Protein 7LCZ (pdb70)

Structure (mmCIF, N/CA/C/O backbone):
data_7LCZ
#
_entry.id   7LCZ
#
_cell.length_a   38.921
_cell.length_b   50.788
_cell.length_c   76.054
_cell.angle_alpha   103.516
_cell.angle_beta   101.899
_cell.angle_gamma   95.261
#
_symmetry.space_group_name_H-M   'P 1'
#
loop_
_entity.id
_entity.type
_entity.pdbx_description
1 polymer 'Isoform B of NAD(+) hydrolase sarm1'
2 non-polymer 'BETA-NICOTINAMIDE RIBOSE MONOPHOSPHATE'
3 non-polymer 1,2-ETHANEDIOL
4 non-polymer 'SODIUM ION'
5 water water
#
loop_
_atom_site.group_PDB
_atom_site.id
_atom_site.type_symbol
_atom_site.label_atom_id
_atom_site.label_alt_id
_atom_site.label_comp_id
_atom_site.label_asym_id
_atom_site.label_entity_id
_atom_site.label_seq_id
_atom_site.pdbx_PDB_ins_code
_atom_site.Cartn_x
_atom_site.Cartn_y
_atom_site.Cartn_z
_atom_site.occupancy
_atom_site.B_iso_or_equiv
_atom_site.auth_seq_id
_atom_site.auth_comp_id
_atom_site.auth_asym_id
_atom_site.auth_atom_id
_atom_site.pdbx_PDB_model_num
ATOM 1 N N . LEU A 1 5 ? -23.12600 -6.17200 45.20100 1.000 55.99092 374 LEU A N 1
ATOM 2 C CA . LEU A 1 5 ? -24.43000 -6.77000 44.93500 1.000 56.81207 374 LEU A CA 1
ATOM 3 C C . LEU A 1 5 ? -25.07100 -7.24300 46.23700 1.000 56.48046 374 LEU A C 1
ATOM 4 O O . LEU A 1 5 ? -24.46600 -8.00000 46.99700 1.000 56.17516 374 LEU A O 1
ATOM 19 N N . GLU A 1 6 ? -26.30400 -6.79400 46.49000 1.000 51.73252 375 GLU A N 1
ATOM 20 C CA . GLU A 1 6 ? -26.95300 -7.11700 47.75700 1.000 51.95360 375 GLU A CA 1
ATOM 21 C C . GLU A 1 6 ? -27.27900 -8.60100 47.86100 1.000 51.72199 375 GLU A C 1
ATOM 22 O O . GLU A 1 6 ? -27.27100 -9.15800 48.96500 1.000 51.37458 375 GLU A O 1
ATOM 34 N N . LYS A 1 7 ? -27.56700 -9.25700 46.73500 1.000 40.97070 376 LYS A N 1
ATOM 35 C CA . LYS A 1 7 ? -28.02900 -10.64100 46.79000 1.000 41.76817 376 LYS A CA 1
ATOM 36 C C . LYS A 1 7 ? -26.89000 -11.59800 47.12100 1.000 41.90766 376 LYS A C 1
ATOM 37 O O . LYS A 1 7 ? -27.07000 -12.52500 47.91800 1.000 42.19980 376 LYS A O 1
ATOM 56 N N . ILE A 1 8 ? -25.70900 -11.39100 46.53400 1.000 26.70320 377 ILE A N 1
ATOM 57 C CA . ILE A 1 8 ? -24.56900 -12.22900 46.89300 1.000 26.56634 377 ILE A CA 1
ATOM 58 C C . ILE A 1 8 ? -24.13400 -11.94000 48.32200 1.000 25.43200 377 ILE A C 1
ATOM 59 O O . ILE A 1 8 ? -23.76900 -12.85300 49.07200 1.000 25.28724 377 ILE A O 1
ATOM 75 N N . ASN A 1 9 ? -24.14300 -10.66400 48.71500 1.000 35.99642 378 ASN A N 1
ATOM 76 C CA . ASN A 1 9 ? -23.74800 -10.30800 50.07200 1.000 34.45939 378 ASN A CA 1
ATOM 77 C C . ASN A 1 9 ? -24.63300 -11.00500 51.09700 1.000 34.77259 378 ASN A C 1
ATOM 78 O O . ASN A 1 9 ? -24.15000 -11.45500 52.14300 1.000 33.84880 378 ASN A O 1
ATOM 89 N N . GLU A 1 10 ? -25.93200 -11.11400 50.81000 1.000 35.10421 379 GLU A N 1
ATOM 90 C CA . GLU A 1 10 ? -26.83100 -11.78700 51.73900 1.000 35.55163 379 GLU A CA 1
ATOM 91 C C . GLU A 1 10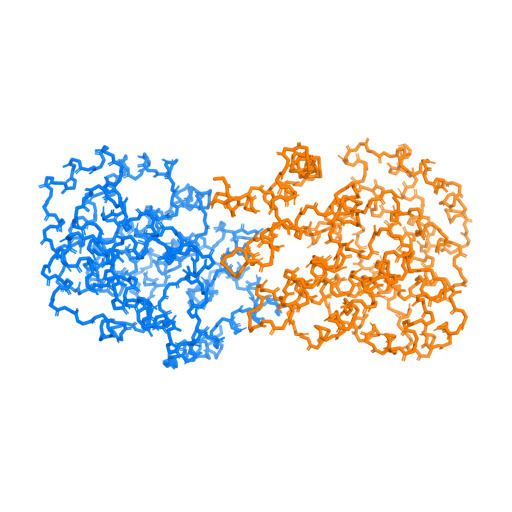 ? -26.64600 -13.29800 51.70200 1.000 36.46753 379 GLU A C 1
ATOM 92 O O . GLU A 1 10 ? -26.79400 -13.96300 52.73400 1.000 36.45437 379 GLU A O 1
ATOM 104 N N . VAL A 1 11 ? -26.32400 -13.85900 50.53500 1.000 18.69171 380 VAL A N 1
ATOM 105 C CA . VAL A 1 11 ? -26.09700 -15.29900 50.44500 1.000 18.09691 380 VAL A CA 1
ATOM 106 C C . VAL A 1 11 ? -24.91400 -15.69500 51.31800 1.000 17.10995 380 VAL A C 1
ATOM 107 O O . VAL A 1 11 ? -24.97100 -16.67700 52.06700 1.000 17.37314 380 VAL A O 1
ATOM 120 N N . ILE A 1 12 ? -23.82400 -14.92900 51.24200 1.000 20.36823 381 ILE A N 1
ATOM 121 C CA . ILE A 1 12 ? -22.61800 -15.30700 51.97000 1.000 18.48643 381 ILE A CA 1
ATOM 122 C C . ILE A 1 12 ? -22.81200 -15.10400 53.46700 1.000 16.99151 381 ILE A C 1
ATOM 123 O O . ILE A 1 12 ? -22.37200 -15.92800 54.27700 1.000 15.96507 381 ILE A O 1
ATOM 139 N N . ARG A 1 13 ? -23.49200 -14.02400 53.86400 1.000 29.27193 382 ARG A N 1
ATOM 140 C CA . ARG A 1 13 ? -23.74600 -13.81300 55.28700 1.000 28.56132 382 ARG A CA 1
ATOM 141 C C . ARG A 1 13 ? -24.65400 -14.89900 55.85100 1.000 29.95359 382 ARG A C 1
ATOM 142 O O . ARG A 1 13 ? -24.40700 -15.41100 56.94900 1.000 29.42984 382 ARG A O 1
ATOM 163 N N . ARG A 1 14 ? -25.71100 -15.26200 55.12000 1.000 27.55594 383 ARG A N 1
ATOM 164 C CA . ARG A 1 14 ? -26.55800 -16.36700 55.55800 1.000 28.97453 383 ARG A CA 1
ATOM 165 C C . ARG A 1 14 ? -25.75500 -17.65800 55.65600 1.000 29.11402 383 ARG A C 1
ATOM 166 O O . ARG A 1 14 ? -25.95900 -18.45800 56.57500 1.000 29.32983 383 ARG A O 1
ATOM 187 N N . ALA A 1 15 ? -24.82900 -17.87300 54.71900 1.000 16.01508 384 ALA A N 1
ATOM 188 C CA . ALA A 1 15 ? -24.00700 -19.07800 54.75000 1.000 14.61491 384 ALA A CA 1
ATOM 189 C C . ALA A 1 15 ? -23.12600 -19.10400 55.99300 1.000 13.88851 384 ALA A C 1
ATOM 190 O O . ALA A 1 15 ? -23.09600 -20.09900 56.72600 1.000 13.89640 384 ALA A O 1
ATOM 197 N N . TRP A 1 16 ? -22.40300 -18.01000 56.25200 1.000 17.49947 385 TRP A N 1
ATOM 198 C CA . TRP A 1 16 ? -21.56500 -17.95100 57.44400 1.000 16.28880 385 TRP A CA 1
ATOM 199 C C . TRP A 1 16 ? -22.37400 -18.19800 58.71200 1.000 17.19943 385 TRP A C 1
ATOM 200 O O . TRP A 1 16 ? -21.85600 -18.76500 59.68000 1.000 17.03625 385 TRP A O 1
ATOM 221 N N . ALA A 1 17 ? -23.63900 -17.77300 58.73000 1.000 16.32564 386 ALA A N 1
ATOM 222 C CA . ALA A 1 17 ? -24.42800 -17.83000 59.95400 1.000 17.19680 386 ALA A CA 1
ATOM 223 C C . ALA A 1 17 ? -24.87100 -19.24300 60.31300 1.000 18.08638 386 ALA A C 1
ATOM 224 O O . ALA A 1 17 ? -25.28500 -19.47200 61.45600 1.000 18.65224 386 ALA A O 1
ATOM 231 N N . VAL A 1 18 ? -24.80800 -20.18700 59.38000 1.000 15.63609 387 VAL A N 1
ATOM 232 C CA . VAL A 1 18 ? -25.25200 -21.55400 59.64800 1.000 16.33880 387 VAL A CA 1
ATOM 233 C C . VAL A 1 18 ? -24.33300 -22.16100 60.70300 1.000 15.26762 387 VAL A C 1
ATOM 234 O O . VAL A 1 18 ? -23.12700 -22.30300 60.45700 1.000 14.63333 387 VAL A O 1
ATOM 247 N N . PRO A 1 19 ? -24.84000 -22.53200 61.87700 1.000 19.16019 388 PRO A N 1
ATOM 248 C CA . PRO A 1 19 ? -23.97200 -23.16900 62.87400 1.000 18.64434 388 PRO A CA 1
ATOM 249 C C . PRO A 1 19 ? -23.38000 -24.46100 62.33300 1.000 18.22587 388 PRO A C 1
ATOM 250 O O . PRO A 1 19 ? -24.02800 -25.20100 61.58800 1.000 18.24429 388 PRO A O 1
ATOM 261 N N . THR A 1 20 ? -22.12200 -24.71000 62.69600 1.000 26.71373 389 THR A N 1
ATOM 262 C CA . THR A 1 20 ? -21.40100 -25.91600 62.30300 1.000 27.09272 389 THR A CA 1
ATOM 263 C C . THR A 1 20 ? -21.06700 -25.90600 60.81400 1.000 26.21367 389 THR A C 1
ATOM 264 O O . THR A 1 20 ? -19.88900 -25.88000 60.44300 1.000 26.55055 389 THR A O 1
ATOM 275 N N . HIS A 1 21 ? -22.08700 -25.91600 59.95200 1.000 22.76062 390 HIS A N 1
ATOM 276 C CA . HIS A 1 21 ? -21.85900 -26.04300 58.51600 1.000 22.09739 390 HIS A CA 1
ATOM 277 C C . HIS A 1 21 ? -21.37300 -24.75600 57.86200 1.000 21.49468 390 HIS A C 1
ATOM 278 O O . HIS A 1 21 ? -20.86600 -24.80600 56.73500 1.000 20.96567 390 HIS A O 1
ATOM 292 N N . GLY A 1 22 ? -21.51800 -23.61200 58.53200 1.000 16.12035 391 GLY A N 1
ATOM 293 C CA . GLY A 1 22 ? -21.20200 -22.34000 57.89800 1.000 15.48607 391 GLY A CA 1
ATOM 294 C C . GLY A 1 22 ? -19.76200 -22.22100 57.44000 1.000 14.97022 391 GLY A C 1
ATOM 295 O O . GLY A 1 22 ? -19.47900 -21.56100 56.43400 1.000 14.30435 391 GLY A O 1
ATOM 299 N N . HIS A 1 23 ? -18.83000 -22.83300 58.17200 1.000 19.07597 392 HIS A N 1
ATOM 300 C CA . HIS A 1 23 ? -17.42700 -22.77000 57.77200 1.000 19.52076 392 HIS A CA 1
ATOM 301 C C . HIS A 1 23 ? -17.23900 -23.33600 56.37100 1.000 18.45748 392 HIS A C 1
ATOM 302 O O . HIS A 1 23 ? -16.62500 -22.70100 55.50600 1.000 17.82056 392 HIS A O 1
ATOM 316 N N . GLU A 1 24 ? -17.78500 -24.52800 56.12400 1.000 25.00563 393 GLU A N 1
ATOM 317 C CA . GLU A 1 24 ? -17.60800 -25.16300 54.82300 1.000 24.32660 393 GLU A CA 1
ATOM 318 C C . GLU A 1 24 ? -18.40800 -24.44600 53.74100 1.000 23.73706 393 GLU A C 1
ATOM 319 O O . GLU A 1 24 ? -17.93700 -24.31300 52.60800 1.000 23.33964 393 GLU A O 1
ATOM 331 N N . LEU A 1 25 ? -19.60400 -23.95100 54.07000 1.000 15.00180 394 LEU A N 1
ATOM 332 C CA . LEU A 1 25 ? -20.41100 -23.25600 53.07000 1.000 15.42027 394 LEU A CA 1
ATOM 333 C C . LEU A 1 25 ? -19.76600 -21.93300 52.67100 1.000 14.83599 394 LEU A C 1
ATOM 334 O O . LEU A 1 25 ? -19.65800 -21.61600 51.48000 1.000 15.08339 394 LEU A O 1
ATOM 350 N N . GLY A 1 26 ? -19.33100 -21.14700 53.65700 1.000 15.45448 395 GLY A N 1
ATOM 351 C CA . GLY A 1 26 ? -18.67000 -19.88900 53.34700 1.000 14.86757 395 GLY A CA 1
ATOM 352 C C . GLY A 1 26 ? -17.35700 -20.08700 52.61400 1.000 14.33067 395 GLY A C 1
ATOM 353 O O . GLY A 1 26 ? -17.04500 -19.35200 51.67300 1.000 14.12011 395 GLY A O 1
ATOM 357 N N . TYR A 1 27 ? -16.56400 -21.07300 53.04300 1.000 14.33856 396 TYR A N 1
ATOM 358 C CA . TYR A 1 27 ? -15.33200 -21.40500 52.33300 1.000 14.29645 396 TYR A CA 1
ATOM 359 C C . TYR A 1 27 ? -15.60400 -21.64300 50.85100 1.000 14.10432 396 TYR A C 1
ATOM 360 O O . TYR A 1 27 ? -14.92000 -21.08800 49.98200 1.000 13.95957 396 TYR A O 1
ATOM 378 N N . SER A 1 28 ? -16.61900 -22.45800 50.54500 1.000 15.59134 397 SER A N 1
ATOM 379 C CA . SER A 1 28 ? -16.89600 -22.81400 49.15700 1.000 16.02034 397 SER A CA 1
ATOM 380 C C . SER A 1 28 ? -17.40100 -21.61600 48.36400 1.000 16.54672 397 SER A C 1
ATOM 381 O O . SER A 1 28 ? -16.97600 -21.39600 47.22300 1.000 16.73359 397 SER A O 1
ATOM 389 N N . LEU A 1 29 ? -18.31500 -20.83600 48.94400 1.000 13.70427 398 LEU A N 1
ATOM 390 C CA . LEU A 1 29 ? -18.84100 -19.67000 48.24000 1.000 14.39383 398 LEU A CA 1
ATOM 391 C C . LEU A 1 29 ? -17.74200 -18.64900 47.97400 1.000 13.52004 398 LEU A C 1
ATOM 392 O O . LEU A 1 29 ? -17.70300 -18.02900 46.90400 1.000 14.33330 398 LEU A O 1
ATOM 408 N N . CYS A 1 30 ? -16.83300 -18.46300 48.93200 1.000 15.74399 399 CYS A N 1
ATOM 409 C CA . CYS A 1 30 ? -15.75300 -17.50500 48.73300 1.000 15.06233 399 CYS A CA 1
ATOM 410 C C . CYS A 1 30 ? -14.76600 -17.99000 47.68000 1.000 15.22814 399 CYS A C 1
ATOM 411 O O . CYS A 1 30 ? -14.23100 -17.18000 46.91500 1.000 15.42290 399 CYS A O 1
ATOM 419 N N . ASN A 1 31 ? -14.52700 -19.30100 47.60200 1.000 15.02812 400 ASN A N 1
ATOM 420 C CA . ASN A 1 31 ? -13.71400 -19.81900 46.50800 1.000 15.19919 400 ASN A CA 1
ATOM 421 C C . ASN A 1 31 ? -14.41900 -19.63300 45.17100 1.000 16.06245 400 ASN A C 1
ATOM 422 O O . ASN A 1 31 ? -13.77900 -19.31200 44.16300 1.000 16.30985 400 ASN A O 1
ATOM 433 N N . SER A 1 32 ? -15.73900 -19.82700 45.14300 1.000 15.02022 401 SER A N 1
ATOM 434 C CA . SER A 1 32 ? -16.48300 -19.61900 43.90700 1.000 15.92033 401 SER A CA 1
ATOM 435 C C . SER A 1 32 ? -16.37100 -18.17500 43.43800 1.000 16.22826 401 SER A C 1
ATOM 436 O O . SER A 1 32 ? -16.20900 -17.91200 42.23900 1.000 16.68358 401 SER A O 1
ATOM 444 N N . LEU A 1 33 ? -16.46800 -17.22500 44.37100 1.000 18.54696 402 LEU A N 1
ATOM 445 C CA . LEU A 1 33 ? -16.32600 -15.81600 44.02000 1.000 19.03123 402 LEU A CA 1
ATOM 446 C C . LEU A 1 33 ? -14.98400 -15.54700 43.35200 1.000 18.49695 402 LEU A C 1
ATOM 447 O O . LEU A 1 33 ? -14.90000 -14.76000 42.40200 1.000 19.39180 402 LEU A O 1
ATOM 463 N N . ARG A 1 34 ? -13.92000 -16.18800 43.83700 1.000 18.01795 403 ARG A N 1
ATOM 464 C CA . ARG A 1 34 ? -12.61400 -16.01700 43.21100 1.000 17.93636 403 ARG A CA 1
ATOM 465 C C . ARG A 1 34 ? -12.57300 -16.68100 41.83900 1.000 18.44168 403 ARG A C 1
ATOM 466 O O . ARG A 1 34 ? -12.15400 -16.06500 40.85200 1.000 19.00228 403 ARG A O 1
ATOM 487 N N . GLN A 1 35 ? -13.00700 -17.94100 41.75500 1.000 21.04463 404 GLN A N 1
ATOM 488 C CA . GLN A 1 35 ? -12.86500 -18.68000 40.50500 1.000 21.73682 404 GLN A CA 1
ATOM 489 C C . GLN A 1 35 ? -13.74900 -18.11800 39.39900 1.000 22.50007 404 GLN A C 1
ATOM 490 O O . GLN A 1 35 ? -13.41300 -18.25100 38.21800 1.000 23.60283 404 GLN A O 1
ATOM 504 N N . SER A 1 36 ? -14.87600 -17.50000 39.74900 1.000 21.14727 405 SER A N 1
ATOM 505 C CA . SER A 1 36 ? -15.76600 -16.93600 38.74300 1.000 21.99737 405 SER A CA 1
ATOM 506 C C . SER A 1 36 ? -15.29500 -15.58300 38.22800 1.000 22.45532 405 SER A C 1
ATOM 507 O O . SER A 1 36 ? -15.89900 -15.05300 37.28800 1.000 22.94222 405 SER A O 1
ATOM 515 N N . GLY A 1 37 ? -14.23300 -15.02500 38.80500 1.000 18.85752 406 GLY A N 1
ATOM 516 C CA . GLY A 1 37 ? -13.80400 -13.68000 38.49900 1.000 19.32074 406 GLY A CA 1
ATOM 517 C C . GLY A 1 37 ? -14.48700 -12.60600 39.31300 1.000 19.94450 406 GLY A C 1
ATOM 518 O O . GLY A 1 37 ? -14.19800 -11.41800 39.11100 1.000 20.15505 406 GLY A O 1
ATOM 522 N N . GLY A 1 38 ? -15.38800 -12.98000 40.22200 1.000 17.29155 407 GLY A N 1
ATOM 523 C CA . GLY A 1 38 ? -16.07000 -11.98300 41.02800 1.000 17.59421 407 GLY A CA 1
ATOM 524 C C . GLY A 1 38 ? -15.13700 -11.24400 41.96800 1.000 16.50461 407 GLY A C 1
ATOM 525 O O . GLY A 1 38 ? -15.28700 -10.04000 42.18400 1.000 16.97309 407 GLY A O 1
ATOM 529 N N . LEU A 1 39 ? -14.16300 -11.95100 42.54500 1.000 17.39156 408 LEU A N 1
ATOM 530 C CA . LEU A 1 39 ? -13.23300 -11.28600 43.45200 1.000 16.08877 408 LEU A CA 1
ATOM 531 C C . LEU A 1 39 ? -12.40500 -10.24300 42.71200 1.000 16.51514 408 LEU A C 1
ATOM 532 O O . LEU A 1 39 ? -12.20900 -9.12900 43.20800 1.000 16.27827 408 LEU A O 1
ATOM 548 N N . ASP A 1 40 ? -11.92900 -10.57500 41.51000 1.000 20.78933 409 ASP A N 1
ATOM 549 C CA . ASP A 1 40 ? -11.18600 -9.59600 40.72500 1.000 21.32887 409 ASP A CA 1
ATOM 550 C C . ASP A 1 40 ? -12.05200 -8.38700 40.39600 1.000 21.96579 409 ASP A C 1
ATOM 551 O O . ASP A 1 40 ? -11.57100 -7.24800 40.40200 1.000 21.99474 409 ASP A O 1
ATOM 560 N N . LEU A 1 41 ? -13.33900 -8.61200 40.12000 1.000 20.77881 410 LEU A N 1
ATOM 561 C CA . LEU A 1 41 ? -14.23200 -7.49500 39.82800 1.000 21.71576 410 LEU A CA 1
ATOM 562 C C . LEU A 1 41 ? -14.44500 -6.62200 41.06000 1.000 21.96053 410 LEU A C 1
ATOM 563 O O . LEU A 1 41 ? -14.47800 -5.39000 40.95400 1.000 22.38953 410 LEU A O 1
ATOM 579 N N . LEU A 1 42 ? -14.59700 -7.24200 42.23500 1.000 22.19740 411 LEU A N 1
ATOM 580 C CA . LEU A 1 42 ? -14.71300 -6.47500 43.47100 1.000 21.47626 411 LEU A CA 1
ATOM 581 C C . LEU A 1 42 ? -13.51200 -5.55900 43.65200 1.000 20.29980 411 LEU A C 1
ATOM 582 O O . LEU A 1 42 ? -13.65900 -4.36500 43.93600 1.000 20.02345 411 LEU A O 1
ATOM 598 N N . MET A 1 43 ? -12.30700 -6.11100 43.49300 1.000 18.60749 412 MET A N 1
ATOM 599 C CA A MET A 1 43 ? -11.10100 -5.31900 43.69400 0.390 17.99689 412 MET A CA 1
ATOM 600 C CA B MET A 1 43 ? -11.10000 -5.31900 43.69200 0.610 17.99689 412 MET A CA 1
ATOM 601 C C . MET A 1 43 ? -11.00600 -4.18400 42.68400 1.000 19.45233 412 MET A C 1
ATOM 602 O O . MET A 1 43 ? -10.50300 -3.10600 43.01300 1.000 19.35495 412 MET A O 1
ATOM 627 N N . LYS A 1 44 ? -11.48700 -4.39800 41.45800 1.000 30.64052 413 LYS A N 1
ATOM 628 C CA . LYS A 1 44 ? -11.47800 -3.31300 40.48300 1.000 31.51430 413 LYS A CA 1
ATOM 629 C C . LYS A 1 44 ? -12.52900 -2.26400 40.81400 1.000 32.42494 413 LYS A C 1
ATOM 630 O O . LYS A 1 44 ? -12.30000 -1.06800 40.60000 1.000 32.64339 413 LYS A O 1
ATOM 649 N N . ASN A 1 45 ? -13.67700 -2.68500 41.35000 1.000 20.38139 414 ASN A N 1
ATOM 650 C CA . ASN A 1 45 ? -14.72800 -1.74100 41.70600 1.000 20.17874 414 ASN A CA 1
ATOM 651 C C . ASN A 1 45 ? -14.45100 -1.00800 43.01300 1.000 19.08650 414 ASN A C 1
ATOM 652 O O . ASN A 1 45 ? -15.08100 0.02300 43.27200 1.000 19.23389 414 ASN A O 1
ATOM 663 N N A CYS A 1 46 ? -13.52800 -1.50200 43.83800 0.660 19.45496 415 CYS A N 1
ATOM 664 N N B CYS A 1 46 ? -13.52400 -1.51100 43.83500 0.340 19.46023 415 CYS A N 1
ATOM 665 C CA A CYS A 1 46 ? -13.30000 -0.87000 45.13200 0.660 18.53643 415 CYS A CA 1
ATOM 666 C CA B CYS A 1 46 ? -13.23500 -0.89900 45.12800 0.340 18.52327 415 CYS A CA 1
ATOM 667 C C A CYS A 1 46 ? -12.54300 0.44900 45.02400 0.660 19.04176 415 CYS A C 1
ATOM 668 C C B CYS A 1 46 ? -12.60500 0.47900 45.01100 0.340 19.06808 415 CYS A C 1
ATOM 669 O O A CYS A 1 46 ? -12.32800 1.09700 46.05500 0.660 18.73383 415 CYS A O 1
ATOM 670 O O B CYS A 1 46 ? -12.54100 1.19800 46.01400 0.340 18.81278 415 CYS A O 1
ATOM 685 N N . VAL A 1 47 ? -12.13700 0.86000 43.82200 1.000 16.36249 416 VAL A N 1
ATOM 686 C CA . VAL A 1 47 ? -11.56400 2.18200 43.59900 1.000 16.94677 416 VAL A CA 1
ATOM 687 C C . VAL A 1 47 ? -12.52500 3.09700 42.86000 1.000 17.89425 416 VAL A C 1
ATOM 688 O O . VAL A 1 47 ? -12.18400 4.25700 42.59100 1.000 18.42853 416 VAL A O 1
ATOM 701 N N . LYS A 1 48 ? -13.72100 2.61400 42.52600 1.000 21.69471 417 LYS A N 1
ATOM 702 C CA . LYS A 1 48 ? -14.72100 3.43400 41.85600 1.000 22.50796 417 LYS A CA 1
ATOM 703 C C . LYS A 1 48 ? -15.61900 4.06200 42.91300 1.000 22.23424 417 LYS A C 1
ATOM 704 O O . LYS A 1 48 ? -16.36800 3.33500 43.58100 1.000 21.57890 417 LYS A O 1
ATOM 723 N N . PRO A 1 49 ? -15.58500 5.38500 43.10200 1.000 22.26846 418 PRO A N 1
ATOM 724 C CA . PRO A 1 49 ? -16.30400 5.98800 44.24000 1.000 22.53954 418 PRO A CA 1
ATOM 725 C C . PRO A 1 49 ? -17.74400 5.52700 44.41800 1.000 23.56335 418 PRO A C 1
ATOM 726 O O . PRO A 1 49 ? -18.18400 5.35500 45.56200 1.000 23.93708 418 PRO A O 1
ATOM 737 N N . ASP A 1 50 ? -18.49300 5.32200 43.33100 1.000 30.92213 419 ASP A N 1
ATOM 738 C CA . ASP A 1 50 ? -19.89300 4.93700 43.47900 1.000 32.07490 419 ASP A CA 1
ATOM 739 C C . ASP A 1 50 ? -20.04500 3.49800 43.95000 1.000 30.71947 419 ASP A C 1
ATOM 740 O O . ASP A 1 50 ? -21.06500 3.15300 44.55800 1.000 31.54062 419 ASP A O 1
ATOM 749 N N . LEU A 1 51 ? -19.05900 2.64700 43.67200 1.000 25.42147 420 LEU A N 1
ATOM 750 C CA . LEU A 1 51 ? -19.13100 1.23100 43.99800 1.000 24.56347 420 LEU A CA 1
ATOM 751 C C . LEU A 1 51 ? -18.24800 0.84100 45.17500 1.000 23.71600 420 LEU A C 1
ATOM 752 O O . LEU A 1 51 ? -18.17300 -0.34700 45.50400 1.000 23.30543 420 LEU A O 1
ATOM 768 N N . GLN A 1 52 ? -17.59200 1.80500 45.82700 1.000 24.50294 421 GLN A N 1
ATOM 769 C CA . GLN A 1 52 ? -16.59400 1.47100 46.84100 1.000 22.75799 421 GLN A CA 1
ATOM 770 C C . GLN A 1 52 ? -17.21100 0.75300 48.03300 1.000 22.22372 421 GLN A C 1
ATOM 771 O O . GLN A 1 52 ? -16.70900 -0.28800 48.47100 1.000 20.98936 421 GLN A O 1
ATOM 785 N N . PHE A 1 53 ? -18.27500 1.31800 48.60500 1.000 19.41549 422 PHE A N 1
ATOM 786 C CA . PHE A 1 53 ? -18.78900 0.77200 49.85600 1.000 19.11808 422 PHE A CA 1
ATOM 787 C C . PHE A 1 53 ? -19.43100 -0.59300 49.64600 1.000 19.06018 422 PHE A C 1
ATOM 788 O O . PHE A 1 53 ? -19.18400 -1.52900 50.41400 1.000 17.97584 422 PHE A O 1
ATOM 805 N N A SER A 1 54 ? -20.27300 -0.72300 48.61700 0.400 21.04200 423 SER A N 1
ATOM 806 N N B SER A 1 54 ? -20.27300 -0.72600 48.61900 0.600 21.03936 423 SER A N 1
ATOM 807 C CA A 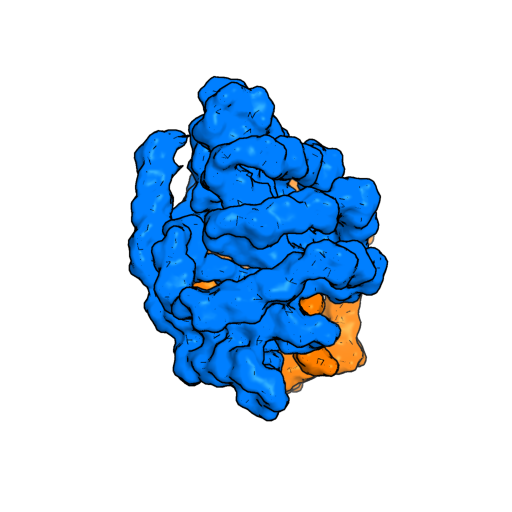SER A 1 54 ? -20.88400 -2.01700 48.33400 0.400 21.26571 423 SER A CA 1
ATOM 808 C CA B SER A 1 54 ? -20.88200 -2.02300 48.34600 0.600 21.25255 423 SER A CA 1
ATOM 809 C C A SER A 1 54 ? -19.81900 -3.07100 48.05900 0.400 19.59182 423 SER A C 1
ATOM 810 C C B SER A 1 54 ? -19.81700 -3.07400 48.06000 0.600 19.58919 423 SER A C 1
ATOM 811 O O A SER A 1 54 ? -19.93300 -4.21500 48.51400 0.400 19.12861 423 SER A O 1
ATOM 812 O O B SER A 1 54 ? -19.92800 -4.22100 48.51100 0.600 19.12335 423 SER A O 1
ATOM 827 N N . SER A 1 55 ? -18.77200 -2.70100 47.32100 1.000 18.48380 424 SER A N 1
ATOM 828 C CA . SER A 1 55 ? -17.67700 -3.63100 47.07200 1.000 17.10468 424 SER A CA 1
ATOM 829 C C . SER A 1 55 ? -16.97300 -3.98300 48.37600 1.000 15.65714 424 SER A C 1
ATOM 830 O O . SER A 1 55 ? -16.71900 -5.15800 48.66200 1.000 15.01233 424 SER A O 1
ATOM 838 N N . ALA A 1 56 ? -16.67000 -2.97000 49.19300 1.000 14.95442 425 ALA A N 1
ATOM 839 C CA . ALA A 1 56 ? -15.98900 -3.21400 50.46000 1.000 13.78323 425 ALA A CA 1
ATOM 840 C C . ALA A 1 56 ? -16.85200 -4.04800 51.39700 1.000 14.00957 425 ALA A C 1
ATOM 841 O O . ALA A 1 56 ? -16.34300 -4.90300 52.13200 1.000 13.13315 425 ALA A O 1
ATOM 848 N N . GLN A 1 57 ? -18.16200 -3.79700 51.39700 1.000 20.06030 426 GLN A N 1
ATOM 849 C CA . GLN A 1 57 ? -19.06800 -4.55300 52.25100 1.000 20.56036 426 GLN A CA 1
ATOM 850 C C . GLN A 1 57 ? -18.96400 -6.04800 51.97400 1.000 20.42613 426 GLN A C 1
ATOM 851 O O . GLN A 1 57 ? -18.93500 -6.86100 52.90600 1.000 20.13662 426 GLN A O 1
ATOM 865 N N . LEU A 1 58 ? -18.89500 -6.43200 50.69800 1.000 16.04140 427 LEU A N 1
ATOM 866 C CA . LEU A 1 58 ? -18.79200 -7.84800 50.36200 1.000 16.67042 427 LEU A CA 1
ATOM 867 C C . LEU A 1 58 ? -17.38600 -8.38100 50.61600 1.000 16.66779 427 LEU A C 1
ATOM 868 O O . LEU A 1 58 ? -17.22700 -9.47700 51.16700 1.000 17.22049 427 LEU A O 1
ATOM 884 N N . LEU A 1 59 ? -16.35800 -7.62100 50.22800 1.000 19.79448 428 LEU A N 1
ATOM 885 C CA . LEU A 1 59 ? -14.98100 -8.04200 50.47100 1.000 19.76026 428 LEU A CA 1
ATOM 886 C C . LEU A 1 59 ? -14.75900 -8.43300 51.92400 1.000 18.82331 428 LEU A C 1
ATOM 887 O O . LEU A 1 59 ? -14.07700 -9.42300 52.21200 1.000 19.77869 428 LEU A O 1
ATOM 903 N N . GLU A 1 60 ? -15.31500 -7.65200 52.85600 1.000 21.96316 429 GLU A N 1
ATOM 904 C CA . GLU A 1 60 ? -15.07300 -7.90300 54.27200 1.000 21.18675 429 GLU A CA 1
ATOM 905 C C . GLU A 1 60 ? -15.51500 -9.30400 54.67100 1.000 22.92906 429 GLU A C 1
ATOM 906 O O . GLU A 1 60 ? -14.92800 -9.90500 55.57700 1.000 23.15804 429 GLU A O 1
ATOM 918 N N . GLN A 1 61 ? -16.52600 -9.84700 53.98900 1.000 19.59445 430 GLN A N 1
ATOM 919 C CA . GLN A 1 61 ? -17.08500 -11.15200 54.31000 1.000 20.76828 430 GLN A CA 1
ATOM 920 C C . GLN A 1 61 ? -16.43600 -12.30200 53.55600 1.000 21.92895 430 GLN A C 1
ATOM 921 O O . GLN A 1 61 ? -16.77100 -13.46000 53.83000 1.000 22.46322 430 GLN A O 1
ATOM 935 N N . CYS A 1 62 ? -15.53700 -12.02700 52.60900 1.000 16.37828 431 CYS A N 1
ATOM 936 C CA A CYS A 1 62 ? -14.98800 -13.07200 51.75000 0.440 17.01520 431 CYS A CA 1
ATOM 937 C CA B CYS A 1 62 ? -14.98700 -13.06700 51.74600 0.560 17.00993 431 CYS A CA 1
ATOM 938 C C . CYS A 1 62 ? -13.46700 -13.15500 51.82700 1.000 16.40460 431 CYS A C 1
ATOM 939 O O . CYS A 1 62 ? -12.84300 -13.78100 50.96300 1.000 16.40986 431 CYS A O 1
ATOM 952 N N . LEU A 1 63 ? -12.85400 -12.55500 52.84600 1.000 11.34610 432 LEU A N 1
ATOM 953 C CA . LEU A 1 63 ? -11.39400 -12.57500 52.97800 1.000 10.65654 432 LEU A CA 1
ATOM 954 C C . LEU A 1 63 ? -10.94500 -13.80100 53.77500 1.000 10.95658 432 LEU A C 1
ATOM 955 O O . LEU A 1 63 ? -10.30700 -13.72000 54.82700 1.000 10.55653 432 LEU A O 1
ATOM 971 N N . THR A 1 64 ? -11.31000 -14.95900 53.23500 1.000 11.89090 433 THR A N 1
ATOM 972 C CA . THR A 1 64 ? -10.83100 -16.23500 53.73100 1.000 12.53045 433 THR A CA 1
ATOM 973 C C . THR A 1 64 ? -9.35900 -16.42400 53.36700 1.000 12.38043 433 THR A C 1
ATOM 974 O O . THR A 1 64 ? -8.77600 -15.65700 52.59800 1.000 11.88037 433 THR A O 1
ATOM 985 N N . THR A 1 65 ? -8.76900 -17.49600 53.90600 1.000 15.62556 434 THR A N 1
ATOM 986 C CA . THR A 1 65 ? -7.34000 -17.73700 53.72600 1.000 14.58859 434 THR A CA 1
ATOM 987 C C . THR A 1 65 ? -6.93900 -17.66400 52.25700 1.000 14.56490 434 THR A C 1
ATOM 988 O O . THR A 1 65 ? -5.96100 -16.99800 51.89800 1.000 14.07274 434 THR A O 1
ATOM 999 N N . GLU A 1 66 ? -7.68400 -18.35100 51.38800 1.000 14.61754 435 GLU A N 1
ATOM 1000 C CA . GLU A 1 66 ? -7.30100 -18.40300 49.98100 1.000 15.09655 435 GLU A CA 1
ATOM 1001 C C . GLU A 1 66 ? -7.58800 -17.09100 49.26400 1.000 14.65702 435 GLU A C 1
ATOM 1002 O O . GLU A 1 66 ? -6.87500 -16.73800 48.31600 1.000 14.66228 435 GLU A O 1
ATOM 1014 N N . ASN A 1 67 ? -8.62000 -16.35800 49.68900 1.000 13.37529 436 ASN A N 1
ATOM 1015 C CA . ASN A 1 67 ? -8.89500 -15.06000 49.08300 1.000 13.11999 436 ASN A CA 1
ATOM 1016 C C . ASN A 1 67 ? -7.94400 -13.98800 49.59600 1.000 11.94354 436 ASN A C 1
ATOM 1017 O O . ASN A 1 67 ? -7.64500 -13.03400 48.86900 1.000 12.28305 436 ASN A O 1
ATOM 1028 N N . ARG A 1 68 ? -7.45200 -14.12200 50.83000 1.000 15.82295 437 ARG A N 1
ATOM 1029 C CA . ARG A 1 68 ? -6.41000 -13.21400 51.29600 1.000 14.36751 437 ARG A CA 1
ATOM 1030 C C . ARG A 1 68 ? -5.17200 -13.33000 50.41800 1.000 13.91483 437 ARG A C 1
ATOM 1031 O O . ARG A 1 68 ? -4.57100 -12.31700 50.03900 1.000 13.66743 437 ARG A O 1
ATOM 1052 N N . LYS A 1 69 ? -4.78700 -14.56100 50.06800 1.000 15.53081 438 LYS A N 1
ATOM 1053 C CA . LYS A 1 69 ? -3.65500 -14.74900 49.16800 1.000 16.17826 438 LYS A CA 1
ATOM 1054 C C . LYS A 1 69 ? -3.93200 -14.12300 47.80900 1.000 16.54672 438 LYS A C 1
ATOM 1055 O O . LYS A 1 69 ? -3.04900 -13.49300 47.21500 1.000 16.74411 438 LYS A O 1
ATOM 1074 N N . HIS A 1 70 ? -5.15300 -14.29200 47.29600 1.000 13.08578 439 HIS A N 1
ATOM 1075 C CA . HIS A 1 70 ? -5.48300 -13.72800 45.99200 1.000 13.89640 439 HIS A CA 1
ATOM 1076 C C . HIS A 1 70 ? -5.38700 -12.21000 46.01600 1.000 14.34646 439 HIS A C 1
ATOM 1077 O O . HIS A 1 70 ? -4.88500 -11.59500 45.06800 1.000 15.50449 439 HIS A O 1
ATOM 1091 N N . VAL A 1 71 ? -5.87700 -11.58600 47.08700 1.000 12.72521 440 VAL A N 1
ATOM 1092 C CA . VAL A 1 71 ? -5.78800 -10.13400 47.19400 1.000 12.65678 440 VAL A CA 1
ATOM 1093 C C . VAL A 1 71 ? -4.33200 -9.69200 47.28500 1.000 11.86984 440 VAL A C 1
ATOM 1094 O O . VAL A 1 71 ? -3.92100 -8.72300 46.63700 1.000 12.85417 440 VAL A O 1
ATOM 1107 N N . VAL A 1 72 ? -3.52800 -10.38700 48.09300 1.000 12.07250 441 VAL A N 1
ATOM 1108 C CA . VAL A 1 72 ? -2.12500 -10.00700 48.23200 1.000 11.60665 441 VAL A CA 1
ATOM 1109 C C . VAL A 1 72 ? -1.42200 -10.05300 46.88000 1.000 13.17790 441 VAL A C 1
ATOM 1110 O O . VAL A 1 72 ? -0.58500 -9.19600 46.57000 1.000 13.95167 441 VAL A O 1
ATOM 1123 N N . ASP A 1 73 ? -1.76800 -11.03600 46.04600 1.000 22.31847 442 ASP A N 1
ATOM 1124 C CA . ASP A 1 73 ? -1.07900 -11.22800 44.77600 1.000 23.64757 442 ASP A CA 1
ATOM 1125 C C . ASP A 1 73 ? -1.60800 -10.34500 43.64900 1.000 26.00049 442 ASP A C 1
ATOM 1126 O O . ASP A 1 73 ? -0.89700 -10.15600 42.65600 1.000 27.18221 442 ASP A O 1
ATOM 1135 N N . ASN A 1 74 ? -2.82400 -9.79900 43.77100 1.000 16.57830 443 ASN A N 1
ATOM 1136 C CA . ASN A 1 74 ? -3.46700 -9.11600 42.65600 1.000 19.17862 443 ASN A CA 1
ATOM 1137 C C . ASN A 1 74 ? -3.90700 -7.68400 42.93200 1.000 20.43666 443 ASN A C 1
ATOM 1138 O O . ASN A 1 74 ? -4.16400 -6.95100 41.97000 1.000 22.82905 443 ASN A O 1
ATOM 1149 N N . GLY A 1 75 ? -4.01300 -7.25700 44.18900 1.000 17.84424 444 GLY A N 1
ATOM 1150 C CA . GLY A 1 75 ? -4.38200 -5.87400 44.43500 1.000 18.07059 444 GLY A CA 1
ATOM 1151 C C . GLY A 1 75 ? -4.49600 -5.47200 45.88900 1.000 15.20445 444 GLY A C 1
ATOM 1152 O O . GLY A 1 75 ? -5.52500 -4.94500 46.31800 1.000 14.29382 444 GLY A O 1
ATOM 1156 N N . LEU A 1 76 ? -3.43000 -5.68700 46.65500 1.000 15.78084 445 LEU A N 1
ATOM 1157 C CA . LEU A 1 76 ? -3.47300 -5.34900 48.07200 1.000 13.43056 445 LEU A CA 1
ATOM 1158 C C . LEU A 1 76 ? -3.62100 -3.84700 48.27800 1.000 13.86482 445 LEU A C 1
ATOM 1159 O O . LEU A 1 76 ? -4.37600 -3.40500 49.15300 1.000 12.21462 445 LEU A O 1
ATOM 1175 N N . ASP A 1 77 ? -2.91200 -3.04700 47.47700 1.000 18.42853 446 ASP A N 1
ATOM 1176 C CA . ASP A 1 77 ? -2.96700 -1.59800 47.63900 1.000 19.12861 446 ASP A CA 1
ATOM 1177 C C . ASP A 1 77 ? -4.39100 -1.07300 47.49200 1.000 17.91267 446 ASP A C 1
ATOM 1178 O O . ASP A 1 77 ? -4.82000 -0.20100 48.25900 1.000 16.85992 446 ASP A O 1
ATOM 1187 N N . LYS A 1 78 ? -5.14500 -1.59900 46.52400 1.000 17.82582 447 LYS A N 1
ATOM 1188 C CA . LYS A 1 78 ? -6.51100 -1.13100 46.31600 1.000 17.12047 447 LYS A CA 1
ATOM 1189 C C . LYS A 1 78 ? -7.40900 -1.48600 47.49200 1.000 14.76756 447 LYS A C 1
ATOM 1190 O O . LYS A 1 78 ? -8.24800 -0.67700 47.90600 1.000 13.87798 447 LYS A O 1
ATOM 1209 N N . VAL A 1 79 ? -7.26300 -2.69400 48.03300 1.000 15.92559 448 VAL A N 1
ATOM 1210 C CA . VAL A 1 79 ? -8.14700 -3.12300 49.11000 1.000 14.08327 448 VAL A CA 1
ATOM 1211 C C . VAL A 1 79 ? -7.80600 -2.39300 50.40300 1.000 12.60414 448 VAL A C 1
ATOM 1212 O O . VAL A 1 79 ? -8.69800 -2.03800 51.18400 1.000 11.93827 448 VAL A O 1
ATOM 1225 N N . VAL A 1 80 ? -6.52000 -2.15200 50.65700 1.000 15.10181 449 VAL A N 1
ATOM 1226 C CA . VAL A 1 80 ? -6.15700 -1.38300 51.84300 1.000 14.71755 449 VAL A CA 1
ATOM 1227 C C . VAL A 1 80 ? -6.72100 0.02700 51.74600 1.000 15.26236 449 VAL A C 1
ATOM 1228 O O . VAL A 1 80 ? -7.20200 0.59000 52.73700 1.000 14.80177 449 VAL A O 1
ATOM 1241 N N . ASN A 1 81 ? -6.70400 0.60900 50.54600 1.000 24.82140 450 ASN A N 1
ATOM 1242 C CA . ASN A 1 81 ? -7.18300 1.97600 50.38700 1.000 25.33198 450 ASN A CA 1
ATOM 1243 C C . ASN A 1 81 ? -8.68000 2.07300 50.64700 1.000 24.71086 450 ASN A C 1
ATOM 1244 O O . ASN A 1 81 ? -9.13700 2.98400 51.34700 1.000 25.20302 450 ASN A O 1
ATOM 1255 N N . VAL A 1 82 ? -9.46700 1.14800 50.09100 1.000 17.06520 451 VAL A N 1
ATOM 1256 C CA . VAL A 1 82 ? -10.90900 1.21900 50.30800 1.000 17.43630 451 VAL A CA 1
ATOM 1257 C C . VAL A 1 82 ? -11.22300 1.03100 51.78800 1.000 16.93624 451 VAL A C 1
ATOM 1258 O O . VAL A 1 82 ? -12.14000 1.66000 52.32600 1.000 17.63369 451 VAL A O 1
ATOM 1271 N N . ALA A 1 83 ? -10.45100 0.18200 52.47500 1.000 13.72533 452 ALA A N 1
ATOM 1272 C CA . ALA A 1 83 ? -10.62800 0.03700 53.91700 1.000 13.43056 452 ALA A CA 1
ATOM 1273 C C . ALA A 1 83 ? -10.35500 1.35400 54.63300 1.000 14.07537 452 ALA A C 1
ATOM 1274 O O . ALA A 1 83 ? -11.11000 1.75400 55.52700 1.000 14.65702 452 ALA A O 1
ATOM 1281 N N . CYS A 1 84 ? -9.28200 2.04600 54.24900 1.000 21.16306 453 CYS A N 1
ATOM 1282 C CA . CYS A 1 84 ? -8.98300 3.34300 54.85100 1.000 22.07370 453 CYS A CA 1
ATOM 1283 C C . CYS A 1 84 ? -10.07700 4.35800 54.54300 1.000 23.25279 453 CYS A C 1
ATOM 1284 O O . CYS A 1 84 ? -10.51900 5.10100 55.42700 1.000 24.10815 453 CYS A O 1
ATOM 1292 N N . VAL A 1 85 ? -10.51400 4.41400 53.28100 1.000 17.19943 454 VAL A N 1
ATOM 1293 C CA . VAL A 1 85 ? -11.62600 5.28100 52.89800 1.000 18.63118 454 VAL A CA 1
ATOM 1294 C C . VAL A 1 85 ? -12.81800 5.05900 53.82000 1.000 19.02333 454 VAL A C 1
ATOM 1295 O O . VAL A 1 85 ? -13.47000 6.01400 54.26100 1.000 20.46298 454 VAL A O 1
ATOM 1308 N N . CYS A 1 86 ? -13.11900 3.79600 54.12700 1.000 20.26822 455 CYS A N 1
ATOM 1309 C CA . CYS A 1 86 ? -14.28800 3.48300 54.94200 1.000 20.78407 455 CYS A CA 1
ATOM 1310 C C . CYS A 1 86 ? -14.14000 3.98000 56.37400 1.000 21.14727 455 CYS A C 1
ATOM 1311 O O . CYS A 1 86 ? -15.14500 4.29200 57.02200 1.000 22.31320 455 CYS A O 1
ATOM 1319 N N . THR A 1 87 ? -12.91300 4.04200 56.89300 1.000 27.82702 456 THR A N 1
ATOM 1320 C CA . THR A 1 87 ? -12.69900 4.50800 58.25700 1.000 28.31918 456 THR A CA 1
ATOM 1321 C C . THR A 1 87 ? -12.80900 6.02000 58.38700 1.000 30.03255 456 THR A C 1
ATOM 1322 O O . THR A 1 87 ? -12.93000 6.52100 59.51000 1.000 30.93002 456 THR A O 1
ATOM 1333 N N . LYS A 1 88 ? -12.77200 6.75300 57.27700 1.000 31.70907 457 LYS A N 1
ATOM 1334 C CA . LYS A 1 88 ? -12.91000 8.20200 57.28800 1.000 33.61982 457 LYS A CA 1
ATOM 1335 C C . LYS A 1 88 ? -14.32400 8.65900 56.96200 1.000 35.25160 457 LYS A C 1
ATOM 1336 O O . LYS A 1 88 ? -14.59100 9.86400 56.97700 1.000 37.17288 457 LYS A O 1
ATOM 1355 N N . ASN A 1 89 ? -15.23000 7.73000 56.67300 1.000 59.16762 458 ASN A N 1
ATOM 1356 C CA . ASN A 1 89 ? -16.62200 8.07200 56.43500 1.000 60.91257 458 ASN A CA 1
ATOM 1357 C C . ASN A 1 89 ? -17.34300 8.29500 57.76000 1.000 62.10745 458 ASN A C 1
ATOM 1358 O O . ASN A 1 89 ? -17.03300 7.66400 58.77500 1.000 61.11259 458 ASN A O 1
ATOM 1369 N N . SER A 1 90 ? -18.31800 9.20500 57.73900 1.000 51.47722 459 SER A N 1
ATOM 1370 C CA . SER A 1 90 ? -19.06500 9.54200 58.94500 1.000 53.07215 459 SER A CA 1
ATOM 1371 C C . SER A 1 90 ? -19.96900 8.41300 59.42300 1.000 52.70106 459 SER A C 1
ATOM 1372 O O . SER A 1 90 ? -20.44600 8.46900 60.56100 1.000 53.71697 459 SER A O 1
ATOM 1380 N N . ASN A 1 91 ? -20.21100 7.39900 58.59700 1.000 60.51778 460 ASN A N 1
ATOM 1381 C CA . ASN A 1 91 ? -21.16400 6.34500 58.91900 1.000 60.52568 460 ASN A CA 1
ATOM 1382 C C . ASN A 1 91 ? -20.46500 5.21500 59.66500 1.000 58.40963 460 ASN A C 1
ATOM 1383 O O . ASN A 1 91 ? -19.37400 4.78600 59.27500 1.000 56.46466 460 ASN A O 1
ATOM 1394 N N . MET A 1 92 ? -21.09500 4.73800 60.74100 1.000 44.71062 461 MET A N 1
ATOM 1395 C CA . MET A 1 92 ? -20.52600 3.62000 61.48600 1.000 42.99989 461 MET A CA 1
ATOM 1396 C C . MET A 1 92 ? -20.61100 2.32400 60.69100 1.000 41.62868 461 MET A C 1
ATOM 1397 O O . MET A 1 92 ? -19.78900 1.42300 60.89400 1.000 39.88110 461 MET A O 1
ATOM 1411 N N . GLU A 1 93 ? -21.58900 2.20700 59.78900 1.000 34.96735 462 GLU A N 1
ATOM 1412 C CA . GLU A 1 93 ? -21.61800 1.05600 58.89300 1.000 33.85932 462 GLU A CA 1
ATOM 1413 C C . GLU A 1 93 ? -20.32800 0.96200 58.08900 1.000 31.95909 462 GLU A C 1
ATOM 1414 O O . GLU A 1 93 ? -19.82600 -0.13800 57.82800 1.000 30.50892 462 GLU A O 1
ATOM 1426 N N . HIS A 1 94 ? -19.77900 2.11100 57.68600 1.000 26.71636 463 HIS A N 1
ATOM 1427 C CA . HIS A 1 94 ? -18.53700 2.12100 56.91900 1.000 25.19513 463 HIS A CA 1
ATOM 1428 C C . HIS A 1 94 ? -17.34400 1.76500 57.79800 1.000 23.69758 463 HIS A C 1
ATOM 1429 O O . HIS A 1 94 ? -16.50100 0.94400 57.41700 1.000 22.20003 463 HIS A O 1
ATOM 1443 N N . SER A 1 95 ? -17.25400 2.37800 58.98100 1.000 27.99809 464 SER A N 1
ATOM 1444 C CA . SER A 1 95 ? -16.12100 2.12400 59.86500 1.000 26.87691 464 SER A CA 1
ATOM 1445 C C . SER A 1 95 ? -16.00400 0.64500 60.20000 1.000 25.70308 464 SER A C 1
ATOM 1446 O O . SER A 1 95 ? -14.89800 0.09600 60.24400 1.000 24.41082 464 SER A O 1
ATOM 1454 N N . ARG A 1 96 ? -17.13600 -0.01400 60.44900 1.000 17.06257 465 ARG A N 1
ATOM 1455 C CA . ARG A 1 96 ? -17.10100 -1.44100 60.74400 1.000 16.22563 465 ARG A CA 1
ATOM 1456 C C . ARG A 1 96 ? -16.56000 -2.22700 59.56000 1.000 15.02285 465 ARG A C 1
ATOM 1457 O O . ARG A 1 96 ? -15.80800 -3.19100 59.73800 1.000 13.98062 465 ARG A O 1
ATOM 1478 N N . VAL A 1 97 ? -16.93500 -1.83300 58.34200 1.000 15.28341 466 VAL A N 1
ATOM 1479 C CA . VAL A 1 97 ? -16.46200 -2.53900 57.15400 1.000 14.39120 466 VAL A CA 1
ATOM 1480 C C . VAL A 1 97 ? -14.96100 -2.34700 56.98100 1.000 13.20421 466 VAL A C 1
ATOM 1481 O O . VAL A 1 97 ? -14.22200 -3.30500 56.72700 1.000 12.25936 466 VAL A O 1
ATOM 1494 N N . GLY A 1 98 ? -14.49200 -1.10200 57.09700 1.000 13.33581 467 GLY A N 1
ATOM 1495 C CA . GLY A 1 98 ? -13.07600 -0.83100 56.90800 1.000 12.49887 467 GLY A CA 1
ATOM 1496 C C . GLY A 1 98 ? -12.20100 -1.54300 57.92100 1.000 11.70140 467 GLY A C 1
ATOM 1497 O O . GLY A 1 98 ? -11.19700 -2.16700 57.56400 1.000 10.87236 467 GLY A O 1
ATOM 1501 N N . THR A 1 99 ? -12.56300 -1.45700 59.20400 1.000 14.11748 468 THR A N 1
ATOM 1502 C CA . THR A 1 99 ? -11.76600 -2.13900 60.21700 1.000 13.70164 468 THR A CA 1
ATOM 1503 C C . THR A 1 99 ? -11.84200 -3.65000 60.05000 1.000 13.17790 468 THR A C 1
ATOM 1504 O O . THR A 1 99 ? -10.86100 -4.35100 60.32100 1.000 12.70415 468 THR A O 1
ATOM 1515 N N . GLY A 1 100 ? -12.98200 -4.16700 59.58900 1.000 13.52794 469 GLY A N 1
ATOM 1516 C CA . GLY A 1 100 ? -13.08200 -5.59600 59.34600 1.000 13.32002 469 GLY A CA 1
ATOM 1517 C C . GLY A 1 100 ? -12.14800 -6.05900 58.24600 1.000 12.62783 469 GLY A C 1
ATOM 1518 O O . GLY A 1 100 ? -11.48800 -7.09300 58.37000 1.000 12.55414 469 GLY A O 1
ATOM 1522 N N . ILE A 1 101 ? -12.08000 -5.30100 57.15100 1.000 10.22228 470 ILE A N 1
ATOM 1523 C CA . ILE A 1 101 ? -11.16300 -5.64800 56.07000 1.000 9.75906 470 ILE A CA 1
ATOM 1524 C C . ILE A 1 101 ? -9.72800 -5.67400 56.58200 1.000 9.24321 470 ILE A C 1
ATOM 1525 O O . ILE A 1 101 ? -8.98100 -6.62900 56.34600 1.000 9.01424 470 ILE A O 1
ATOM 1541 N N . LEU A 1 102 ? -9.32200 -4.62200 57.29300 1.000 10.92236 471 LEU A N 1
ATOM 1542 C CA . LEU A 1 102 ? -7.96000 -4.56800 57.81400 1.000 10.75918 471 LEU A CA 1
ATOM 1543 C C . LEU A 1 102 ? -7.69000 -5.72000 58.77400 1.000 10.74076 471 LEU A C 1
ATOM 1544 O O . LEU A 1 102 ? -6.60400 -6.31400 58.75400 1.000 10.74603 471 LEU A O 1
ATOM 1560 N N . GLU A 1 103 ? -8.67300 -6.05400 59.61600 1.000 11.28293 472 GLU A N 1
ATOM 1561 C CA . GLU A 1 103 ? -8.54800 -7.19900 60.51400 1.000 12.18830 472 GLU A CA 1
ATOM 1562 C C . GLU A 1 103 ? -8.13400 -8.45400 59.75600 1.000 12.32253 472 GLU A C 1
ATOM 1563 O O . GLU A 1 103 ? -7.26100 -9.20700 60.20300 1.000 13.09894 472 GLU A O 1
ATOM 1575 N N . HIS A 1 104 ? -8.76500 -8.70700 58.61100 1.000 9.47482 473 HIS A N 1
ATOM 1576 C CA . HIS A 1 104 ? -8.47600 -9.94100 57.89000 1.000 10.11437 473 HIS A CA 1
ATOM 1577 C C . HIS A 1 104 ? -7.17700 -9.85100 57.10000 1.000 9.11162 473 HIS A C 1
ATOM 1578 O O . HIS A 1 104 ? -6.48500 -10.86400 56.95000 1.000 9.58273 473 HIS A O 1
ATOM 1592 N N . LEU A 1 105 ? -6.81000 -8.66300 56.61600 1.000 11.19345 474 LEU A N 1
ATOM 1593 C CA . LEU A 1 105 ? -5.56100 -8.53700 55.87100 1.000 11.10923 474 LEU A CA 1
ATOM 1594 C C . LEU A 1 105 ? -4.33700 -8.76200 56.74900 1.000 11.33820 474 LEU A C 1
ATOM 1595 O O . LEU A 1 105 ? -3.24000 -8.96200 56.21900 1.000 11.61981 474 LEU A O 1
ATOM 1611 N N . PHE A 1 106 ? -4.49300 -8.72000 58.07000 1.000 9.23532 475 PHE A N 1
ATOM 1612 C CA . PHE A 1 106 ? -3.41000 -9.01600 58.99800 1.000 10.06963 475 PHE A CA 1
ATOM 1613 C C . PHE A 1 106 ? -3.28200 -10.50800 59.29200 1.000 10.91973 475 PHE A C 1
ATOM 1614 O O . PHE A 1 106 ? -2.59100 -10.88200 60.24500 1.000 12.11461 475 PHE A O 1
ATOM 1631 N N . LYS A 1 107 ? -3.93000 -11.36500 58.50800 1.000 9.96962 476 LYS A N 1
ATOM 1632 C CA . LYS A 1 107 ? -3.86400 -12.80600 58.71000 1.000 10.90920 476 LYS A CA 1
ATOM 1633 C C . LYS A 1 107 ? -3.28600 -13.52100 57.49300 1.000 10.50389 476 LYS A C 1
ATOM 1634 O O . LYS A 1 107 ? -3.73300 -14.61100 57.12100 1.000 11.03027 476 LYS A O 1
ATOM 1653 N N . HIS A 1 108 ? -2.26000 -12.93800 56.87000 1.000 13.97010 477 HIS A N 1
ATOM 1654 C CA . HIS A 1 108 ? -1.62300 -13.57400 55.72200 1.000 14.46489 477 HIS A CA 1
ATOM 1655 C C . HIS A 1 108 ? -0.16500 -13.92200 55.99100 1.000 15.33342 477 HIS A C 1
ATOM 1656 O O . HIS A 1 108 ? 0.18800 -15.10500 55.97300 1.000 16.26774 477 HIS A O 1
ATOM 1670 N N . SER A 1 109 ? 0.69800 -12.94000 56.23800 1.000 12.80153 478 SER A N 1
ATOM 1671 C CA . SER A 1 109 ? 2.12300 -13.21600 56.37500 1.000 13.97010 478 SER A CA 1
ATOM 1672 C C . SER A 1 109 ? 2.80700 -12.01300 57.00700 1.000 13.88061 478 SER A C 1
ATOM 1673 O O . SER A 1 109 ? 2.22800 -10.92900 57.11200 1.000 13.00682 478 SER A O 1
ATOM 1681 N N . GLU A 1 110 ? 4.06100 -12.22000 57.41700 1.000 18.38378 479 GLU A N 1
ATOM 1682 C CA . GLU A 1 110 ? 4.84400 -11.12000 57.96900 1.000 18.66803 479 GLU A CA 1
ATOM 1683 C C . GLU A 1 110 ? 5.00000 -10.00100 56.94600 1.000 18.31535 479 GLU A C 1
ATOM 1684 O O . GLU A 1 110 ? 4.80900 -8.82000 57.26100 1.000 17.91794 479 GLU A O 1
ATOM 1696 N N . GLY A 1 111 ? 5.34400 -10.35700 55.70700 1.000 15.57818 480 GLY A N 1
ATOM 1697 C CA . GLY A 1 111 ? 5.53700 -9.34300 54.68500 1.000 15.46501 480 GLY A CA 1
ATOM 1698 C C . GLY A 1 111 ? 4.27100 -8.56700 54.37700 1.000 14.06484 480 GLY A C 1
ATOM 1699 O O . GLY A 1 111 ? 4.31400 -7.35500 54.14300 1.000 14.02010 480 GLY A O 1
ATOM 1703 N N . THR A 1 112 ? 3.12500 -9.24900 54.36900 1.000 13.37529 481 THR A N 1
ATOM 1704 C CA . THR A 1 112 ? 1.86900 -8.54900 54.11900 1.000 12.37517 481 THR A CA 1
ATOM 1705 C C . THR A 1 112 ? 1.52600 -7.61300 55.27100 1.000 11.98038 481 THR A C 1
ATOM 1706 O O . THR A 1 112 ? 1.04500 -6.49900 55.04400 1.000 11.84353 481 THR A O 1
ATOM 1717 N N . CYS A 1 113 ? 1.79100 -8.03000 56.51200 1.000 13.14631 482 CYS A N 1
ATOM 1718 C CA . CYS A 1 113 ? 1.61300 -7.11100 57.63200 1.000 13.27001 482 CYS A CA 1
ATOM 1719 C C . CYS A 1 113 ? 2.43300 -5.84300 57.42500 1.000 14.25960 482 CYS A C 1
ATOM 1720 O O . CYS A 1 113 ? 1.94700 -4.73200 57.66400 1.000 15.10181 482 CYS A O 1
ATOM 1728 N N . SER A 1 114 ? 3.67900 -5.99200 56.96300 1.000 13.01472 483 SER A N 1
ATOM 1729 C CA . SER A 1 114 ? 4.52300 -4.82700 56.71300 1.000 14.00431 483 SER A CA 1
ATOM 1730 C C . SER A 1 114 ? 3.91000 -3.92600 55.64600 1.000 14.47805 483 SER A C 1
ATOM 1731 O O . SER A 1 114 ? 3.90700 -2.69700 55.78500 1.000 15.65714 483 SER A O 1
ATOM 1739 N N A ASP A 1 115 ? 3.40200 -4.52400 54.56400 0.460 16.85202 484 ASP A N 1
ATOM 1740 N N B ASP A 1 115 ? 3.37200 -4.51700 54.57800 0.540 16.84149 484 ASP A N 1
ATOM 1741 C CA A ASP A 1 115 ? 2.79100 -3.74100 53.49500 0.460 17.81266 484 ASP A CA 1
ATOM 1742 C CA B ASP A 1 115 ? 2.80800 -3.70600 53.50500 0.540 17.85477 484 ASP A CA 1
ATOM 1743 C C A ASP A 1 115 ? 1.56400 -2.98900 53.99600 0.460 18.06796 484 ASP A C 1
ATOM 1744 C C B ASP A 1 115 ? 1.53800 -2.99400 53.95900 0.540 18.06006 484 ASP A C 1
ATOM 1745 O O A ASP A 1 115 ? 1.39100 -1.80000 53.70200 0.460 19.72079 484 ASP A O 1
ATOM 1746 O O B ASP A 1 115 ? 1.30900 -1.83400 53.59600 0.540 19.68657 484 ASP A O 1
ATOM 1763 N N . VAL A 1 116 ? 0.70400 -3.66300 54.76000 1.000 11.41979 485 VAL A N 1
ATOM 1764 C CA . VAL A 1 116 ? -0.50600 -3.01400 55.26300 1.000 11.41716 485 VAL A CA 1
ATOM 1765 C C . VAL A 1 116 ? -0.13400 -1.83000 56.14700 1.000 13.35160 485 VAL A C 1
ATOM 1766 O O . VAL A 1 116 ? -0.73500 -0.75400 56.05500 1.000 14.78598 485 VAL A O 1
ATOM 1779 N N . ILE A 1 117 ? 0.86200 -2.00700 57.01900 1.000 11.26977 486 ILE A N 1
ATOM 1780 C CA . ILE A 1 117 ? 1.34400 -0.89600 57.83800 1.000 12.48571 486 ILE A CA 1
ATOM 1781 C C . ILE A 1 117 ? 1.88200 0.22000 56.95300 1.000 13.64374 486 ILE A C 1
ATOM 1782 O O . ILE A 1 117 ? 1.60000 1.40500 57.17300 1.000 14.49384 486 ILE A O 1
ATOM 1798 N N . ARG A 1 118 ? 2.67800 -0.14300 55.94300 1.000 14.80704 487 ARG A N 1
ATOM 1799 C CA . ARG A 1 118 ? 3.26800 0.86400 55.06700 1.000 16.00192 487 ARG A CA 1
ATOM 1800 C C . ARG A 1 118 ? 2.19000 1.69300 54.38500 1.000 16.79938 487 ARG A C 1
ATOM 1801 O O . ARG A 1 118 ? 2.33700 2.91200 54.23100 1.000 17.61001 487 ARG A O 1
ATOM 1822 N N . LEU A 1 119 ? 1.09800 1.05000 53.97600 1.000 14.85441 488 LEU A N 1
ATOM 1823 C CA . LEU A 1 119 ? 0.00900 1.71400 53.27400 1.000 15.39921 488 LEU A CA 1
ATOM 1824 C C . LEU A 1 119 ? -0.95700 2.43000 54.20800 1.000 14.60701 488 LEU A C 1
ATOM 1825 O O . LEU A 1 119 ? -1.92800 3.02300 53.72400 1.000 13.87272 488 LEU A O 1
ATOM 1841 N N . GLY A 1 120 ? -0.72500 2.38700 55.51700 1.000 15.55450 489 GLY A N 1
ATOM 1842 C CA . GLY A 1 120 ? -1.54000 3.10800 56.47200 1.000 14.96758 489 GLY A CA 1
ATOM 1843 C C . GLY A 1 120 ? -2.63400 2.30800 57.14300 1.000 13.68322 489 GLY A C 1
ATOM 1844 O O . GLY A 1 120 ? -3.47700 2.90200 57.82500 1.000 13.00419 489 GLY A O 1
ATOM 1848 N N . GLY A 1 121 ? -2.64600 0.98600 56.97800 1.000 13.84377 490 GLY A N 1
ATOM 1849 C CA . GLY A 1 121 ? -3.70300 0.18500 57.57300 1.000 11.76983 490 GLY A CA 1
ATOM 1850 C C . GLY A 1 121 ? -3.66900 0.19000 59.08900 1.000 12.49624 490 GLY A C 1
ATOM 1851 O O . GLY A 1 121 ? -4.71500 0.22300 59.74100 1.000 11.35662 490 GLY A O 1
ATOM 1855 N N . LEU A 1 122 ? -2.47200 0.14900 59.67400 1.000 14.25171 491 LEU A N 1
ATOM 1856 C CA . LEU A 1 122 ? -2.38400 0.16000 61.13000 1.000 14.54122 491 LEU A CA 1
ATOM 1857 C C . LEU A 1 122 ? -2.77700 1.52100 61.69100 1.000 14.48595 491 LEU A C 1
ATOM 1858 O O . LEU A 1 122 ? -3.42300 1.60100 62.74300 1.000 14.36488 491 LEU A O 1
ATOM 1874 N N . ASP A 1 123 ? -2.39800 2.60200 61.00300 1.000 18.84963 492 ASP A N 1
ATOM 1875 C CA . ASP A 1 123 ? -2.84700 3.93300 61.40100 1.000 18.82331 492 ASP A CA 1
ATOM 1876 C C . ASP A 1 123 ? -4.36900 4.00000 61.46800 1.000 17.46262 492 ASP A C 1
ATOM 1877 O O . ASP A 1 123 ? -4.93400 4.59400 62.39300 1.000 17.50210 492 ASP A O 1
ATOM 1886 N N . ALA A 1 124 ? -5.05000 3.39800 60.48800 1.000 16.41513 493 ALA A N 1
ATOM 1887 C CA . ALA A 1 124 ? -6.50900 3.42200 60.47100 1.000 15.02022 493 ALA A CA 1
ATOM 1888 C C . ALA A 1 124 ? -7.08600 2.62900 61.63700 1.000 14.67808 493 ALA A C 1
ATOM 1889 O O . ALA A 1 124 ? -8.02400 3.08300 62.30300 1.000 15.03601 493 ALA A O 1
ATOM 1896 N N . VAL A 1 125 ? -6.54100 1.44000 61.89900 1.000 15.17287 494 VAL A N 1
ATOM 1897 C CA . VAL A 1 125 ? -7.02700 0.63200 63.01500 1.000 15.18866 494 VAL A CA 1
ATOM 1898 C C . VAL A 1 125 ? -6.87600 1.39300 64.32700 1.000 16.39933 494 VAL A C 1
ATOM 1899 O O . VAL A 1 125 ? -7.81700 1.48400 65.12500 1.000 16.23089 494 VAL A O 1
ATOM 1912 N N . LEU A 1 126 ? -5.69000 1.95400 64.57200 1.000 14.34383 495 LEU A N 1
ATOM 1913 C CA . LEU A 1 126 ? -5.46500 2.66500 65.827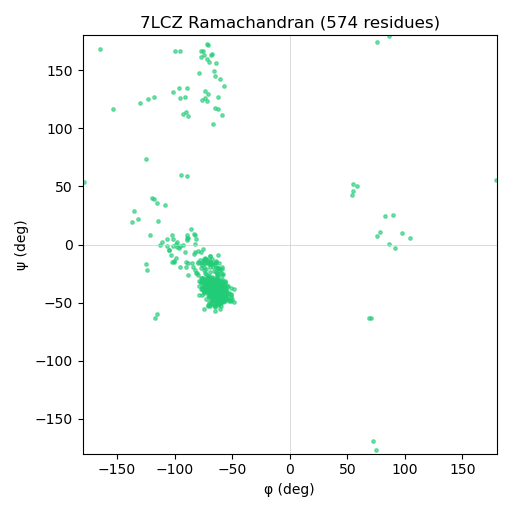00 1.000 15.49396 495 LEU A CA 1
ATOM 1914 C C . LEU A 1 126 ? -6.36100 3.89200 65.94100 1.000 16.54672 495 LEU A C 1
ATOM 1915 O O . LEU A 1 126 ? -6.82400 4.22600 67.03600 1.000 17.62580 495 LEU A O 1
ATOM 1931 N N . PHE A 1 127 ? -6.62400 4.57300 64.82100 1.000 21.78945 496 PHE A N 1
ATOM 1932 C CA . PHE A 1 127 ? -7.57400 5.68100 64.84600 1.000 22.75010 496 PHE A CA 1
ATOM 1933 C C . PHE A 1 127 ? -8.93600 5.21600 65.34500 1.000 22.73430 496 PHE A C 1
ATOM 1934 O O . PHE A 1 127 ? -9.56600 5.88300 66.17400 1.000 24.10552 496 PHE A O 1
ATOM 1951 N N . GLU A 1 128 ? -9.40400 4.06900 64.85400 1.000 21.46310 497 GLU A N 1
ATOM 1952 C CA . GLU A 1 128 ? -10.71400 3.56400 65.24200 1.000 21.59206 497 GLU A CA 1
ATOM 1953 C C . GLU A 1 128 ? -10.73500 2.99200 66.65100 1.000 21.98948 497 GLU A C 1
ATOM 1954 O O . GLU A 1 128 ? -11.82300 2.76900 67.19000 1.000 22.60008 497 GLU A O 1
ATOM 1966 N N . CYS A 1 129 ? -9.57200 2.76000 67.26300 1.000 19.91818 498 CYS A N 1
ATOM 1967 C CA . CYS A 1 129 ? -9.54300 2.27500 68.63800 1.000 20.54983 498 CYS A CA 1
ATOM 1968 C C . CYS A 1 129 ? -10.12200 3.28000 69.62200 1.000 22.19477 498 CYS A C 1
ATOM 1969 O O . CYS A 1 129 ? -10.40700 2.91100 70.76600 1.000 22.93170 498 CYS A O 1
ATOM 1977 N N . ARG A 1 130 ? -10.28900 4.53700 69.21600 1.000 38.39671 499 ARG A N 1
ATOM 1978 C CA . ARG A 1 130 ? -10.85500 5.57000 70.07400 1.000 40.48117 499 ARG A CA 1
ATOM 1979 C 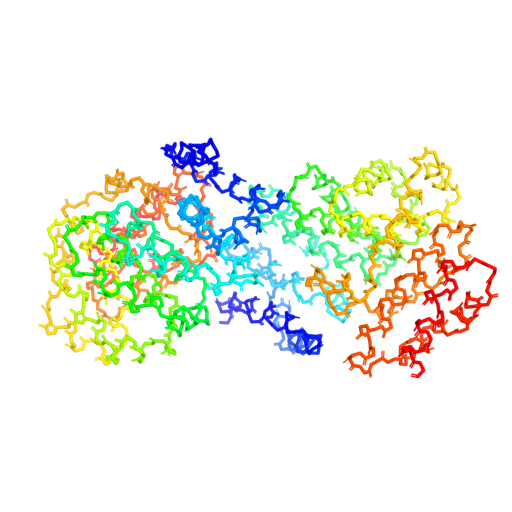C . ARG A 1 130 ? -12.36200 5.71800 69.90700 1.000 41.30232 499 ARG A C 1
ATOM 1980 O O . ARG A 1 130 ? -12.96700 6.55600 70.58400 1.000 43.28414 499 ARG A O 1
ATOM 2001 N N . THR A 1 131 ? -12.97800 4.92800 69.03000 1.000 28.43236 500 THR A N 1
ATOM 2002 C CA . THR A 1 131 ? -14.42000 4.96700 68.85800 1.000 29.36142 500 THR A CA 1
ATOM 2003 C C . THR A 1 131 ? -15.11100 4.27200 70.02900 1.000 30.10624 500 THR A C 1
ATOM 2004 O O . THR A 1 131 ? -14.49100 3.56000 70.82500 1.000 29.57460 500 THR A O 1
ATOM 2015 N N . SER A 1 132 ? -16.42100 4.48800 70.12900 1.000 33.29347 501 SER A N 1
ATOM 2016 C CA . SER A 1 132 ? -17.24300 3.82000 71.12700 1.000 34.25411 501 SER A CA 1
ATOM 2017 C C . SER A 1 132 ? -18.09500 2.70300 70.54000 1.000 33.48823 501 SER A C 1
ATOM 2018 O O . SER A 1 132 ? -18.76100 1.99100 71.29900 1.000 34.22516 501 SER A O 1
ATOM 2026 N N . ASP A 1 133 ? -18.08400 2.52700 69.22100 1.000 23.79233 502 ASP A N 1
ATOM 2027 C CA . ASP A 1 133 ? -18.90700 1.50700 68.58400 1.000 23.29227 502 ASP A CA 1
ATOM 2028 C C . ASP A 1 133 ? -18.34600 0.12100 68.88000 1.000 21.79472 502 ASP A C 1
ATOM 2029 O O . ASP A 1 133 ? -17.18100 -0.16300 68.58300 1.000 20.18400 502 ASP A O 1
ATOM 2038 N N . LEU A 1 134 ? -19.18400 -0.74700 69.45400 1.000 24.89246 503 LEU A N 1
ATOM 2039 C CA . LEU A 1 134 ? -18.70800 -2.05400 69.89700 1.000 23.91603 503 LEU A CA 1
ATOM 2040 C C . LEU A 1 134 ? -18.20400 -2.89300 68.72800 1.000 22.04212 503 LEU A C 1
ATOM 2041 O O . LEU A 1 134 ? -17.11600 -3.47700 68.79500 1.000 20.75512 503 LEU A O 1
ATOM 2057 N N . GLU A 1 135 ? -18.99200 -2.98400 67.65200 1.000 31.55905 504 GLU A N 1
ATOM 2058 C CA . GLU A 1 135 ? -18.57900 -3.78900 66.50600 1.000 30.03781 504 GLU A CA 1
ATOM 2059 C C . GLU A 1 135 ? -17.22900 -3.32800 65.96900 1.000 28.55869 504 GLU A C 1
ATOM 2060 O O . GLU A 1 135 ? -16.35300 -4.15200 65.68000 1.000 27.39802 504 GLU A O 1
ATOM 2072 N N . THR A 1 136 ? -17.04000 -2.01300 65.83700 1.000 17.61264 505 THR A N 1
ATOM 2073 C CA . THR A 1 136 ? -15.76800 -1.49000 65.35000 1.000 16.49145 505 THR A CA 1
ATOM 2074 C C . THR A 1 136 ? -14.62500 -1.87100 66.28200 1.000 15.92033 505 THR A C 1
ATOM 2075 O O . THR A 1 136 ? -13.55800 -2.30400 65.83300 1.000 14.70439 505 THR A O 1
ATOM 2086 N N . LEU A 1 137 ? -14.82600 -1.70000 67.59100 1.000 16.49408 506 LEU A N 1
ATOM 2087 C CA . LEU A 1 137 ? -13.76900 -2.01500 68.54400 1.000 16.25195 506 LEU A CA 1
ATOM 2088 C C . LEU A 1 137 ? -13.45600 -3.50300 68.55700 1.000 15.38606 506 LEU A C 1
ATOM 2089 O O . LEU A 1 137 ? -12.30300 -3.89000 68.77600 1.000 14.75177 506 LEU A O 1
ATOM 2105 N N . ARG A 1 138 ? -14.46400 -4.35000 68.34000 1.000 16.10193 507 ARG A N 1
ATOM 2106 C CA . ARG A 1 138 ? -14.20300 -5.77900 68.22000 1.000 16.25721 507 ARG A CA 1
ATOM 2107 C C . ARG A 1 138 ? -13.30100 -6.06600 67.02700 1.000 15.47817 507 ARG A C 1
ATOM 2108 O O . ARG A 1 138 ? -12.35300 -6.85300 67.13100 1.000 16.26248 507 ARG A O 1
ATOM 2129 N N . HIS A 1 139 ? -13.57900 -5.43200 65.88200 1.000 18.35746 508 HIS A N 1
ATOM 2130 C CA . HIS A 1 139 ? -12.68800 -5.55500 64.73300 1.000 17.35998 508 HIS A CA 1
ATOM 2131 C C . HIS A 1 139 ? -11.28000 -5.07400 65.07300 1.000 17.61264 508 HIS A C 1
ATOM 2132 O O . HIS A 1 139 ? -10.29000 -5.70700 64.69000 1.000 17.74686 508 HIS A O 1
ATOM 2146 N N . CYS A 1 140 ? -11.17100 -3.94600 65.78200 1.000 14.78862 509 CYS A N 1
ATOM 2147 C CA . CYS A 1 140 ? -9.85600 -3.40600 66.12100 1.000 15.48870 509 CYS A CA 1
ATOM 2148 C C . CYS A 1 140 ? -9.06700 -4.37300 66.99300 1.000 17.26260 509 CYS A C 1
ATOM 2149 O O . CYS A 1 140 ? -7.89000 -4.64400 66.73300 1.000 18.08901 509 CYS A O 1
ATOM 2157 N N . ALA A 1 141 ? -9.69000 -4.88600 68.05400 1.000 12.89891 510 ALA A N 1
ATOM 2158 C CA . ALA A 1 141 ? -8.98300 -5.81100 68.93200 1.000 13.61216 510 ALA A CA 1
ATOM 2159 C C . ALA A 1 141 ? -8.55200 -7.06100 68.17300 1.000 13.87798 510 ALA A C 1
ATOM 2160 O O . ALA A 1 141 ? -7.41500 -7.52900 68.32500 1.000 15.44133 510 ALA A O 1
ATOM 2167 N N . SER A 1 142 ? -9.44100 -7.60900 67.34000 1.000 12.19357 511 SER A N 1
ATOM 2168 C CA A SER A 1 142 ? -9.09000 -8.78400 66.54900 0.510 12.50150 511 SER A CA 1
ATOM 2169 C CA B SER A 1 142 ? -9.09000 -8.78400 66.55100 0.490 12.50939 511 SER A CA 1
ATOM 2170 C C . SER A 1 142 ? -7.95700 -8.47700 65.57900 1.000 11.50401 511 SER A C 1
ATOM 2171 O O . SER A 1 142 ? -7.05500 -9.29900 65.38400 1.000 12.57519 511 SER A O 1
ATOM 2184 N N . ALA A 1 143 ? -7.99300 -7.29800 64.95200 1.000 11.18029 512 ALA A N 1
ATOM 2185 C CA . ALA A 1 143 ? -6.92900 -6.91900 64.02900 1.000 10.19070 512 ALA A CA 1
ATOM 2186 C C . ALA A 1 143 ? -5.57700 -6.87800 64.72800 1.000 12.34622 512 ALA A C 1
ATOM 2187 O O . ALA A 1 143 ? -4.57000 -7.33300 64.17500 1.000 11.97249 512 ALA A O 1
ATOM 2194 N N . LEU A 1 144 ? -5.52900 -6.31700 65.94000 1.000 11.72246 513 LEU A N 1
ATOM 2195 C CA . LEU A 1 144 ? -4.25800 -6.23000 66.65200 1.000 13.40161 513 LEU A CA 1
ATOM 2196 C C . LEU A 1 144 ? -3.78800 -7.60000 67.12600 1.000 14.61491 513 LEU A C 1
ATOM 2197 O O . LEU A 1 144 ? -2.57900 -7.85800 67.16300 1.000 14.55701 513 LEU A O 1
ATOM 2213 N N . ALA A 1 145 ? -4.71300 -8.49500 67.47600 1.000 13.21211 514 ALA A N 1
ATOM 2214 C CA . ALA A 1 145 ? -4.32200 -9.87000 67.76800 1.000 14.93074 514 ALA A CA 1
ATOM 2215 C C . ALA A 1 145 ? -3.70600 -10.52600 66.53800 1.000 12.79364 514 ALA A C 1
ATOM 2216 O O . ALA A 1 145 ? -2.62700 -11.12700 66.61100 1.000 12.67520 514 ALA A O 1
ATOM 2223 N N . ASN A 1 146 ? -4.37000 -10.40200 65.38700 1.000 15.23341 515 ASN A N 1
ATOM 2224 C CA . ASN A 1 146 ? -3.84600 -10.99500 64.16300 1.000 13.00945 515 ASN A CA 1
ATOM 2225 C C . ASN A 1 146 ? -2.47100 -10.43600 63.82700 1.000 11.85668 515 ASN A C 1
ATOM 2226 O O . ASN A 1 146 ? -1.55300 -11.18600 63.47500 1.000 11.50664 515 ASN A O 1
ATOM 2237 N N . LEU A 1 147 ? -2.31000 -9.11200 63.92100 1.000 10.98816 516 LEU A N 1
ATOM 2238 C CA . LEU A 1 147 ? -1.01200 -8.50900 63.63700 1.000 11.13818 516 LEU A CA 1
ATOM 2239 C C . LEU A 1 147 ? 0.05800 -9.05700 64.57200 1.000 12.25410 516 LEU A C 1
ATOM 2240 O O . LEU A 1 147 ? 1.18300 -9.34200 64.14300 1.000 12.83049 516 LEU A O 1
ATOM 2256 N N . SER A 1 148 ? -0.27800 -9.22300 65.85500 1.000 13.55426 517 SER A N 1
ATOM 2257 C CA . SER A 1 148 ? 0.68000 -9.77800 66.80600 1.000 14.46226 517 SER A CA 1
ATOM 2258 C C . SER A 1 148 ? 1.07200 -11.20100 66.42600 1.000 14.53859 517 SER A C 1
ATOM 2259 O O . SER A 1 148 ? 2.23100 -11.60000 66.59400 1.000 15.67556 517 SER A O 1
ATOM 2267 N N . LEU A 1 149 ? 0.11700 -11.98100 65.91400 1.000 13.93062 518 LEU A N 1
ATOM 2268 C CA . LEU A 1 149 ? 0.38700 -13.37200 65.56300 1.000 14.60175 518 LEU A CA 1
ATOM 2269 C C . LEU A 1 149 ? 1.14700 -13.49100 64.24800 1.000 14.54648 518 LEU A C 1
ATOM 2270 O O . LEU A 1 149 ? 2.02400 -14.35100 64.11200 1.000 15.68609 518 LEU A O 1
ATOM 2286 N N . TYR A 1 150 ? 0.82000 -12.64600 63.27300 1.000 15.72820 519 TYR A N 1
ATOM 2287 C CA . TYR A 1 150 ? 1.36200 -12.76300 61.92800 1.000 14.11485 519 TYR A CA 1
ATOM 2288 C C . TYR A 1 150 ? 2.50800 -11.79900 61.64200 1.000 14.14643 519 TYR A C 1
ATOM 2289 O O . TYR A 1 150 ? 3.23100 -12.00200 60.66300 1.000 14.39383 519 TYR A O 1
ATOM 2307 N N . GLY A 1 151 ? 2.70100 -10.77300 62.47400 1.000 16.82833 520 GLY A N 1
ATOM 2308 C CA . GLY A 1 151 ? 3.62000 -9.70400 62.11500 1.000 16.87044 520 GLY A CA 1
ATOM 2309 C C . GLY A 1 151 ? 5.07500 -10.13300 62.10300 1.000 18.19692 520 GLY A C 1
ATOM 2310 O O . GLY A 1 151 ? 5.86300 -9.66000 61.27800 1.000 18.49169 520 GLY A O 1
ATOM 2314 N N . GLY A 1 152 ? 5.45700 -11.02000 63.01400 1.000 22.07107 521 GLY A N 1
ATOM 2315 C CA . GLY A 1 152 ? 6.83800 -11.42600 63.13800 1.000 23.62389 521 GLY A CA 1
ATOM 2316 C C . GLY A 1 152 ? 7.68200 -10.36900 63.82700 1.000 24.52136 521 GLY A C 1
ATOM 2317 O O . GLY A 1 152 ? 7.23600 -9.26400 64.13800 1.000 23.85286 521 GLY A O 1
ATOM 2321 N N . ALA A 1 153 ? 8.94200 -10.73000 64.07400 1.000 40.29430 522 ALA A N 1
ATOM 2322 C CA . ALA A 1 153 ? 9.84400 -9.80300 64.74500 1.000 41.55498 522 ALA A CA 1
ATOM 2323 C C . ALA A 1 153 ? 10.01400 -8.51800 63.94600 1.000 41.02334 522 ALA A C 1
ATOM 2324 O O . ALA A 1 153 ? 10.13700 -7.43600 64.53000 1.000 41.29179 522 ALA A O 1
ATOM 2331 N N . GLU A 1 154 ? 9.99800 -8.61400 62.61500 1.000 54.77499 523 GLU A N 1
ATOM 2332 C CA . GLU A 1 154 ? 10.24200 -7.44100 61.78300 1.000 54.56970 523 GLU A CA 1
ATOM 2333 C C . GLU A 1 154 ? 9.18500 -6.36400 61.99500 1.000 53.03531 523 GLU A C 1
ATOM 2334 O O . GLU A 1 154 ? 9.46300 -5.17700 61.79000 1.000 53.32481 523 GLU A O 1
ATOM 2346 N N . ASN A 1 155 ? 7.97500 -6.74900 62.40100 1.000 24.77665 524 ASN A N 1
ATOM 2347 C CA . ASN A 1 155 ? 6.90300 -5.79900 62.66400 1.000 23.83707 524 ASN A CA 1
ATOM 2348 C C . ASN A 1 155 ? 6.70900 -5.51300 64.14500 1.000 24.40293 524 ASN A C 1
ATOM 2349 O O . ASN A 1 155 ? 5.84600 -4.70600 64.49900 1.000 24.15026 524 ASN A O 1
ATOM 2360 N N . GLN A 1 156 ? 7.48400 -6.15100 65.01800 1.000 54.28809 525 GLN A N 1
ATOM 2361 C CA . GLN A 1 156 ? 7.32000 -5.90800 66.44500 1.000 55.00133 525 GLN A CA 1
ATOM 2362 C C . GLN A 1 156 ? 7.95000 -4.58800 66.87300 1.000 55.99619 525 GLN A C 1
ATOM 2363 O O . GLN A 1 156 ? 7.42900 -3.92900 67.77900 1.000 56.20674 525 GLN A O 1
ATOM 2377 N N . GLU A 1 157 ? 9.04400 -4.16800 66.23100 1.000 36.60702 526 GLU A N 1
ATOM 2378 C CA . GLU A 1 157 ? 9.58200 -2.84000 66.51100 1.000 37.77295 526 GLU A CA 1
ATOM 2379 C C . GLU A 1 157 ? 8.57900 -1.76000 66.12800 1.000 36.55701 526 GLU A C 1
ATOM 2380 O O . GLU A 1 157 ? 8.39500 -0.78200 66.86200 1.000 37.17288 526 GLU A O 1
ATOM 2392 N N . GLU A 1 158 ? 7.92900 -1.91600 64.97200 1.000 33.71720 527 GLU A N 1
ATOM 2393 C CA . GLU A 1 158 ? 6.96500 -0.91700 64.52500 1.000 32.94606 527 GLU A CA 1
ATOM 2394 C C . GLU A 1 158 ? 5.80900 -0.79900 65.50900 1.000 32.93026 527 GLU A C 1
ATOM 2395 O O . GLU A 1 158 ? 5.34100 0.30800 65.80000 1.000 33.43296 527 GLU A O 1
ATOM 2407 N N . MET A 1 159 ? 5.33500 -1.92900 66.03500 1.000 27.45856 528 MET A N 1
ATOM 2408 C CA . MET A 1 159 ? 4.28000 -1.87400 67.04000 1.000 28.21391 528 MET A CA 1
ATOM 2409 C C . MET A 1 159 ? 4.76700 -1.17100 68.30200 1.000 28.80082 528 MET A C 1
ATOM 2410 O O . MET A 1 159 ? 4.01500 -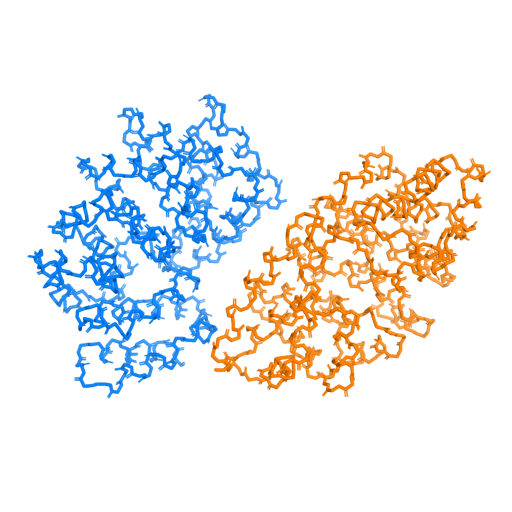0.41700 68.93000 1.000 29.24035 528 MET A O 1
ATOM 2424 N N . ILE A 1 160 ? 6.02800 -1.39200 68.68100 1.000 25.96101 529 ILE A N 1
ATOM 2425 C CA . ILE A 1 160 ? 6.57200 -0.73000 69.86400 1.000 27.57173 529 ILE A CA 1
ATOM 2426 C C . ILE A 1 160 ? 6.70200 0.76900 69.62000 1.000 28.14811 529 ILE A C 1
ATOM 2427 O O . ILE A 1 160 ? 6.32400 1.58700 70.46800 1.000 28.92978 529 ILE A O 1
ATOM 2443 N N . LEU A 1 161 ? 7.24300 1.15100 68.45900 1.000 33.20924 530 LEU A N 1
ATOM 2444 C CA . LEU A 1 161 ? 7.36400 2.56600 68.12300 1.000 33.99092 530 LEU A CA 1
ATOM 2445 C C . LEU A 1 161 ? 6.00800 3.25600 68.17700 1.000 33.20661 530 LEU A C 1
ATOM 2446 O O . LEU A 1 161 ? 5.87500 4.35400 68.72900 1.000 34.35149 530 LEU A O 1
ATOM 2462 N N . ARG A 1 162 ? 4.98900 2.62500 67.60500 1.000 32.75130 531 ARG A N 1
ATOM 2463 C CA . ARG A 1 162 ? 3.64400 3.18200 67.57900 1.000 32.40389 531 ARG A CA 1
ATOM 2464 C C . ARG A 1 162 ? 2.87100 2.92000 68.86400 1.000 32.71182 531 ARG A C 1
ATOM 2465 O O . ARG A 1 162 ? 1.66100 3.17900 68.90400 1.000 32.67760 531 ARG A O 1
ATOM 2486 N N . LYS A 1 163 ? 3.53100 2.39100 69.89400 1.000 42.76829 532 LYS A N 1
ATOM 2487 C CA . LYS A 1 163 ? 2.91500 2.18200 71.20400 1.000 43.29466 532 LYS A CA 1
ATOM 2488 C C . LYS A 1 163 ? 1.63400 1.35900 71.09600 1.000 42.98147 532 LYS A C 1
ATOM 2489 O O . LYS A 1 163 ? 0.62400 1.65200 71.73800 1.000 43.12622 532 LYS A O 1
ATOM 2508 N N . VAL A 1 164 ? 1.67700 0.30500 70.27400 1.000 28.05600 533 VAL A N 1
ATOM 2509 C CA . VAL A 1 164 ? 0.52500 -0.59600 70.16900 1.000 28.22180 533 VAL A CA 1
ATOM 2510 C C . VAL A 1 164 ? 0.16900 -1.18800 71.52400 1.000 28.86662 533 VAL A C 1
ATOM 2511 O O . VAL A 1 164 ? -1.02800 -1.28800 71.83500 1.000 28.94558 533 VAL A O 1
ATOM 2524 N N . PRO A 1 165 ? 1.11700 -1.61600 72.36400 1.000 30.10098 534 PRO A N 1
ATOM 2525 C CA . PRO A 1 165 ? 0.73100 -2.08000 73.70700 1.000 30.79053 534 PRO A CA 1
ATOM 2526 C C . PRO A 1 165 ? -0.12100 -1.06800 74.45300 1.000 30.69052 534 PRO A C 1
ATOM 2527 O O . PRO A 1 165 ? -1.10500 -1.44500 75.10200 1.000 30.98003 534 PRO A O 1
ATOM 2538 N N . MET A 1 166 ? 0.23000 0.21800 74.36100 1.000 46.19238 535 MET A N 1
ATOM 2539 C CA . MET A 1 166 ? -0.55900 1.25900 75.01200 1.000 46.36609 535 MET A CA 1
ATOM 2540 C C . MET A 1 166 ? -1.99900 1.25500 74.51200 1.000 45.73706 535 MET A C 1
ATOM 2541 O O . MET A 1 166 ? -2.93500 1.44800 75.29600 1.000 45.96077 535 MET A O 1
ATOM 2555 N N . TRP A 1 167 ? -2.19600 1.04600 73.20700 1.000 36.68598 536 TRP A N 1
ATOM 2556 C CA . TRP A 1 167 ? -3.54700 1.01600 72.65600 1.000 36.08327 536 TRP A CA 1
ATOM 2557 C C . TRP A 1 167 ? -4.30300 -0.23800 73.07500 1.000 36.34383 536 TRP A C 1
ATOM 2558 O O . TRP A 1 167 ? -5.53500 -0.21300 73.17600 1.000 35.87799 536 TRP A O 1
ATOM 2579 N N . LEU A 1 168 ? -3.59000 -1.34100 73.31200 1.000 23.94761 537 LEU A N 1
ATOM 2580 C CA . LEU A 1 168 ? -4.25300 -2.59700 73.64400 1.000 24.41609 537 LEU A CA 1
ATOM 2581 C C . LEU A 1 168 ? -4.80500 -2.58200 75.06400 1.000 24.78718 537 LEU A C 1
ATOM 2582 O O . LEU A 1 168 ? -5.90000 -3.10100 75.31400 1.000 24.72665 537 LEU A O 1
ATOM 2598 N N . PHE A 1 169 ? -4.06400 -1.99700 76.00600 1.000 26.15577 538 PHE A N 1
ATOM 2599 C CA . PHE A 1 169 ? -4.46000 -2.08800 77.41000 1.000 26.66109 538 PHE A CA 1
ATOM 2600 C C . PHE A 1 169 ? -5.86800 -1.55700 77.65000 1.000 26.21104 538 PHE A C 1
ATOM 2601 O O . PHE A 1 169 ? -6.64600 -2.23300 78.34600 1.000 26.58477 538 PHE A O 1
ATOM 2618 N N . PRO A 1 170 ? -6.26400 -0.38900 77.13200 1.000 27.50593 539 PRO A N 1
ATOM 2619 C CA . PRO A 1 170 ? -7.66200 0.03900 77.31000 1.000 27.89545 539 PRO A CA 1
ATOM 2620 C C . PRO A 1 170 ? -8.66500 -0.93900 76.73000 1.000 26.85848 539 PRO A C 1
ATOM 2621 O O . PRO A 1 170 ? -9.78200 -1.05100 77.25100 1.000 27.55857 539 PRO A O 1
ATOM 2632 N N . LEU A 1 171 ? -8.30600 -1.64700 75.65700 1.000 24.68980 540 LEU A N 1
ATOM 2633 C CA . LEU A 1 171 ? -9.21000 -2.64600 75.10000 1.000 24.31344 540 LEU A CA 1
ATOM 2634 C C . LEU A 1 171 ? -9.28400 -3.88200 75.98500 1.000 25.25566 540 LEU A C 1
ATOM 2635 O O . LEU A 1 171 ? -10.34100 -4.51500 76.07700 1.000 25.15038 540 LEU A O 1
ATOM 2651 N N . ALA A 1 172 ? -8.17700 -4.24200 76.63900 1.000 25.56622 541 ALA A N 1
ATOM 2652 C CA . ALA A 1 172 ? -8.19000 -5.39800 77.52600 1.000 26.50055 541 ALA A CA 1
ATOM 2653 C C . ALA A 1 172 ? -9.12000 -5.17700 78.71100 1.000 26.63740 541 ALA A C 1
ATOM 2654 O O . ALA A 1 172 ? -9.74200 -6.12900 79.19600 1.000 27.03745 541 ALA A O 1
ATOM 2661 N N . PHE A 1 173 ? -9.23400 -3.93900 79.18500 1.000 27.52172 542 PHE A N 1
ATOM 2662 C CA . PHE A 1 173 ? -10.09800 -3.61700 80.31200 1.000 29.10349 542 PHE A CA 1
ATOM 2663 C C . PHE A 1 173 ? -11.52100 -3.26700 79.89000 1.000 29.04296 542 PHE A C 1
ATOM 2664 O O . PHE A 1 173 ? -12.33200 -2.90200 80.74600 1.000 30.76948 542 PHE A O 1
ATOM 2681 N N . HIS A 1 174 ? -11.84400 -3.36500 78.60300 1.000 28.01652 543 HIS A N 1
ATOM 2682 C CA . HIS A 1 174 ? -13.21000 -3.14100 78.15500 1.000 28.08495 543 HIS A CA 1
ATOM 2683 C C . HIS A 1 174 ? -14.12800 -4.21800 78.72700 1.000 28.90347 543 HIS A C 1
ATOM 2684 O O . HIS A 1 174 ? -13.73400 -5.37500 78.90000 1.000 28.62185 543 HIS A O 1
ATOM 2698 N N . ASN A 1 175 ? -15.36500 -3.82400 79.03600 1.000 41.69184 544 ASN A N 1
ATOM 2699 C CA . ASN A 1 175 ? -16.30500 -4.75400 79.65400 1.000 42.89988 544 ASN A CA 1
ATOM 2700 C C . ASN A 1 175 ? -16.84600 -5.78000 78.66600 1.000 41.71553 544 ASN A C 1
ATOM 2701 O O . ASN A 1 175 ? -17.30400 -6.84700 79.09000 1.000 42.43140 544 ASN A O 1
ATOM 2712 N N . ASP A 1 176 ? -16.80000 -5.48900 77.36800 1.000 30.95108 545 ASP A N 1
ATOM 2713 C CA . ASP A 1 176 ? -17.26000 -6.44500 76.37100 1.000 29.92727 545 ASP A CA 1
ATOM 2714 C C . ASP A 1 176 ? -16.29200 -7.62000 76.28300 1.000 29.06138 545 ASP A C 1
ATOM 2715 O O . ASP A 1 176 ? -15.08100 -7.43200 76.12800 1.000 28.18759 545 ASP A O 1
ATOM 2724 N N . ASP A 1 177 ? -16.83400 -8.83800 76.35600 1.000 29.96938 546 ASP A N 1
ATOM 2725 C CA . ASP A 1 177 ? -15.98300 -10.02000 76.44100 1.000 29.68777 546 ASP A CA 1
ATOM 2726 C C . ASP A 1 177 ? -15.19800 -10.25900 75.16000 1.000 29.03769 546 ASP A C 1
ATOM 2727 O O . ASP A 1 177 ? -14.08000 -10.78000 75.21200 1.000 29.69830 546 ASP A O 1
ATOM 2736 N N . ASN A 1 178 ? -15.75500 -9.89200 74.00800 1.000 24.15553 547 ASN A N 1
ATOM 2737 C CA . ASN A 1 178 ? -15.04000 -10.11800 72.75700 1.000 23.80285 547 ASN A CA 1
ATOM 2738 C C . ASN A 1 178 ? -13.91400 -9.11100 72.56200 1.000 23.41333 547 ASN A C 1
ATOM 2739 O O . ASN A 1 178 ? -12.83300 -9.47600 72.08700 1.000 23.87392 547 ASN A O 1
ATOM 2750 N N . ILE A 1 179 ? -14.13900 -7.84700 72.92300 1.000 18.99965 548 ILE A N 1
ATOM 2751 C CA . ILE A 1 179 ? -13.05200 -6.87300 72.88500 1.000 18.71540 548 ILE A CA 1
ATOM 2752 C C . ILE A 1 179 ? -11.95100 -7.28800 73.85300 1.000 20.02872 548 ILE A C 1
ATOM 2753 O O . ILE A 1 179 ? -10.77400 -7.38000 73.48600 1.000 20.44456 548 ILE A O 1
ATOM 2769 N N . LYS A 1 180 ? -12.32700 -7.55300 75.10600 1.000 19.77869 549 LYS A N 1
ATOM 2770 C CA . LYS A 1 180 ? -11.35700 -7.96300 76.11600 1.000 20.47351 549 LYS A CA 1
ATOM 2771 C C . LYS A 1 180 ? -10.57500 -9.19000 75.66500 1.000 20.33928 549 LYS A C 1
ATOM 2772 O O . LYS A 1 180 ? -9.34500 -9.23800 75.78900 1.000 21.04989 549 LYS A O 1
ATOM 2791 N N . TYR A 1 181 ? -11.27800 -10.19900 75.14800 1.000 19.48918 550 TYR A N 1
ATOM 2792 C CA . TYR A 1 181 ? -10.64200 -11.47900 74.85100 1.000 19.23125 550 TYR A CA 1
ATOM 2793 C C . TYR A 1 181 ? -9.52900 -11.32000 73.82300 1.000 19.22599 550 TYR A C 1
ATOM 2794 O O . TYR A 1 181 ? -8.40100 -11.78200 74.03200 1.000 20.29454 550 TYR A O 1
ATOM 2812 N N . TYR A 1 182 ? -9.82400 -10.66400 72.70300 1.000 19.45233 551 TYR A N 1
ATOM 2813 C CA . TYR A 1 182 ? -8.82900 -10.57200 71.64100 1.000 19.61025 551 TYR A CA 1
ATOM 2814 C C . TYR A 1 182 ? -7.74000 -9.55900 71.96500 1.000 19.76816 551 TYR A C 1
ATOM 2815 O O . TYR A 1 182 ? -6.60200 -9.72100 71.51200 1.000 20.61826 551 TYR A O 1
ATOM 2833 N N . ALA A 1 183 ? -8.05100 -8.53000 72.75300 1.000 16.13351 552 ALA A N 1
ATOM 2834 C CA . ALA A 1 183 ? -6.99100 -7.67000 73.26600 1.000 16.55988 552 ALA A CA 1
ATOM 2835 C C . ALA A 1 183 ? -6.04100 -8.45800 74.16200 1.000 17.51789 552 ALA A C 1
ATOM 2836 O O . ALA A 1 183 ? -4.81800 -8.29900 74.07700 1.000 17.57842 552 ALA A O 1
ATOM 2843 N N . CYS A 1 184 ? -6.58800 -9.32700 75.01900 1.000 22.03422 553 CYS A N 1
ATOM 2844 C CA . CYS A 1 184 ? -5.74100 -10.14200 75.88600 1.000 23.10277 553 CYS A CA 1
ATOM 2845 C C . CYS A 1 184 ? -4.92700 -11.14600 75.07800 1.000 23.85023 553 CYS A C 1
ATOM 2846 O O . CYS A 1 184 ? -3.77300 -11.43100 75.41700 1.000 24.28712 553 CYS A O 1
ATOM 2854 N N . LEU A 1 185 ? -5.51300 -11.70100 74.01300 1.000 20.97094 554 LEU A N 1
ATOM 2855 C CA . LEU A 1 185 ? -4.76500 -12.60900 73.14700 1.000 21.55522 554 LEU A CA 1
ATOM 2856 C C . LEU A 1 185 ? -3.57500 -11.89900 72.51500 1.000 21.27887 554 LEU A C 1
ATOM 2857 O O . LEU A 1 185 ? -2.46200 -12.43800 72.47500 1.000 21.20254 554 LEU A O 1
ATOM 2873 N N . ALA A 1 186 ? -3.79400 -10.68600 72.00500 1.000 16.17562 555 ALA A N 1
ATOM 2874 C CA . ALA A 1 186 ? -2.68900 -9.91100 71.45000 1.000 15.85716 555 ALA A CA 1
ATOM 2875 C C . ALA A 1 186 ? -1.61000 -9.68600 72.50100 1.000 17.22838 555 ALA A C 1
ATOM 2876 O O . ALA A 1 186 ? -0.41600 -9.86500 72.23500 1.000 17.63633 555 ALA A O 1
ATOM 2883 N N . ILE A 1 187 ? -2.02000 -9.29600 73.70900 1.000 19.15756 556 ILE A N 1
ATOM 2884 C CA . ILE A 1 187 ? -1.06600 -9.06900 74.78900 1.000 19.72079 556 ILE A CA 1
ATOM 2885 C C . ILE A 1 187 ? -0.31500 -10.35200 75.11600 1.000 20.74986 556 ILE A C 1
ATOM 2886 O O . ILE A 1 187 ? 0.91000 -10.34500 75.29000 1.000 21.73155 556 ILE A O 1
ATOM 2902 N N . ALA A 1 188 ? -1.03400 -11.47400 75.20100 1.000 23.59757 557 ALA A N 1
ATOM 2903 C CA . ALA A 1 188 ? -0.38800 -12.74400 75.51800 1.000 23.93445 557 ALA A CA 1
ATOM 2904 C C . ALA A 1 188 ? 0.61500 -13.14700 74.44600 1.000 23.15804 557 ALA A C 1
ATOM 2905 O O . ALA A 1 188 ? 1.60400 -13.82900 74.74500 1.000 23.38175 557 ALA A O 1
ATOM 2912 N N . VAL A 1 189 ? 0.38000 -12.74600 73.19700 1.000 25.75572 558 VAL A N 1
ATOM 2913 C CA . VAL A 1 189 ? 1.32800 -13.05400 72.13200 1.000 24.42135 558 VAL A CA 1
ATOM 2914 C C . VAL A 1 189 ? 2.51600 -12.10200 72.18000 1.000 23.50545 558 VAL A C 1
ATOM 2915 O O . VAL A 1 189 ? 3.65400 -12.49800 71.90500 1.000 22.65798 558 VAL A O 1
ATOM 2928 N N . LEU A 1 190 ? 2.27700 -10.84000 72.53800 1.000 25.08459 559 LEU A N 1
ATOM 2929 C CA . LEU A 1 190 ? 3.33800 -9.84200 72.52600 1.000 24.22396 559 LEU A CA 1
ATOM 2930 C C . LEU A 1 190 ? 4.28600 -9.96000 73.71400 1.000 24.57137 559 LEU A C 1
ATOM 2931 O O . LEU A 1 190 ? 5.40800 -9.44900 73.64000 1.000 24.12658 559 LEU A O 1
ATOM 2947 N N . VAL A 1 191 ? 3.87500 -10.61700 74.80200 1.000 23.72127 560 VAL A N 1
ATOM 2948 C CA . VAL A 1 191 ? 4.76000 -10.71800 75.95800 1.000 25.93732 560 VAL A CA 1
ATOM 2949 C C . VAL A 1 191 ? 5.96900 -11.59500 75.66000 1.000 27.23484 560 VAL A C 1
ATOM 2950 O O . VAL A 1 191 ? 6.95800 -11.55300 76.40100 1.000 29.25351 560 VAL A O 1
ATOM 2963 N N . ALA A 1 192 ? 5.92000 -12.39700 74.59300 1.000 35.83324 561 ALA A N 1
ATOM 2964 C CA . ALA A 1 192 ? 7.10800 -13.13000 74.17200 1.000 36.83600 561 ALA A CA 1
ATOM 2965 C C . ALA A 1 192 ? 8.23800 -12.18900 73.77500 1.000 37.28342 561 ALA A C 1
ATOM 2966 O O . ALA A 1 192 ? 9.40200 -12.60600 73.75300 1.000 39.07311 561 ALA A O 1
ATOM 2973 N N . ASN A 1 193 ? 7.91900 -10.93400 73.46000 1.000 32.92237 562 ASN A N 1
ATOM 2974 C CA . ASN A 1 193 ? 8.91700 -9.90400 73.19100 1.000 33.58297 562 ASN A CA 1
ATOM 2975 C C . ASN A 1 193 ? 9.27300 -9.24000 74.51700 1.000 35.28318 562 ASN A C 1
ATOM 2976 O O . ASN A 1 193 ? 8.45200 -8.52600 75.10100 1.000 34.66468 562 ASN A O 1
ATOM 2987 N N . LYS A 1 194 ? 10.49800 -9.47500 74.99300 1.000 53.63538 563 LYS A N 1
ATOM 2988 C CA . LYS A 1 194 ? 10.86500 -9.01500 76.32800 1.000 55.64088 563 LYS A CA 1
ATOM 2989 C C . LYS A 1 194 ? 10.78600 -7.49800 76.44900 1.000 55.40928 563 LYS A C 1
ATOM 2990 O O . LYS A 1 194 ? 10.49400 -6.98100 77.53400 1.000 56.27780 563 LYS A O 1
ATOM 3009 N N . GLU A 1 195 ? 11.03600 -6.76900 75.36000 1.000 52.43523 564 GLU A N 1
ATOM 3010 C CA . GLU A 1 195 ? 10.86600 -5.32000 75.40200 1.000 52.23521 564 GLU A CA 1
ATOM 3011 C C . GLU A 1 195 ? 9.42600 -4.95200 75.73300 1.000 50.56396 564 GLU A C 1
ATOM 3012 O O . GLU A 1 195 ? 9.17400 -3.99600 76.47600 1.000 51.26930 564 GLU A O 1
ATOM 3024 N N . ILE A 1 196 ? 8.46800 -5.70700 75.19400 1.000 38.75991 565 ILE A N 1
ATOM 3025 C CA . ILE A 1 196 ? 7.05800 -5.45200 75.46200 1.000 37.37027 565 ILE A CA 1
ATOM 3026 C C . ILE A 1 196 ? 6.61100 -6.05700 76.78600 1.000 38.39934 565 ILE A C 1
ATOM 3027 O O . ILE A 1 196 ? 5.61400 -5.60200 77.36100 1.000 38.11773 565 ILE A O 1
ATOM 3043 N N . GLU A 1 197 ? 7.32800 -7.06300 77.29100 1.000 47.45043 566 GLU A N 1
ATOM 3044 C CA . GLU A 1 197 ? 6.89500 -7.74500 78.50600 1.000 48.53213 566 GLU A CA 1
ATOM 3045 C C . GLU A 1 197 ? 6.81400 -6.78300 79.68500 1.000 49.98494 566 GLU A C 1
ATOM 3046 O O . GLU A 1 197 ? 5.84300 -6.80900 80.45000 1.000 49.96125 566 GLU A O 1
ATOM 3058 N N . ALA A 1 198 ? 7.82400 -5.92600 79.85100 1.000 35.00683 567 ALA A N 1
ATOM 3059 C CA . ALA A 1 198 ? 7.83600 -5.01900 80.99400 1.000 36.78336 567 ALA A CA 1
ATOM 3060 C C . ALA A 1 198 ? 6.60200 -4.12500 80.99200 1.000 35.45951 567 ALA A C 1
ATOM 3061 O O . ALA A 1 198 ? 5.95100 -3.94000 82.02600 1.000 36.34383 567 ALA A O 1
ATOM 3068 N N . GLU A 1 199 ? 6.26200 -3.56600 79.83000 1.000 49.50067 568 GLU A N 1
ATOM 3069 C CA . GLU A 1 199 ? 5.08100 -2.71500 79.74600 1.000 48.40317 568 GLU A CA 1
ATOM 3070 C C . GLU A 1 199 ? 3.80800 -3.50500 80.02100 1.000 47.33725 568 GLU A C 1
ATOM 3071 O O . GLU A 1 199 ? 2.86800 -2.97400 80.62400 1.000 47.57149 568 GLU A O 1
ATOM 3083 N N . VAL A 1 200 ? 3.76100 -4.77300 79.60500 1.000 29.66935 569 VAL A N 1
ATOM 3084 C CA . VAL A 1 200 ? 2.59200 -5.60400 79.87900 1.000 28.90873 569 VAL A CA 1
ATOM 3085 C C . VAL A 1 200 ? 2.49100 -5.90800 81.37000 1.000 30.95108 569 VAL A C 1
ATOM 3086 O O . VAL A 1 200 ? 1.43300 -5.72800 81.98600 1.000 31.09583 569 VAL A O 1
ATOM 3099 N N . LEU A 1 201 ? 3.58300 -6.39100 81.96900 1.000 32.34072 570 LEU A N 1
ATOM 3100 C CA . LEU A 1 201 ? 3.57200 -6.66900 83.40200 1.000 34.56204 570 LEU A CA 1
ATOM 3101 C C . LEU A 1 201 ? 3.18100 -5.42800 84.19400 1.000 35.65164 570 LEU A C 1
ATOM 3102 O O . LEU A 1 201 ? 2.42000 -5.51300 85.16500 1.000 36.63597 570 LEU A O 1
ATOM 3118 N N . LYS A 1 202 ? 3.69600 -4.26500 83.79100 1.000 42.47878 571 LYS A N 1
ATOM 3119 C CA . LYS A 1 202 ? 3.33100 -3.01400 84.44800 1.000 43.63944 571 LYS A CA 1
ATOM 3120 C C . LYS A 1 202 ? 1.82700 -2.77500 84.39100 1.000 42.44193 571 LYS A C 1
ATOM 3121 O O . LYS A 1 202 ? 1.22900 -2.30200 85.36600 1.000 43.88421 571 LYS A O 1
ATOM 3140 N N . SER A 1 203 ? 1.19800 -3.10000 83.25900 1.000 35.88588 572 SER A N 1
ATOM 3141 C CA . SER A 1 203 ? -0.21700 -2.79400 83.08300 1.000 34.85155 572 SER A CA 1
ATOM 3142 C C . SER A 1 203 ? -1.10600 -3.68700 83.93700 1.000 35.43320 572 SER A C 1
ATOM 3143 O O . SER A 1 203 ? -2.17500 -3.25100 84.37800 1.000 35.86483 572 SER A O 1
ATOM 3151 N N . GLY A 1 204 ? -0.69600 -4.93100 84.16700 1.000 36.17276 573 GLY A N 1
ATOM 3152 C CA . GLY A 1 204 ? -1.51800 -5.87200 84.89700 1.000 36.79389 573 GLY A CA 1
ATOM 3153 C C . GLY A 1 204 ? -2.64300 -6.48500 84.09800 1.000 34.95156 573 GLY A C 1
ATOM 3154 O O . GLY A 1 204 ? -3.51800 -7.13200 84.68500 1.000 35.54374 573 GLY A O 1
ATOM 3158 N N . CYS A 1 205 ? -2.65300 -6.30100 82.77500 1.000 34.41992 574 CYS A N 1
ATOM 3159 C CA . CYS A 1 205 ? -3.71400 -6.87300 81.95300 1.000 33.07765 574 CYS A CA 1
ATOM 3160 C C . CYS A 1 205 ? -3.74700 -8.39100 82.04500 1.000 33.56718 574 CYS A C 1
ATOM 3161 O O . CYS A 1 205 ? -4.82100 -8.99500 81.94500 1.000 33.51454 574 CYS A O 1
ATOM 3169 N N . LEU A 1 206 ? -2.58700 -9.02600 82.22000 1.000 35.87535 575 LEU A N 1
ATOM 3170 C CA . LEU A 1 206 ? -2.55300 -10.48000 82.31000 1.000 36.45963 575 LEU A CA 1
ATOM 3171 C C . LEU A 1 206 ? -3.33800 -10.99900 83.50600 1.000 37.55187 575 LEU A C 1
ATOM 3172 O O . LEU A 1 206 ? -3.72600 -12.17200 83.51400 1.000 37.83348 575 LEU A O 1
ATOM 3188 N N . ASP A 1 207 ? -3.58200 -10.15900 84.51500 1.000 35.59901 576 ASP A N 1
ATOM 3189 C CA . ASP A 1 207 ? -4.42800 -10.55300 85.63600 1.000 37.18867 576 ASP A CA 1
ATOM 3190 C C . ASP A 1 207 ? -5.88300 -10.74900 85.23200 1.000 36.27014 576 ASP A C 1
ATOM 3191 O O . ASP A 1 207 ? -6.65600 -11.30200 86.02300 1.000 37.62820 576 ASP A O 1
ATOM 3200 N N . LEU A 1 208 ? -6.27200 -10.30700 84.03300 1.000 32.36177 577 LEU A N 1
ATOM 3201 C CA . LEU A 1 208 ? -7.63700 -10.48600 83.55500 1.000 31.64064 577 LEU A CA 1
ATOM 3202 C C . LEU A 1 208 ? -7.89500 -11.88500 83.01100 1.000 31.32481 577 LEU A C 1
ATOM 3203 O O . LEU A 1 208 ? -9.05900 -12.26800 82.85700 1.000 31.24585 577 LEU A O 1
ATOM 3219 N N . VAL A 1 209 ? -6.84200 -12.65500 82.72800 1.000 29.32983 578 VAL A N 1
ATOM 3220 C CA . VAL A 1 209 ? -7.01700 -13.94700 82.07100 1.000 28.86662 578 VAL A CA 1
ATOM 3221 C C . VAL A 1 209 ? -7.69500 -14.94200 83.00700 1.000 30.75632 578 VAL A C 1
ATOM 3222 O O . VAL A 1 209 ? -8.70000 -15.56700 82.64900 1.000 30.60630 578 VAL A O 1
ATOM 3235 N N . GLU A 1 210 ? -7.15600 -15.11200 84.21300 1.000 38.15721 579 GLU A N 1
ATOM 3236 C CA . GLU A 1 210 ? -7.69900 -16.12800 85.11200 1.000 39.98637 579 GLU A CA 1
ATOM 3237 C C . GLU A 1 210 ? -9.17800 -15.90600 85.40300 1.000 40.35747 579 GLU A C 1
ATOM 3238 O O . GLU A 1 210 ? -9.95100 -16.87700 85.32600 1.000 40.93912 579 GLU A O 1
ATOM 3250 N N . PRO A 1 211 ? -9.64300 -14.69500 85.72700 1.000 35.23580 580 PRO A N 1
ATOM 3251 C CA . PRO A 1 211 ? -11.09600 -14.51000 85.88900 1.000 35.74902 580 PRO A CA 1
ATOM 3252 C C . PRO A 1 211 ? -11.88800 -14.85500 84.63900 1.000 34.10409 580 PRO A C 1
ATOM 3253 O O . PRO A 1 211 ? -12.99600 -15.39700 84.74200 1.000 34.99367 580 PRO A O 1
ATOM 3264 N N . PHE A 1 212 ? -11.34700 -14.56300 83.45400 1.000 31.88803 581 PHE A N 1
ATOM 3265 C CA . PHE A 1 212 ? -12.10100 -14.78900 82.22600 1.000 30.40628 581 PHE A CA 1
ATOM 3266 C C . PHE A 1 212 ? -12.25000 -16.27800 81.93200 1.000 30.86423 581 PHE A C 1
ATOM 3267 O O . PHE A 1 212 ? -13.36100 -16.76500 81.69400 1.000 31.30902 581 PHE A O 1
ATOM 3284 N N . VAL A 1 213 ? -11.13700 -17.01600 81.93400 1.000 32.98027 582 VAL A N 1
ATOM 3285 C CA . VAL A 1 213 ? -11.18000 -18.40900 81.49900 1.000 33.40401 582 VAL A CA 1
ATOM 3286 C C . VAL A 1 213 ? -11.94600 -19.27100 82.49500 1.000 35.49373 582 VAL A C 1
ATOM 3287 O O . VAL A 1 213 ? -12.54500 -20.28500 82.11400 1.000 36.05169 582 VAL A O 1
ATOM 3300 N N . THR A 1 214 ? -11.94900 -18.89600 83.77500 1.000 38.71517 583 THR A N 1
ATOM 3301 C CA . THR A 1 214 ? -12.66500 -19.67800 84.77500 1.000 41.16020 583 THR A CA 1
ATOM 3302 C C . THR A 1 214 ? -14.14200 -19.31200 84.85600 1.000 41.63920 583 THR A C 1
ATOM 3303 O O . THR A 1 214 ? -14.92500 -20.08300 85.42200 1.000 43.64997 583 THR A O 1
ATOM 3314 N N . SER A 1 215 ? -14.54200 -18.16700 84.30200 1.000 41.68658 584 SER A N 1
ATOM 3315 C CA . SER A 1 215 ? -15.93100 -17.73000 84.33300 1.000 42.28665 584 SER A CA 1
ATOM 3316 C C . SER A 1 215 ? -16.64300 -17.89500 82.99700 1.000 40.86279 584 SER A C 1
ATOM 3317 O O . SER A 1 215 ? -17.85000 -17.63900 82.92100 1.000 41.53393 584 SER A O 1
ATOM 3325 N N . HIS A 1 216 ? -15.93500 -18.30900 81.94900 1.000 30.96687 585 HIS A N 1
ATOM 3326 C CA . HIS A 1 216 ? -16.51300 -18.50000 80.62600 1.000 29.68777 585 HIS A CA 1
ATOM 3327 C C . HIS A 1 216 ? -16.38100 -19.95900 80.22100 1.000 29.32720 585 HIS A C 1
ATOM 3328 O O . HIS A 1 216 ? -15.28100 -20.52000 80.26000 1.000 29.59565 585 HIS A O 1
ATOM 3343 N N . ASP A 1 217 ? -17.49700 -20.56500 79.84700 1.000 39.85741 586 ASP A N 1
ATOM 3344 C CA . ASP A 1 217 ? -17.45500 -21.88300 79.23200 1.000 39.52842 586 ASP A CA 1
ATOM 3345 C C . ASP A 1 217 ? -16.93900 -21.74900 77.80300 1.000 38.40197 586 ASP A C 1
ATOM 3346 O O . ASP A 1 217 ? -17.48700 -20.95600 77.02800 1.000 37.87823 586 ASP A O 1
ATOM 3355 N N . PRO A 1 218 ? -15.89000 -22.48500 77.41600 1.000 29.49301 587 PRO A N 1
ATOM 3356 C CA . PRO A 1 218 ? -15.37400 -22.33300 76.04200 1.000 28.81924 587 PRO A CA 1
ATOM 3357 C C . PRO A 1 218 ? -16.43900 -22.50900 74.97100 1.000 28.03494 587 PRO A C 1
ATOM 3358 O O . PRO A 1 218 ? -16.51400 -21.70200 74.03500 1.000 27.50856 587 PRO A O 1
ATOM 3369 N N . SER A 1 219 ? -17.27100 -23.54600 75.08500 1.000 48.76901 588 SER A N 1
ATOM 3370 C CA . SER A 1 219 ? -18.30300 -23.78500 74.08000 1.000 48.32948 588 SER A CA 1
ATOM 3371 C C . SER A 1 219 ? -19.27500 -22.61400 73.99900 1.000 48.13209 588 SER A C 1
ATOM 3372 O O . SER A 1 219 ? -19.56900 -22.11000 72.90800 1.000 47.65045 588 SER A O 1
ATOM 3380 N N . ALA A 1 220 ? -19.79600 -22.17200 75.14600 1.000 31.80118 589 ALA A N 1
ATOM 3381 C CA . ALA A 1 220 ? -20.72900 -21.05100 75.14300 1.000 31.82224 589 ALA A CA 1
ATOM 3382 C C . ALA A 1 220 ? -20.09100 -19.81100 74.53000 1.000 31.46167 589 ALA A C 1
ATOM 3383 O O . ALA A 1 220 ? -20.71600 -19.11900 73.71700 1.000 31.16689 589 ALA A O 1
ATOM 3390 N N . PHE A 1 221 ? -18.84100 -19.51800 74.90100 1.000 24.46083 590 PHE A N 1
ATOM 3391 C CA . PHE A 1 221 ? -18.16300 -18.35400 74.34100 1.000 24.36608 590 PHE A CA 1
ATOM 3392 C C . PHE A 1 221 ? -18.01500 -18.47600 72.83200 1.000 23.63704 590 PHE A C 1
ATOM 3393 O O . PHE A 1 221 ? -18.06900 -17.46700 72.12000 1.000 23.51335 590 PHE A O 1
ATOM 3410 N N . ALA A 1 222 ? -17.84000 -19.69900 72.32500 1.000 36.77283 591 ALA A N 1
ATOM 3411 C CA . ALA A 1 222 ? -17.75700 -19.90700 70.88400 1.000 36.18592 591 ALA A CA 1
ATOM 3412 C C . ALA A 1 222 ? -19.03100 -19.48000 70.16800 1.000 35.96747 591 ALA A C 1
ATOM 3413 O O . ALA A 1 222 ? -18.98600 -19.19000 68.96800 1.000 35.62532 591 ALA A O 1
ATOM 3420 N N . ARG A 1 223 ? -20.16100 -19.43900 70.87200 1.000 37.90191 592 ARG A N 1
ATOM 3421 C CA . ARG A 1 223 ? -21.42500 -18.98800 70.30800 1.000 37.93876 592 ARG A CA 1
ATOM 3422 C C . ARG A 1 223 ? -21.70800 -17.51700 70.58300 1.000 38.18616 592 ARG A C 1
ATOM 3423 O O . ARG A 1 223 ? -22.74000 -17.00600 70.13700 1.000 38.33618 592 ARG A O 1
ATOM 3444 N N . SER A 1 224 ? -20.82100 -16.82400 71.30000 1.000 36.71493 593 SER A N 1
ATOM 3445 C CA . SER A 1 224 ? -21.08500 -15.45100 71.71000 1.000 37.22552 593 SER A CA 1
ATOM 3446 C C . SER A 1 224 ? -20.99000 -14.45400 70.56400 1.000 37.10971 593 SER A C 1
ATOM 3447 O O . SER A 1 224 ? -21.41900 -13.30800 70.73100 1.000 37.57293 593 SER A O 1
ATOM 3455 N N . ASN A 1 225 ? -20.45200 -14.85300 69.41500 1.000 38.29407 594 ASN A N 1
ATOM 3456 C CA . ASN A 1 225 ? -20.21600 -13.92000 68.31800 1.000 38.23880 594 ASN A CA 1
ATOM 3457 C C . ASN A 1 225 ? -20.23300 -14.68900 67.00800 1.000 37.58345 594 ASN A C 1
ATOM 3458 O O . ASN A 1 225 ? -19.38200 -15.55600 66.78900 1.000 37.15709 594 ASN A O 1
ATOM 3469 N N . LEU A 1 226 ? -21.20100 -14.37200 66.14300 1.000 22.69219 595 LEU A N 1
ATOM 3470 C CA . LEU A 1 226 ? -21.28300 -15.03700 64.84600 1.000 22.65535 595 LEU A CA 1
ATOM 3471 C C . LEU A 1 226 ? -19.99100 -14.89300 64.05100 1.000 22.63956 595 LEU A C 1
ATOM 3472 O O . LEU A 1 226 ? -19.64400 -15.78400 63.26800 1.000 22.83168 595 LEU A O 1
ATOM 3488 N N . ALA A 1 227 ? -19.27100 -13.78300 64.23200 1.000 17.66791 596 ALA A N 1
ATOM 3489 C CA . ALA A 1 227 ? -18.06700 -13.53700 63.44800 1.000 18.03900 596 ALA A CA 1
ATOM 3490 C C . ALA A 1 227 ? -16.96700 -14.55100 63.73000 1.000 17.68370 596 ALA A C 1
ATOM 3491 O O . ALA A 1 227 ? -16.03800 -14.67900 62.92400 1.000 18.54959 596 ALA A O 1
ATOM 3498 N N . HIS A 1 228 ? -17.04700 -15.27500 64.85000 1.000 23.90023 597 HIS A N 1
ATOM 3499 C CA . HIS A 1 228 ? -16.03600 -16.26700 65.19800 1.000 23.87918 597 HIS A CA 1
ATOM 3500 C C . HIS A 1 228 ? -16.66100 -17.59400 65.61100 1.000 23.78706 597 HIS A C 1
ATOM 3501 O O . HIS A 1 228 ? -16.01000 -18.39700 66.28900 1.000 23.88971 597 HIS A O 1
ATOM 3515 N N . ALA A 1 229 ? -17.90600 -17.84900 65.20000 1.000 16.81254 598 ALA A N 1
ATOM 3516 C CA . ALA A 1 229 ? -18.57500 -19.08800 65.57300 1.000 16.89939 598 ALA A CA 1
ATOM 3517 C C . ALA A 1 229 ? -17.88500 -20.31400 64.99600 1.000 17.32839 598 ALA A C 1
ATOM 3518 O O . ALA A 1 229 ? -18.08900 -21.42000 65.50500 1.000 17.50473 598 ALA A O 1
ATOM 3525 N N . HIS A 1 230 ? -17.08400 -20.15000 63.94600 1.000 15.45185 599 HIS A N 1
ATOM 3526 C CA . HIS A 1 230 ? -16.38200 -21.26300 63.32400 1.000 16.16510 599 HIS A CA 1
ATOM 3527 C C . HIS A 1 230 ? -14.91500 -21.32700 63.72400 1.000 16.58357 599 HIS A C 1
ATOM 3528 O O . HIS A 1 230 ? -14.16600 -22.13800 63.16800 1.000 17.34945 599 HIS A O 1
ATOM 3542 N N . GLY A 1 231 ? -14.49300 -20.50600 64.67600 1.000 16.15194 600 GLY A N 1
ATOM 3543 C CA . GLY A 1 231 ? -13.11100 -20.51500 65.10100 1.000 16.53619 600 GLY A CA 1
ATOM 3544 C C . GLY A 1 231 ? -12.18500 -19.89500 64.06400 1.000 17.36787 600 GLY A C 1
ATOM 3545 O O . GLY A 1 231 ? -12.60400 -19.27300 63.08400 1.000 17.78634 600 GLY A O 1
ATOM 3549 N N . GLN A 1 232 ? -10.89200 -20.08800 64.30100 1.000 19.73131 601 GLN A N 1
ATOM 3550 C CA . GLN A 1 232 ? -9.84800 -19.50500 63.47200 1.000 20.26032 601 GLN A CA 1
ATOM 3551 C C . GLN A 1 232 ? -9.31000 -20.53600 62.48100 1.000 21.52627 601 GLN A C 1
ATOM 3552 O O . GLN A 1 232 ? -9.56600 -21.73800 62.58700 1.000 21.60259 601 GLN A O 1
ATOM 3566 N N . SER A 1 233 ? -8.56300 -20.03900 61.49600 1.000 20.63142 602 SER A N 1
ATOM 3567 C CA . SER A 1 233 ? -7.96500 -20.90000 60.48800 1.000 20.77881 602 SER A CA 1
ATOM 3568 C C . SER A 1 233 ? -6.81600 -21.71200 61.08300 1.000 21.12885 602 SER A C 1
ATOM 3569 O O . SER A 1 233 ? -6.23900 -21.36100 62.11700 1.000 20.98409 602 SER A O 1
ATOM 3577 N N . LYS A 1 234 ? -6.47600 -22.81000 60.40000 1.000 31.69591 603 LYS A N 1
ATOM 3578 C CA . LYS A 1 234 ? -5.36300 -23.63800 60.85100 1.000 31.98541 603 LYS A CA 1
ATOM 3579 C C . LYS A 1 234 ? -4.06500 -22.84300 60.89800 1.000 31.93014 603 LYS A C 1
ATOM 3580 O O . LYS A 1 234 ? -3.21800 -23.08400 61.76500 1.000 31.98278 603 LYS A O 1
ATOM 3599 N N . HIS A 1 235 ? -3.89200 -21.89300 59.98000 1.000 30.45365 604 HIS A N 1
ATOM 3600 C CA . HIS A 1 235 ? -2.66800 -21.10300 59.94900 1.000 30.27205 604 HIS A CA 1
ATOM 3601 C C . HIS A 1 235 ? -2.64300 -20.06500 61.06100 1.000 29.95886 604 HIS A C 1
ATOM 3602 O O . HIS A 1 235 ? -1.56600 -19.71300 61.55400 1.000 29.89043 604 HIS A O 1
ATOM 3616 N N . TRP A 1 236 ? -3.81500 -19.57400 61.46500 1.000 20.33139 605 TRP A N 1
ATOM 3617 C CA . TRP A 1 236 ? -3.91000 -18.72600 62.64800 1.000 19.98924 605 TRP A CA 1
ATOM 3618 C C . TRP A 1 236 ? -3.59400 -19.52300 63.90700 1.000 20.01029 605 TRP A C 1
ATOM 3619 O O . TRP A 1 236 ? -2.87000 -19.04400 64.79000 1.000 20.01819 605 TRP A O 1
ATOM 3640 N N . LEU A 1 237 ? -4.11200 -20.75200 63.99600 1.000 20.34191 606 LEU A N 1
ATOM 3641 C CA . LEU A 1 237 ? -3.84800 -21.58800 65.16300 1.000 20.44719 606 LEU A CA 1
ATOM 3642 C C . LEU A 1 237 ? -2.40200 -22.06600 65.18700 1.000 21.27360 606 LEU A C 1
ATOM 3643 O O . LEU A 1 237 ? -1.79100 -22.15300 66.25900 1.000 21.95790 606 LEU A O 1
ATOM 3659 N N . LYS A 1 238 ? -1.84300 -22.39300 64.01800 1.000 30.92476 607 LYS A N 1
ATOM 3660 C CA . LYS A 1 238 ? -0.43500 -22.77200 63.94600 1.000 31.33534 607 LYS A CA 1
ATOM 3661 C C . LYS A 1 238 ? 0.44600 -21.72700 64.61400 1.000 31.25901 607 LYS A C 1
ATOM 3662 O O . LYS A 1 238 ? 1.40400 -22.06500 65.31900 1.000 31.68011 607 LYS A O 1
ATOM 3681 N N A ARG A 1 239 ? 0.13800 -20.44800 64.40200 0.570 23.89497 608 ARG A N 1
ATOM 3682 N N B ARG A 1 239 ? 0.13500 -20.44700 64.40400 0.430 23.88971 608 ARG A N 1
ATOM 3683 C CA A ARG A 1 239 ? 0.92800 -19.37600 64.99000 0.570 24.22922 608 ARG A CA 1
ATOM 3684 C CA B ARG A 1 239 ? 0.92100 -19.37000 64.98900 0.430 24.21343 608 ARG A CA 1
ATOM 3685 C C A ARG A 1 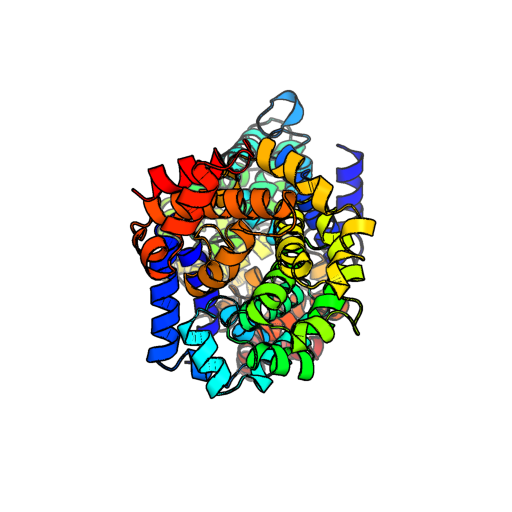239 ? 0.63500 -19.16900 66.47000 0.570 23.97130 608 ARG A C 1
ATOM 3686 C C B ARG A 1 239 ? 0.63500 -19.17100 66.47100 0.430 23.97919 608 ARG A C 1
ATOM 3687 O O A ARG A 1 239 ? 1.42900 -18.51800 67.15600 0.570 24.51873 608 ARG A O 1
ATOM 3688 O O B ARG A 1 239 ? 1.43400 -18.52500 67.15900 0.430 24.52926 608 ARG A O 1
ATOM 3729 N N . LEU A 1 240 ? -0.47100 -19.71300 66.97900 1.000 23.87918 609 LEU A N 1
ATOM 3730 C CA . LEU A 1 240 ? -0.78200 -19.60900 68.39900 1.000 24.14237 609 LEU A CA 1
ATOM 3731 C C . LEU A 1 240 ? -0.17200 -20.73800 69.22000 1.000 24.74244 609 LEU A C 1
ATOM 3732 O O . LEU A 1 240 ? -0.05200 -20.59800 70.44200 1.000 25.22671 609 LEU A O 1
ATOM 3748 N N . VAL A 1 241 ? 0.22400 -21.83700 68.58400 1.000 24.55821 610 VAL A N 1
ATOM 3749 C CA . VAL A 1 241 ? 0.75400 -23.00400 69.28900 1.000 26.35053 610 VAL A CA 1
ATOM 3750 C C . VAL A 1 241 ? 1.92200 -22.61100 70.18700 1.000 28.11390 610 VAL A C 1
ATOM 3751 O O . VAL A 1 241 ? 2.00400 -23.09700 71.32700 1.000 29.04032 610 VAL A O 1
ATOM 3764 N N . PRO A 1 242 ? 2.85100 -21.76200 69.73300 1.000 36.91495 611 PRO A N 1
ATOM 3765 C CA . PRO A 1 242 ? 3.98500 -21.40100 70.60300 1.000 38.27301 611 PRO A CA 1
ATOM 3766 C C . PRO A 1 242 ? 3.57300 -20.78400 71.92700 1.000 38.01245 611 PRO A C 1
ATOM 3767 O O . PRO A 1 242 ? 4.33500 -20.86600 72.89900 1.000 39.67318 611 PRO A O 1
ATOM 3778 N N . VAL A 1 243 ? 2.39200 -20.16400 72.00300 1.000 29.84568 612 VAL A N 1
ATOM 3779 C CA . VAL A 1 243 ? 1.96400 -19.54500 73.25200 1.000 30.22204 612 VAL A CA 1
ATOM 3780 C C . VAL A 1 243 ? 1.57000 -20.59000 74.29000 1.000 30.81422 612 VAL A C 1
ATOM 3781 O O . VAL A 1 243 ? 1.55600 -20.29000 75.49000 1.000 31.41692 612 VAL A O 1
ATOM 3794 N N . LEU A 1 244 ? 1.25000 -21.81600 73.86300 1.000 28.45078 613 LEU A N 1
ATOM 3795 C CA . LEU A 1 244 ? 0.97800 -22.88200 74.82200 1.000 29.50091 613 LEU A CA 1
ATOM 3796 C C . LEU A 1 244 ? 2.17300 -23.14800 75.72700 1.000 32.30914 613 LEU A C 1
ATOM 3797 O O . LEU A 1 244 ? 1.99500 -23.66800 76.83500 1.000 33.48296 613 LEU A O 1
ATOM 3813 N N . SER A 1 245 ? 3.38100 -22.81200 75.28100 1.000 37.01233 614 SER A N 1
ATOM 3814 C CA . SER A 1 245 ? 4.60000 -22.96500 76.06700 1.000 39.81530 614 SER A CA 1
ATOM 3815 C C . SER A 1 245 ? 5.22500 -21.60900 76.37500 1.000 40.44432 614 SER A C 1
ATOM 3816 O O . SER A 1 245 ? 6.44900 -21.46000 76.41900 1.000 42.83671 614 SER A O 1
ATOM 3824 N N . SER A 1 246 ? 4.38300 -20.60200 76.59500 1.000 39.58369 615 SER A N 1
ATOM 3825 C CA . SER A 1 246 ? 4.85900 -19.24600 76.81500 1.000 40.19429 615 SER A CA 1
ATOM 3826 C C . SER A 1 246 ? 5.60300 -19.12800 78.14300 1.000 43.07885 615 SER A C 1
ATOM 3827 O O . SER A 1 246 ? 5.50000 -19.98100 79.03000 1.000 44.20793 615 SER A O 1
ATOM 3835 N N . ASN A 1 247 ? 6.36400 -18.03800 78.26700 1.000 67.26333 616 ASN A N 1
ATOM 3836 C CA . ASN A 1 247 ? 7.05500 -17.74400 79.51800 1.000 70.30580 616 ASN A CA 1
ATOM 3837 C C . ASN A 1 247 ? 6.06500 -17.42500 80.63100 1.000 69.79258 616 ASN A C 1
ATOM 3838 O O . ASN A 1 247 ? 6.26400 -17.82900 81.78200 1.000 71.98758 616 ASN A O 1
ATOM 3849 N N . ARG A 1 248 ? 4.99300 -16.70800 80.30600 1.000 43.86052 617 ARG A N 1
ATOM 3850 C CA . ARG A 1 248 ? 4.03100 -16.25300 81.29900 1.000 43.64207 617 ARG A CA 1
ATOM 3851 C C . ARG A 1 248 ? 2.91800 -17.27900 81.46700 1.000 42.05767 617 ARG A C 1
ATOM 3852 O O . ARG A 1 248 ? 2.27900 -17.68100 80.48900 1.000 39.68897 617 ARG A O 1
ATOM 3873 N N . GLU A 1 249 ? 2.68500 -17.68900 82.71700 1.000 43.48942 618 GLU A N 1
ATOM 3874 C CA . GLU A 1 249 ? 1.63000 -18.65500 83.00300 1.000 42.51299 618 GLU A CA 1
ATOM 3875 C C . GLU A 1 249 ? 0.27700 -18.15700 82.51200 1.000 39.94426 618 GLU A C 1
ATOM 3876 O O . GLU A 1 249 ? -0.55000 -18.94700 82.04100 1.000 38.45724 618 GLU A O 1
ATOM 3888 N N . GLU A 1 250 ? 0.03200 -16.84800 82.60800 1.000 42.03399 619 GLU A N 1
ATOM 3889 C CA . GLU A 1 250 ? -1.24900 -16.30700 82.16700 1.000 40.00743 619 GLU A CA 1
ATOM 3890 C C . GLU A 1 250 ? -1.43700 -16.49800 80.66800 1.000 38.83360 619 GLU A C 1
ATOM 3891 O O . GLU A 1 250 ? -2.54900 -16.77500 80.20300 1.000 38.43092 619 GLU A O 1
ATOM 3903 N N . ALA A 1 251 ? -0.36000 -16.35300 79.89300 1.000 31.17742 620 ALA A N 1
ATOM 3904 C CA . ALA A 1 251 ? -0.45700 -16.54500 78.45000 1.000 29.04032 620 ALA A CA 1
ATOM 3905 C C . ALA A 1 251 ? -0.75900 -17.99800 78.11000 1.000 28.34024 620 ALA A C 1
ATOM 3906 O O . ALA A 1 251 ? -1.61400 -18.27900 77.26300 1.000 26.29526 620 ALA A O 1
ATOM 3913 N N . ARG A 1 252 ? -0.07600 -18.93900 78.76900 1.000 30.91160 621 ARG A N 1
ATOM 3914 C CA . ARG A 1 252 ? -0.36200 -20.34900 78.53000 1.000 30.79317 621 ARG A CA 1
ATOM 3915 C C . ARG A 1 252 ? -1.81700 -20.67600 78.84500 1.000 30.49576 621 ARG A C 1
ATOM 3916 O O . ARG A 1 252 ? -2.45000 -21.46800 78.13800 1.000 29.88779 621 ARG A O 1
ATOM 3937 N N . ASN A 1 253 ? -2.36600 -20.07200 79.90200 1.000 29.42195 622 ASN A N 1
ATOM 3938 C CA . ASN A 1 253 ? -3.75700 -20.33100 80.26200 1.000 28.65344 622 ASN A CA 1
ATOM 3939 C C . ASN A 1 253 ? -4.70100 -19.89200 79.15100 1.000 26.04260 622 ASN A C 1
ATOM 3940 O O . ASN A 1 253 ? -5.61200 -20.63400 78.76400 1.000 25.13196 622 ASN A O 1
ATOM 3951 N N . LEU A 1 254 ? -4.50600 -18.68000 78.62800 1.000 25.09511 623 LEU A N 1
ATOM 3952 C CA . LEU A 1 254 ? -5.40200 -18.18100 77.58900 1.000 22.88169 623 LEU A CA 1
ATOM 3953 C C . LEU A 1 254 ? -5.27600 -19.00600 76.31400 1.000 21.73945 623 LEU A C 1
ATOM 3954 O O . LEU A 1 254 ? -6.28500 -19.34000 75.68300 1.000 20.65248 623 LEU A O 1
ATOM 3970 N N . ALA A 1 255 ? -4.04800 -19.34500 75.91800 1.000 22.51586 624 ALA A N 1
ATOM 3971 C CA . ALA A 1 255 ? -3.86500 -20.19100 74.74400 1.000 21.92105 624 ALA A CA 1
ATOM 3972 C C . ALA A 1 255 ? -4.51700 -21.55400 74.94400 1.000 22.25004 624 ALA A C 1
ATOM 3973 O O . ALA A 1 255 ? -5.16000 -22.08600 74.03100 1.000 21.27624 624 ALA A O 1
ATOM 3980 N N . ALA A 1 256 ? -4.36500 -22.13500 76.13600 1.000 24.14237 625 ALA A N 1
ATOM 3981 C CA . ALA A 1 256 ? -5.00800 -23.41400 76.41900 1.000 24.60295 625 ALA A CA 1
ATOM 3982 C C . ALA A 1 256 ? -6.52500 -23.29200 76.35600 1.000 23.35280 625 ALA A C 1
ATOM 3983 O O . ALA A 1 256 ? -7.20500 -24.16800 75.80600 1.000 23.14225 625 ALA A O 1
ATOM 3990 N N . PHE A 1 257 ? -7.07500 -22.21700 76.92400 1.000 24.22133 626 PHE A N 1
ATOM 3991 C CA . PHE A 1 257 ? -8.51000 -21.97700 76.81900 1.000 23.31069 626 PHE A CA 1
ATOM 3992 C C . PHE A 1 257 ? -8.94100 -21.90300 75.36100 1.000 22.22898 626 PHE A C 1
ATOM 3993 O O . PHE A 1 257 ? -9.95000 -22.49800 74.96600 1.000 21.27624 626 PHE A O 1
ATOM 4010 N N . HIS A 1 258 ? -8.18000 -21.17600 74.53900 1.000 19.74447 627 HIS A N 1
ATOM 4011 C CA . HIS A 1 258 ? -8.59300 -20.98900 73.15500 1.000 18.74435 627 HIS A CA 1
ATOM 4012 C C . HIS A 1 258 ? -8.58800 -22.30800 72.39300 1.000 18.32588 627 HIS A C 1
ATOM 4013 O O . HIS A 1 258 ? -9.52000 -22.59300 71.63100 1.000 17.48368 627 HIS A O 1
ATOM 4027 N N . PHE A 1 259 ? -7.54500 -23.12000 72.57500 1.000 22.72115 628 PHE A N 1
ATOM 4028 C CA . PHE A 1 259 ? -7.49500 -24.40500 71.88800 1.000 22.72378 628 PHE A CA 1
ATOM 4029 C C . PHE A 1 259 ? -8.60000 -25.33700 72.36800 1.000 22.18950 628 PHE A C 1
ATOM 4030 O O . PHE A 1 259 ? -9.09000 -26.16600 71.59200 1.000 21.89210 628 PHE A O 1
ATOM 4047 N N . CYS A 1 260 ? -9.00700 -25.22400 73.63500 1.000 25.38725 629 CYS A N 1
ATOM 4048 C CA . CYS A 1 260 ? -10.16000 -25.99000 74.09600 1.000 24.99773 629 CYS A CA 1
ATOM 4049 C C . CYS A 1 260 ? -11.42300 -25.55500 73.36500 1.000 23.93971 629 CYS A C 1
ATOM 4050 O O . CYS A 1 260 ? -12.21500 -26.39400 72.91700 1.000 23.69758 629 CYS A O 1
ATOM 4058 N N . MET A 1 261 ? -11.62400 -24.24300 73.23100 1.000 23.21068 630 MET A N 1
ATOM 4059 C CA . MET A 1 261 ? -12.75700 -23.73600 72.46500 1.000 22.29215 630 MET A CA 1
ATOM 4060 C C . MET A 1 261 ? -12.68400 -24.19500 71.01300 1.000 22.07896 630 MET A C 1
ATOM 4061 O O . MET A 1 261 ? -13.68400 -24.64300 70.44000 1.000 21.79472 630 MET A O 1
ATOM 4075 N N . GLU A 1 262 ? -11.49800 -24.08900 70.40200 1.000 17.76266 631 GLU A N 1
ATOM 4076 C CA . GLU A 1 262 ? -11.33500 -24.48600 69.00700 1.000 17.70212 631 GLU A CA 1
ATOM 4077 C C . GLU A 1 262 ? -11.54600 -25.98300 68.82700 1.000 19.34969 631 GLU A C 1
ATOM 4078 O O . GLU A 1 262 ? -12.09600 -26.41900 67.80900 1.000 19.66288 631 GLU A O 1
ATOM 4090 N N . ALA A 1 263 ? -11.09800 -26.78900 69.79400 1.000 20.71038 632 ALA A N 1
ATOM 4091 C CA . ALA A 1 263 ? -11.30800 -28.23000 69.70200 1.000 22.63692 632 ALA A CA 1
ATOM 4092 C C . ALA A 1 263 ? -12.79200 -28.56000 69.64000 1.000 23.05013 632 ALA A C 1
ATOM 4093 O O . ALA A 1 263 ? -13.21500 -29.41700 68.85500 1.000 24.21080 632 ALA A O 1
ATOM 4100 N N . GLY A 1 264 ? -13.60000 -27.88900 70.46300 1.000 23.96866 633 GLY A N 1
ATOM 4101 C CA . GLY A 1 264 ? -15.03400 -28.11000 70.40900 1.000 23.85549 633 GLY A CA 1
ATOM 4102 C C . GLY A 1 264 ? -15.63600 -27.67100 69.08900 1.000 23.40807 633 GLY A C 1
ATOM 4103 O O . GLY A 1 264 ? -16.49400 -28.35700 68.52700 1.000 23.79496 633 GLY A O 1
ATOM 4107 N N . ILE A 1 265 ? -15.19100 -26.52300 68.57200 1.000 21.13411 634 ILE A N 1
ATOM 4108 C CA . ILE A 1 265 ? -15.69700 -26.03600 67.29200 1.000 20.80513 634 ILE A CA 1
ATOM 4109 C C . ILE A 1 265 ? -15.32400 -27.00200 66.17400 1.000 21.59469 634 ILE A C 1
ATOM 4110 O O . ILE A 1 265 ? -16.17100 -27.40900 65.37000 1.000 22.13160 634 ILE A O 1
ATOM 4126 N N . LYS A 1 266 ? -14.04600 -27.38600 66.10900 1.000 20.99199 635 LYS A N 1
ATOM 4127 C CA . LYS A 1 266 ? -13.59300 -28.25900 65.03200 1.000 22.36584 635 LYS A CA 1
ATOM 4128 C C . LYS A 1 266 ? -14.18300 -29.65800 65.15400 1.000 24.67664 635 LYS A C 1
ATOM 4129 O O . LYS A 1 266 ? -14.39500 -30.32700 64.13600 1.000 26.12418 635 LYS A O 1
ATOM 4148 N N . ARG A 1 267 ? -14.45800 -30.11700 66.37500 1.000 29.54565 636 ARG A N 1
ATOM 4149 C CA . ARG A 1 267 ? -15.10800 -31.41400 66.53600 1.000 31.56431 636 ARG A CA 1
ATOM 4150 C C . ARG A 1 267 ? -16.46800 -31.42000 65.84900 1.000 32.01436 636 ARG A C 1
ATOM 4151 O O . ARG A 1 267 ? -16.80200 -32.35300 65.11000 1.000 33.91459 636 ARG A O 1
ATOM 4172 N N . GLU A 1 268 ? -17.26500 -30.37600 66.07800 1.000 46.37135 637 GLU A N 1
ATOM 4173 C CA . GLU A 1 268 ? -18.58900 -30.30300 65.47500 1.000 46.95300 637 GLU A CA 1
ATOM 4174 C C . GLU A 1 268 ? -18.52000 -30.10200 63.96800 1.000 46.93457 637 GLU A C 1
ATOM 4175 O O . GLU A 1 268 ? -19.47000 -30.46100 63.26400 1.000 48.26105 637 GLU A O 1
ATOM 4187 N N . GLN A 1 269 ? -17.41300 -29.55600 63.45600 1.000 33.79616 638 GLN A N 1
ATOM 4188 C CA . GLN A 1 269 ? -17.20200 -29.48000 62.01800 1.000 34.22516 638 GLN A CA 1
ATOM 4189 C C . GLN A 1 269 ? -16.70200 -30.79200 61.43000 1.000 36.37278 638 GLN A C 1
ATOM 4190 O O . GLN A 1 269 ? -16.89400 -31.03200 60.23300 1.000 37.56503 638 GLN A O 1
ATOM 4204 N N . GLY A 1 270 ? -16.06300 -31.63700 62.23700 1.000 42.57879 639 GLY A N 1
ATOM 4205 C CA . GLY A 1 270 ? -15.37300 -32.79600 61.71000 1.000 44.85801 639 GLY A CA 1
ATOM 4206 C C . GLY A 1 270 ? -13.98800 -32.48500 61.19800 1.000 44.27373 639 GLY A C 1
ATOM 4207 O O . GLY A 1 270 ? -13.47200 -33.21300 60.34400 1.000 46.31608 639 GLY A O 1
ATOM 4211 N N . ASN A 1 271 ? -13.36500 -31.41900 61.70500 1.000 64.84198 640 ASN A N 1
ATOM 4212 C CA . ASN A 1 271 ? -12.10700 -30.90100 61.18300 1.000 64.38140 640 ASN A CA 1
ATOM 4213 C C . ASN A 1 271 ? -10.96200 -31.03400 62.18100 1.000 64.27613 640 ASN A C 1
ATOM 4214 O O . ASN A 1 271 ? -9.95400 -30.32900 62.06200 1.000 63.77870 640 ASN A O 1
ATOM 4224 N N . THR A 1 272 ? -11.09500 -31.92000 63.16700 1.000 37.02023 641 THR A N 1
ATOM 4225 C CA . THR A 1 272 ? -10.06200 -32.05300 64.18700 1.000 37.08603 641 THR A CA 1
ATOM 4226 C C . THR A 1 272 ? -8.72100 -32.49800 63.61600 1.000 38.51778 641 THR A C 1
ATOM 4227 O O . THR A 1 272 ? -7.72200 -32.47800 64.34400 1.000 38.64674 641 THR A O 1
ATOM 4237 N N . ASP A 1 273 ? -8.67000 -32.88400 62.33800 1.000 52.15362 642 ASP A N 1
ATOM 4238 C CA . ASP A 1 273 ? -7.41000 -33.27500 61.71500 1.000 53.89330 642 ASP A CA 1
ATOM 4239 C C . ASP A 1 273 ? -6.41400 -32.12300 61.63400 1.000 52.39049 642 ASP A C 1
ATOM 4240 O O . ASP A 1 273 ? -5.20600 -32.37200 61.55000 1.000 53.74065 642 ASP A O 1
ATOM 4249 N N . ILE A 1 274 ? -6.88400 -30.87300 61.65800 1.000 34.89103 643 ILE A N 1
ATOM 4250 C CA . ILE A 1 274 ? -5.97500 -29.74100 61.49700 1.000 33.89354 643 ILE A CA 1
ATOM 4251 C C . ILE A 1 274 ? -4.99800 -29.65400 62.66000 1.000 33.91722 643 ILE A C 1
ATOM 4252 O O . ILE A 1 274 ? -3.86300 -29.19100 62.49300 1.000 34.12514 643 ILE A O 1
ATOM 4268 N N . PHE A 1 275 ? -5.41300 -30.08300 63.85400 1.000 29.04559 644 PHE A N 1
ATOM 4269 C CA . PHE A 1 275 ? -4.53300 -29.97100 65.01000 1.000 29.18771 644 PHE A CA 1
ATOM 4270 C C . PHE A 1 275 ? -3.30400 -30.86000 64.86600 1.000 31.54589 644 PHE A C 1
ATOM 4271 O O . PHE A 1 275 ? -2.22400 -30.50000 65.34700 1.000 31.95646 644 PHE A O 1
ATOM 4288 N N . ARG A 1 276 ? -3.44100 -32.01300 64.20600 1.000 55.97776 645 ARG A N 1
ATOM 4289 C CA . ARG A 1 276 ? -2.27500 -32.85100 63.94800 1.000 58.80442 645 ARG A CA 1
ATOM 4290 C C . ARG A 1 276 ? -1.34900 -32.19900 62.92900 1.000 59.15446 645 ARG A C 1
ATOM 4291 O O . ARG A 1 276 ? -0.12200 -32.26900 63.06100 1.000 60.80203 645 ARG A O 1
ATOM 4312 N N . GLU A 1 277 ? -1.92000 -31.54700 61.91300 1.000 44.95276 646 GLU A N 1
ATOM 4313 C CA . GLU A 1 277 ? -1.10600 -30.96600 60.85100 1.000 45.65284 646 GLU A CA 1
ATOM 4314 C C . GLU A 1 277 ? -0.30500 -29.76500 61.33800 1.000 44.32900 646 GLU A C 1
ATOM 4315 O O . GLU A 1 277 ? 0.81000 -29.53300 60.85600 1.000 45.90287 646 GLU A O 1
ATOM 4327 N N . ILE A 1 278 ? -0.84500 -28.99500 62.28100 1.000 36.21750 647 ILE A N 1
ATOM 4328 C CA . ILE A 1 278 ? -0.15200 -27.81600 62.78800 1.000 35.22264 647 ILE A CA 1
ATOM 4329 C C . ILE A 1 278 ? 0.73000 -28.20700 63.96800 1.000 36.38068 647 ILE A C 1
ATOM 4330 O O . ILE A 1 278 ? 1.28900 -27.34000 64.64900 1.000 35.78061 647 ILE A O 1
ATOM 4346 N N . ASN A 1 279 ? 0.85500 -29.51200 64.22000 1.000 51.31668 648 ASN A N 1
ATOM 4347 C CA . ASN A 1 279 ? 1.67500 -30.03000 65.31600 1.000 52.98267 648 ASN A CA 1
ATOM 4348 C C . ASN A 1 279 ? 1.26200 -29.41100 66.65100 1.000 51.10350 648 ASN A C 1
ATOM 4349 O O . ASN A 1 279 ? 2.08400 -28.88100 67.40200 1.000 51.51144 648 ASN A O 1
ATOM 4360 N N . ALA A 1 280 ? -0.03700 -29.48700 66.94500 1.000 40.01006 649 ALA A N 1
ATOM 4361 C CA . ALA A 1 280 ? -0.57800 -28.99000 68.20200 1.000 38.73096 649 ALA A CA 1
ATOM 4362 C C . ALA A 1 280 ? -0.87700 -30.09500 69.20700 1.000 39.96532 649 ALA A C 1
ATOM 4363 O O . ALA A 1 280 ? -1.07300 -29.79400 70.39000 1.000 39.58896 649 ALA A O 1
ATOM 4370 N N . ILE A 1 281 ? -0.91800 -31.35600 68.77000 1.000 43.59996 650 ILE A N 1
ATOM 4371 C CA . ILE A 1 281 ? -1.23600 -32.45200 69.68000 1.000 45.21068 650 ILE A CA 1
ATOM 4372 C C . ILE A 1 281 ? -0.14800 -32.59800 70.73800 1.000 47.02406 650 ILE A C 1
ATOM 4373 O O . ILE A 1 281 ? -0.42700 -32.61600 71.94300 1.000 47.10828 650 ILE A O 1
ATOM 4389 N N . GLU A 1 282 ? 1.10900 -32.71500 70.30300 1.000 59.93087 651 GLU A N 1
ATOM 4390 C CA . GLU A 1 282 ? 2.20200 -32.86000 71.25700 1.000 62.07586 651 GLU A CA 1
ATOM 4391 C C . GLU A 1 282 ? 2.32800 -31.63300 72.15000 1.000 60.44935 651 GLU A C 1
ATOM 4392 O O . GLU A 1 282 ? 2.67700 -31.75700 73.32900 1.000 61.77056 651 GLU A O 1
ATOM 4404 N N . ALA A 1 283 ? 2.05100 -30.44400 71.61100 1.000 40.29430 652 ALA A N 1
ATOM 4405 C CA . ALA A 1 283 ? 2.05900 -29.24400 72.43900 1.000 38.90203 652 ALA A CA 1
ATOM 4406 C C . ALA A 1 283 ? 0.94300 -29.28800 73.47600 1.000 37.92823 652 ALA A C 1
ATOM 4407 O O . ALA A 1 283 ? 1.12200 -28.82800 74.61000 1.000 38.30722 652 ALA A O 1
ATOM 4414 N N . LEU A 1 284 ? -0.21700 -29.83900 73.10300 1.000 34.31201 653 LEU A N 1
ATOM 4415 C CA . LEU A 1 284 ? -1.32600 -29.95000 74.04600 1.000 33.68825 653 LEU A CA 1
ATOM 4416 C C . LEU A 1 284 ? -1.08600 -31.06100 75.06300 1.000 36.41226 653 LEU A C 1
ATOM 4417 O O . LEU A 1 284 ? -1.41000 -30.90200 76.24500 1.000 36.76757 653 LEU A O 1
ATOM 4433 N N . LYS A 1 285 ? -0.53100 -32.19500 74.62400 1.000 42.58669 654 LYS A N 1
ATOM 4434 C CA . LYS A 1 285 ? -0.18000 -33.25400 75.56700 1.000 45.56336 654 LYS A CA 1
ATOM 4435 C C . LYS A 1 285 ? 0.83900 -32.75900 76.58500 1.000 46.86088 654 LYS A C 1
ATOM 4436 O O . LYS A 1 285 ? 0.77700 -33.12200 77.76600 1.000 48.52687 654 LYS A O 1
ATOM 4455 N N . ASN A 1 286 ? 1.79100 -31.93600 76.14100 1.000 60.18616 655 ASN A N 1
ATOM 4456 C CA . ASN A 1 286 ? 2.74500 -31.33900 77.06900 1.000 61.51527 655 ASN A CA 1
ATOM 4457 C C . ASN A 1 286 ? 2.02500 -30.53500 78.14400 1.000 60.27565 655 ASN A C 1
ATOM 4458 O O . ASN A 1 286 ? 2.40200 -30.57600 79.32100 1.000 62.23641 655 ASN A O 1
ATOM 4469 N N . VAL A 1 287 ? 0.97700 -29.80600 77.75700 1.000 40.66014 656 VAL A N 1
ATOM 4470 C CA . VAL A 1 287 ? 0.21600 -29.02200 78.72200 1.000 39.64423 656 VAL A CA 1
ATOM 4471 C C . VAL A 1 287 ? -0.71800 -29.91300 79.53400 1.000 40.68646 656 VAL A C 1
ATOM 4472 O O . VAL A 1 287 ? -0.97900 -29.63300 80.70800 1.000 41.54709 656 VAL A O 1
ATOM 4485 N N . ALA A 1 288 ? -1.22800 -30.99400 78.93800 1.000 47.80047 657 ALA A N 1
ATOM 4486 C CA . ALA A 1 288 ? -2.21600 -31.82300 79.61800 1.000 48.84533 657 ALA A CA 1
ATOM 4487 C C . ALA A 1 288 ? -1.65100 -32.51900 80.84800 1.000 52.16415 657 ALA A C 1
ATOM 4488 O O . ALA A 1 288 ? -2.42200 -32.89800 81.73700 1.000 53.29850 657 ALA A O 1
ATOM 4495 N N . SER A 1 289 ? -0.33300 -32.69500 80.92300 1.000 51.43511 658 SER A N 1
ATOM 4496 C CA . SER A 1 289 ? 0.30000 -33.36400 82.05100 1.000 54.95133 658 SER A CA 1
ATOM 4497 C C . SER A 1 289 ? 1.13000 -32.42400 82.91400 1.000 55.76195 658 SER A C 1
ATOM 4498 O O . SER A 1 289 ? 1.74300 -32.87900 83.88600 1.000 58.91496 658 SER A O 1
ATOM 4506 N N . CYS A 1 290 ? 1.16200 -31.13200 82.59600 1.000 52.65105 659 CYS A N 1
ATOM 4507 C CA . CYS A 1 290 ? 1.95100 -30.17700 83.35800 1.000 53.61959 659 CYS A CA 1
ATOM 4508 C C . CYS A 1 290 ? 1.25100 -29.83600 84.67100 1.000 54.43811 659 CYS A C 1
ATOM 4509 O O . CYS A 1 290 ? 0.04800 -30.06600 84.82500 1.000 53.47483 659 CYS A O 1
ATOM 4517 N N . PRO A 1 291 ? 1.98800 -29.29600 85.64700 1.000 52.02729 660 PRO A N 1
ATOM 4518 C CA . PRO A 1 291 ? 1.38200 -29.03100 86.96200 1.000 53.45641 660 PRO A CA 1
ATOM 4519 C C . PRO A 1 291 ? 0.43900 -27.83700 86.98000 1.000 50.89031 660 PRO A C 1
ATOM 4520 O O . PRO A 1 291 ? -0.29900 -27.67700 87.96100 1.000 51.91675 660 PRO A O 1
ATOM 4531 N N . ASN A 1 292 ? 0.43600 -27.00200 85.94400 1.000 47.96365 661 ASN A N 1
ATOM 4532 C CA . ASN A 1 292 ? -0.49300 -25.87600 85.85400 1.000 45.56073 661 ASN A CA 1
ATOM 4533 C C . ASN A 1 292 ? -1.90500 -26.42500 85.70000 1.000 44.20004 661 ASN A C 1
ATOM 4534 O O . ASN A 1 292 ? -2.29900 -26.86500 84.61800 1.000 42.16295 661 ASN A O 1
ATOM 4545 N N . ALA A 1 293 ? -2.68100 -26.38500 86.78500 1.000 49.96125 662 ALA A N 1
ATOM 4546 C CA . ALA A 1 293 ? -3.99600 -27.01700 86.77800 1.000 49.44540 662 ALA A CA 1
ATOM 4547 C C . ALA A 1 293 ? -4.92300 -26.37700 85.75200 1.000 46.03973 662 ALA A C 1
ATOM 4548 O O . ALA A 1 293 ? -5.66100 -27.08000 85.05200 1.000 44.89749 662 ALA A O 1
ATOM 4555 N N . ILE A 1 294 ? -4.90600 -25.04800 85.64800 1.000 40.15481 663 ILE A N 1
ATOM 4556 C CA . ILE A 1 294 ? -5.83300 -24.36400 84.74900 1.000 37.18867 663 ILE A CA 1
ATOM 4557 C C . ILE A 1 294 ? -5.53800 -24.73000 83.29900 1.000 34.99367 663 ILE A C 1
ATOM 4558 O O . ILE A 1 294 ? -6.40900 -25.22500 82.57500 1.000 33.63561 663 ILE A O 1
ATOM 4574 N N . ALA A 1 295 ? -4.30600 -24.48300 82.85100 1.000 34.91471 664 ALA A N 1
ATOM 4575 C CA . ALA A 1 295 ? -3.95600 -24.80200 81.47100 1.000 33.21188 664 ALA A CA 1
ATOM 4576 C C . ALA A 1 295 ? -4.03000 -26.30000 81.21000 1.000 34.18305 664 ALA A C 1
ATOM 4577 O O . ALA A 1 295 ? -4.36000 -26.72100 80.09500 1.000 32.73814 664 ALA A O 1
ATOM 4584 N N . SER A 1 296 ? -3.73700 -27.11600 82.22300 1.000 37.22288 665 SER A N 1
ATOM 4585 C CA . SER A 1 296 ? -3.73900 -28.56200 82.03100 1.000 38.56515 665 SER A CA 1
ATOM 4586 C C . SER A 1 296 ? -5.14400 -29.08800 81.76700 1.000 37.76242 665 SER A C 1
ATOM 4587 O O . SER A 1 296 ? -5.33700 -29.94700 80.89900 1.000 37.52555 665 SER A O 1
ATOM 4595 N N . LYS A 1 297 ? -6.13700 -28.59500 82.50800 1.000 37.40185 666 LYS A N 1
ATOM 4596 C CA . LYS A 1 297 ? -7.49800 -29.08300 82.31500 1.000 37.04918 666 LYS A CA 1
ATOM 4597 C C . LYS A 1 297 ? -8.05300 -28.64600 80.96500 1.000 34.13830 666 LYS A C 1
ATOM 4598 O O . LYS A 1 297 ? -8.76900 -29.40900 80.30700 1.000 33.98302 666 LYS A O 1
ATOM 4617 N N . PHE A 1 298 ? -7.73400 -27.42300 80.53400 1.000 34.51203 667 PHE A N 1
ATOM 4618 C CA . PHE A 1 298 ? -8.18000 -26.96700 79.22000 1.000 32.22228 667 PHE A CA 1
ATOM 4619 C C . PHE A 1 298 ? -7.54500 -27.79400 78.10700 1.000 32.14596 667 PHE A C 1
ATOM 4620 O O . PHE A 1 298 ? -8.21600 -28.16300 77.13600 1.000 31.29586 667 PHE A O 1
ATOM 4637 N N . ALA A 1 299 ? -6.25000 -28.09200 78.22800 1.000 31.29323 668 ALA A N 1
ATOM 4638 C CA . ALA A 1 299 ? -5.58100 -28.88100 77.19900 1.000 31.59589 668 ALA A CA 1
ATOM 4639 C C . ALA A 1 299 ? -6.10300 -30.31300 77.17400 1.000 33.10397 668 ALA A C 1
ATOM 4640 O O . ALA A 1 299 ? -6.24000 -30.91000 76.10000 1.000 32.89605 668 ALA A O 1
ATOM 4647 N N . ALA A 1 300 ? -6.39500 -30.88400 78.34700 1.000 34.68574 669 ALA A N 1
ATOM 4648 C CA . ALA A 1 300 ? -6.94100 -32.23700 78.39100 1.000 36.68335 669 ALA A CA 1
ATOM 4649 C C . ALA A 1 300 ? -8.33500 -32.28500 77.77800 1.000 35.49899 669 ALA A C 1
ATOM 4650 O O . ALA A 1 300 ? -8.66000 -33.21600 77.03100 1.000 36.28330 669 ALA A O 1
ATOM 4657 N N . GLN A 1 301 ? -9.17600 -31.29700 78.09200 1.000 38.47567 670 GLN A N 1
ATOM 4658 C CA . GLN A 1 301 ? -10.49100 -31.21900 77.46500 1.000 37.39659 670 GLN A CA 1
ATOM 4659 C C . GLN A 1 301 ? -10.36000 -31.09100 75.95300 1.000 35.68586 670 GLN A C 1
ATOM 4660 O O . GLN A 1 301 ? -11.13100 -31.69900 75.20100 1.000 35.95168 670 GLN A O 1
ATOM 4674 N N . ALA A 1 302 ? -9.38200 -30.31100 75.48800 1.000 29.61408 671 ALA A N 1
ATOM 4675 C CA . ALA A 1 302 ? -9.18000 -30.15700 74.05100 1.000 28.26655 671 ALA A CA 1
ATOM 4676 C C . ALA A 1 302 ? -8.86900 -31.49900 73.39900 1.000 30.13519 671 ALA A C 1
ATOM 4677 O O . ALA A 1 302 ? -9.44800 -31.85100 72.36500 1.000 29.97728 671 ALA A O 1
ATOM 4684 N N . LEU A 1 303 ? -7.96000 -32.26900 74.00300 1.000 32.23281 672 LEU A N 1
ATOM 4685 C CA . LEU A 1 303 ? -7.57200 -33.55100 73.42400 1.000 34.41728 672 LEU A CA 1
ATOM 4686 C C . LEU A 1 303 ? -8.74400 -34.52400 73.39400 1.000 35.88851 672 LEU A C 1
ATOM 4687 O O . LEU A 1 303 ? -8.87900 -35.31500 72.45300 1.000 36.99128 672 LEU A O 1
ATOM 4703 N N . ARG A 1 304 ? -9.59900 -34.48900 74.41800 1.000 36.26487 673 ARG A N 1
ATOM 4704 C CA . ARG A 1 304 ? -10.78400 -35.34000 74.40500 1.000 37.86243 673 ARG A CA 1
ATOM 4705 C C . ARG A 1 304 ? -11.73600 -34.94000 73.28400 1.000 36.24382 673 ARG A C 1
ATOM 4706 O O . ARG A 1 304 ? -12.33800 -35.80300 72.63400 1.000 37.77821 673 ARG A O 1
ATOM 4727 N N . LEU A 1 305 ? -11.88500 -33.63400 73.04600 1.000 33.42243 674 LEU A N 1
ATOM 4728 C CA . LEU A 1 305 ? -12.77400 -33.17000 71.98600 1.000 31.97489 674 LEU A CA 1
ATOM 4729 C C . LEU A 1 305 ? -12.19500 -33.47100 70.60900 1.000 31.95383 674 LEU A C 1
ATOM 4730 O O . LEU A 1 305 ? -12.93600 -33.79900 69.67500 1.000 32.39862 674 LEU A O 1
ATOM 4746 N N . ILE A 1 306 ? -10.87400 -33.35300 70.45800 1.000 36.01748 675 ILE A N 1
ATOM 4747 C CA . ILE A 1 306 ? -10.23300 -33.79400 69.22400 1.000 36.73072 675 ILE A CA 1
ATOM 4748 C C . ILE A 1 306 ? -10.47400 -35.28300 69.01500 1.000 39.76793 675 ILE A C 1
ATOM 4749 O O . ILE A 1 306 ? -10.60600 -35.74700 67.87600 1.000 40.70488 675 ILE A O 1
ATOM 4765 N N . GLY A 1 307 ? -10.55300 -36.04700 70.10000 1.000 52.57472 676 GLY A N 1
ATOM 4766 C CA . GLY A 1 307 ? -10.77900 -37.47700 70.01300 1.000 55.87249 676 GLY A CA 1
ATOM 4767 C C . GLY A 1 307 ? -9.53200 -38.22900 69.59800 1.000 57.84904 676 GLY A C 1
ATOM 4768 O O . GLY A 1 307 ? -8.68000 -37.69200 68.88800 1.000 56.69364 676 GLY A O 1
ATOM 4772 N N . LYS B 1 1 ? 14.22500 -31.47000 64.14400 1.000 63.98136 370 LYS B N 1
ATOM 4773 C CA . LYS B 1 1 ? 14.65200 -32.01300 62.86000 1.000 61.60475 370 LYS B CA 1
ATOM 4774 C C . LYS B 1 1 ? 13.44400 -32.20700 61.94900 1.000 60.39408 370 LYS B C 1
ATOM 4775 O O . LYS B 1 1 ? 13.20600 -31.40700 61.04500 1.000 59.86507 370 LYS B O 1
ATOM 4778 N N . SER B 1 2 ? 12.68200 -33.27800 62.18700 1.000 37.16498 371 SER B N 1
ATOM 4779 C CA . SER B 1 2 ? 11.42000 -33.45200 61.47600 1.000 38.28354 371 SER B CA 1
ATOM 4780 C C . SER B 1 2 ? 10.38200 -32.42900 61.91700 1.000 40.18640 371 SER B C 1
ATOM 4781 O O . SER B 1 2 ? 9.40900 -32.19300 61.19200 1.000 41.27863 371 SER B O 1
ATOM 4789 N N . GLN B 1 3 ? 10.57800 -31.81400 63.08600 1.000 50.99559 372 GLN B N 1
ATOM 4790 C CA . GLN B 1 3 ? 9.60900 -30.85700 63.61000 1.000 52.69053 372 GLN B CA 1
ATOM 4791 C C . GLN B 1 3 ? 9.48000 -29.63800 62.70600 1.000 52.72737 372 GLN B C 1
ATOM 4792 O O . GLN B 1 3 ? 8.37000 -29.14400 62.47400 1.000 54.23808 372 GLN B O 1
ATOM 4806 N N . TYR B 1 4 ? 10.60000 -29.13500 62.19100 1.000 32.48811 373 TYR B N 1
ATOM 4807 C CA . TYR B 1 4 ? 10.61700 -27.87700 61.45900 1.000 32.39862 373 TYR B CA 1
ATOM 4808 C C . TYR B 1 4 ? 10.57700 -28.04900 59.94600 1.000 31.60642 373 TYR B C 1
ATOM 4809 O O . TYR B 1 4 ? 10.62700 -27.04600 59.22800 1.000 31.36165 373 TYR B O 1
ATOM 4827 N N . LEU B 1 5 ? 10.48500 -29.28300 59.44000 1.000 30.69052 374 LEU B N 1
ATOM 4828 C CA . LEU B 1 5 ? 10.35000 -29.47400 57.99900 1.000 29.89569 374 LEU B CA 1
ATOM 4829 C C . LEU B 1 5 ? 9.14800 -28.71800 57.44700 1.000 31.53799 374 LEU B C 1
ATOM 4830 O O . LEU B 1 5 ? 9.18000 -28.24500 56.30500 1.000 30.73000 374 LEU B O 1
ATOM 4846 N N . GLU B 1 6 ? 8.08500 -28.58700 58.24400 1.000 33.11450 375 GLU B N 1
ATOM 4847 C CA . GLU B 1 6 ? 6.85800 -27.96900 57.75400 1.000 34.64626 375 GLU B CA 1
ATOM 4848 C C . GLU B 1 6 ? 7.07500 -26.51400 57.35700 1.000 34.26463 375 GLU B C 1
ATOM 4849 O O . GLU B 1 6 ? 6.39300 -26.01100 56.45600 1.000 34.54362 375 GLU B O 1
ATOM 4861 N N . LYS B 1 7 ? 8.02200 -25.82700 58.00100 1.000 33.95933 376 LYS B N 1
ATOM 4862 C CA . LYS B 1 7 ? 8.25500 -24.41800 57.70700 1.000 33.74352 376 LYS B CA 1
ATOM 4863 C C . LYS B 1 7 ? 8.87200 -24.19900 56.33100 1.000 32.17754 376 LYS B C 1
ATOM 4864 O O . LYS B 1 7 ? 8.84900 -23.07000 55.82800 1.000 32.30387 376 LYS B O 1
ATOM 4883 N N . ILE B 1 8 ? 9.42000 -25.24700 55.71500 1.000 25.06616 377 ILE B N 1
ATOM 4884 C CA . ILE B 1 8 ? 10.14300 -25.07800 54.46000 1.000 23.79233 377 ILE B CA 1
ATOM 4885 C C . ILE B 1 8 ? 9.18500 -24.84200 53.30000 1.000 23.91603 377 ILE B C 1
ATOM 4886 O O . ILE B 1 8 ? 9.54000 -24.16800 52.32500 1.000 23.45018 377 ILE B O 1
ATOM 4902 N N . ASN B 1 9 ? 7.96600 -25.38400 53.37400 1.000 34.60678 378 ASN B N 1
ATOM 4903 C CA . ASN B 1 9 ? 7.03600 -25.24600 52.25700 1.000 34.96209 378 ASN B CA 1
ATOM 4904 C C . ASN B 1 9 ? 6.80700 -23.78200 51.90800 1.000 35.56479 378 ASN B C 1
ATOM 4905 O O . ASN B 1 9 ? 6.72900 -23.42100 50.72800 1.000 34.87260 378 ASN B O 1
ATOM 4916 N N . GLU B 1 10 ? 6.70300 -22.92200 52.92100 1.000 34.31990 379 GLU B N 1
ATOM 4917 C CA . GLU B 1 10 ? 6.46900 -21.50700 52.66600 1.000 34.98314 379 GLU B CA 1
ATOM 4918 C C . GLU B 1 10 ? 7.70200 -20.83700 52.07200 1.000 33.64351 379 GLU B C 1
ATOM 4919 O O . GLU B 1 10 ? 7.57500 -19.90400 51.27200 1.000 33.79089 379 GLU B O 1
ATOM 4931 N N . VAL B 1 11 ? 8.89600 -21.30300 52.44000 1.000 27.00061 380 VAL B N 1
ATOM 4932 C CA . VAL B 1 11 ? 10.11900 -20.74300 51.87800 1.000 26.97692 380 VAL B CA 1
ATOM 4933 C C . VAL B 1 11 ? 10.26100 -21.13600 50.41500 1.000 25.71887 380 VAL B C 1
ATOM 4934 O O . VAL B 1 11 ? 10.59800 -20.30500 49.56400 1.000 26.28736 380 VAL B O 1
ATOM 4947 N N . ILE B 1 12 ? 9.99900 -22.40300 50.09200 1.000 24.20817 381 ILE B N 1
ATOM 4948 C CA . ILE B 1 12 ? 10.20700 -22.85300 48.72100 1.000 23.26858 381 ILE B CA 1
ATOM 4949 C C . ILE B 1 12 ? 9.11200 -22.32000 47.80200 1.000 23.99235 381 ILE B C 1
ATOM 4950 O O . ILE B 1 12 ? 9.37400 -21.99000 46.64100 1.000 24.18448 381 ILE B O 1
ATOM 4966 N N . ARG B 1 13 ? 7.87400 -22.21500 48.30000 1.000 42.52089 382 ARG B N 1
ATOM 4967 C CA . ARG B 1 13 ? 6.80100 -21.65100 47.48300 1.000 43.05516 382 ARG B CA 1
ATOM 4968 C C . ARG B 1 13 ? 7.11400 -20.21100 47.09900 1.000 43.44468 382 ARG B C 1
ATOM 4969 O O . ARG B 1 13 ? 6.90200 -19.80000 45.95200 1.000 43.44468 382 ARG B O 1
ATOM 4990 N N . ARG B 1 14 ? 7.62900 -19.43000 48.04700 1.000 33.20924 383 ARG B N 1
ATOM 4991 C CA . ARG B 1 14 ? 7.96600 -18.04500 47.75000 1.000 34.03566 383 ARG B CA 1
ATOM 4992 C C . ARG B 1 14 ? 9.20300 -17.95000 46.86900 1.000 33.34347 383 ARG B C 1
ATOM 4993 O O . ARG B 1 14 ? 9.31800 -17.01900 46.06700 1.000 34.38833 383 ARG B O 1
ATOM 5014 N N . ALA B 1 15 ? 10.12300 -18.91000 46.98400 1.000 27.49803 384 ALA B N 1
ATOM 5015 C CA . ALA B 1 15 ? 11.28400 -18.92000 46.10100 1.000 27.13483 384 ALA B CA 1
ATOM 5016 C C . ALA B 1 15 ? 10.86700 -19.16000 44.65400 1.000 27.04008 384 ALA B C 1
ATOM 5017 O O . ALA B 1 15 ? 11.34900 -18.47900 43.74100 1.000 27.88492 384 ALA B O 1
ATOM 5024 N N . TRP B 1 16 ? 9.97200 -20.12500 44.42700 1.000 26.22946 385 TRP B N 1
ATOM 5025 C CA . TRP B 1 16 ? 9.48500 -20.37600 43.07600 1.000 26.47686 385 TRP B CA 1
ATOM 5026 C C . TRP B 1 16 ? 8.83200 -19.13300 42.48100 1.000 28.31392 385 TRP B C 1
ATOM 5027 O O . TRP B 1 16 ? 8.98400 -18.85100 41.28700 1.000 29.09823 385 TRP B O 1
ATOM 5048 N N . ALA B 1 17 ? 8.09200 -18.38200 43.30100 1.000 30.82475 386 ALA B N 1
ATOM 5049 C CA . ALA B 1 17 ? 7.24200 -17.30600 42.80400 1.000 32.73550 386 ALA B CA 1
ATOM 5050 C C . ALA B 1 17 ? 8.01500 -16.06400 42.38200 1.000 34.03829 386 ALA B C 1
ATOM 5051 O O . ALA B 1 17 ? 7.42500 -15.18300 41.74500 1.000 35.74639 386 ALA B O 1
ATOM 5058 N N . VAL B 1 18 ? 9.29600 -15.95500 42.71400 1.000 32.40652 387 VAL B N 1
ATOM 5059 C CA . VAL B 1 18 ? 10.08400 -14.80200 42.28100 1.000 33.73562 387 VAL B CA 1
ATOM 5060 C C . VAL B 1 18 ? 10.11600 -14.81000 40.75600 1.000 34.31464 387 VAL B C 1
ATOM 5061 O O . VAL B 1 18 ? 10.65400 -15.75500 40.16200 1.000 33.24346 387 VAL B O 1
ATOM 5074 N N . PRO B 1 19 ? 9.55800 -13.80300 40.07900 1.000 39.17312 388 PRO B N 1
ATOM 5075 C CA . PRO B 1 19 ? 9.55400 -13.82800 38.61000 1.000 40.03375 388 PRO B CA 1
ATOM 5076 C C . PRO B 1 19 ? 10.96200 -13.94600 38.04400 1.000 39.74687 388 PRO B C 1
ATOM 5077 O O . PRO B 1 19 ? 11.89400 -13.28300 38.50300 1.000 39.99953 388 PRO B O 1
ATOM 5088 N N . THR B 1 20 ? 11.10400 -14.81200 37.03900 1.000 53.57221 389 THR B N 1
ATOM 5089 C CA . THR B 1 20 ? 12.37200 -15.04000 36.35300 1.000 53.59064 389 THR B CA 1
ATOM 5090 C C . THR B 1 20 ? 13.38600 -15.73000 37.25900 1.000 51.81937 389 THR B C 1
ATOM 5091 O O . THR B 1 20 ? 13.81600 -16.85200 36.97100 1.000 50.78504 389 THR B O 1
ATOM 5102 N N . HIS B 1 21 ? 13.77800 -15.07100 38.35100 1.000 36.51490 390 HIS B N 1
ATOM 5103 C CA . HIS B 1 21 ? 14.78900 -15.63300 39.23800 1.000 35.20685 390 HIS B CA 1
ATOM 5104 C C . HIS B 1 21 ? 14.27000 -16.80900 40.05600 1.000 33.36453 390 HIS B C 1
ATOM 5105 O O . HIS B 1 21 ? 15.07800 -17.55800 40.61400 1.000 32.23808 390 HIS B O 1
ATOM 5119 N N . GLY B 1 22 ? 12.95000 -16.99600 40.13200 1.000 30.76158 391 GLY B N 1
ATOM 5120 C CA . GLY B 1 22 ? 12.41300 -18.07200 40.94600 1.000 29.17981 391 GLY B CA 1
ATOM 5121 C C . GLY B 1 22 ? 12.82500 -19.45000 40.46900 1.000 27.91387 391 GLY B C 1
ATOM 5122 O O . GLY B 1 22 ? 12.87600 -20.39500 41.26000 1.000 26.51107 391 GLY B O 1
ATOM 5126 N N . HIS B 1 23 ? 13.12100 -19.59000 39.17700 1.000 32.94606 392 HIS B N 1
ATOM 5127 C CA . HIS B 1 23 ? 13.52600 -20.89100 38.65700 1.000 32.23808 392 HIS B CA 1
ATOM 5128 C C . HIS B 1 23 ? 14.78100 -21.39700 39.36000 1.000 31.40640 392 HIS B C 1
ATOM 5129 O O . HIS B 1 23 ? 14.80800 -22.52200 39.87400 1.000 30.53787 392 HIS B O 1
ATOM 5143 N N . GLU B 1 24 ? 15.83300 -20.57400 39.39800 1.000 38.20721 393 GLU B N 1
ATOM 5144 C CA . GLU B 1 24 ? 17.09800 -21.01500 39.98100 1.000 37.69663 393 GLU B CA 1
ATOM 5145 C C . GLU B 1 24 ? 17.02300 -21.08500 41.50200 1.000 36.70440 393 GLU B C 1
ATOM 5146 O O . GLU B 1 24 ? 17.59300 -21.99500 42.11400 1.000 35.83851 393 GLU B O 1
ATOM 5158 N N . LEU B 1 25 ? 16.33800 -20.12900 42.13200 1.000 26.56634 394 LEU B N 1
ATOM 5159 C CA . LEU B 1 25 ? 16.22200 -20.14500 43.58700 1.000 26.04523 394 LEU B CA 1
ATOM 5160 C C . LEU B 1 25 ? 15.46800 -21.38200 44.05600 1.000 24.57400 394 LEU B C 1
ATOM 5161 O O . LEU B 1 25 ? 15.92400 -22.10000 44.95200 1.000 23.79233 394 LEU B O 1
ATOM 5177 N N . GLY B 1 26 ? 14.30200 -21.64300 43.46300 1.000 24.63716 395 GLY B N 1
ATOM 5178 C CA . GLY B 1 26 ? 13.58400 -22.86000 43.79500 1.000 23.36859 395 GLY B CA 1
ATOM 5179 C C . GLY B 1 26 ? 14.41400 -24.10100 43.53500 1.000 22.40269 395 GLY B C 1
ATOM 5180 O O . GLY B 1 26 ? 14.44200 -25.02600 44.35300 1.000 21.38941 395 GLY B O 1
ATOM 5184 N N . TYR B 1 27 ? 15.11500 -24.13300 42.39900 1.000 31.03793 396 TYR B N 1
ATOM 5185 C CA . TYR B 1 27 ? 15.94500 -25.28800 42.07700 1.000 31.01424 396 TYR B CA 1
ATOM 5186 C C . TYR B 1 27 ? 17.03800 -25.48500 43.12100 1.000 30.35364 396 TYR B C 1
ATOM 5187 O O . TYR B 1 27 ? 17.37900 -26.62300 43.46600 1.000 29.91148 396 TYR B O 1
ATOM 5205 N N . SER B 1 28 ? 17.59600 -24.38800 43.64400 1.000 27.51383 397 SER B N 1
ATOM 5206 C CA . SER B 1 28 ? 18.64200 -24.51200 44.65500 1.000 27.19537 397 SER B CA 1
ATOM 5207 C C . SER B 1 28 ? 18.09900 -25.16200 45.92000 1.000 26.16103 397 SER B C 1
ATOM 5208 O O . SER B 1 28 ? 18.79800 -25.94500 46.57300 1.000 25.73730 397 SER B O 1
ATOM 5216 N N . LEU B 1 29 ? 16.84800 -24.86000 46.27800 1.000 24.77665 398 LEU B N 1
ATOM 5217 C CA . LEU B 1 29 ? 16.26600 -25.45900 47.47400 1.000 24.02393 398 LEU B CA 1
ATOM 5218 C C . LEU B 1 29 ? 15.93300 -26.92900 47.25600 1.000 23.25016 398 LEU B C 1
ATOM 5219 O O . LEU B 1 29 ? 16.02900 -27.72900 48.19400 1.000 22.64745 398 LEU B O 1
ATOM 5235 N N . CYS B 1 30 ? 15.55100 -27.30800 46.03300 1.000 21.90263 399 CYS B N 1
ATOM 5236 C CA . CYS B 1 30 ? 15.26100 -28.71300 45.76000 1.000 21.48415 399 CYS B CA 1
ATOM 5237 C C . CYS B 1 30 ? 16.52400 -29.55900 45.82600 1.000 21.51047 399 CYS B C 1
ATOM 5238 O O . CYS B 1 30 ? 16.51100 -30.66300 46.38300 1.000 20.91567 399 CYS B O 1
ATOM 5246 N N . ASN B 1 31 ? 17.62200 -29.06900 45.24600 1.000 25.43989 400 ASN B N 1
ATOM 5247 C CA . ASN B 1 31 ? 18.87800 -29.80800 45.30500 1.000 25.63202 400 ASN B CA 1
ATOM 5248 C C . ASN B 1 31 ? 19.40600 -29.89600 46.73000 1.000 24.82140 400 ASN B C 1
ATOM 5249 O O . ASN B 1 31 ? 20.00600 -30.90900 47.10800 1.000 24.56347 400 ASN B O 1
ATOM 5260 N N . SER B 1 32 ? 19.19600 -28.85100 47.53000 1.000 24.29239 401 SER B N 1
ATOM 5261 C CA . SER B 1 32 ? 19.61000 -28.89100 48.92800 1.000 24.17658 401 SER B CA 1
ATOM 5262 C C . SER B 1 32 ? 18.89100 -30.00800 49.67300 1.000 23.23173 401 SER B C 1
ATOM 5263 O O . SER B 1 32 ? 19.51300 -30.78300 50.40900 1.000 23.25542 401 SER B O 1
ATOM 5271 N N . LEU B 1 33 ? 17.57400 -30.11100 49.48300 1.000 22.44216 402 LEU B N 1
ATOM 5272 C CA . LEU B 1 33 ? 16.80300 -31.13700 50.18000 1.000 21.81577 402 LEU B CA 1
ATOM 5273 C C . LEU B 1 33 ? 17.32300 -32.53300 49.86200 1.000 21.64996 402 LEU B C 1
ATOM 5274 O O . LEU B 1 33 ? 17.39500 -33.39200 50.74800 1.000 21.32098 402 LEU B O 1
ATOM 5290 N N . ARG B 1 34 ? 17.68900 -32.78200 48.60200 1.000 24.14237 403 ARG B N 1
ATOM 5291 C CA . ARG B 1 34 ? 18.21100 -34.09700 48.24200 1.000 24.27923 403 ARG B CA 1
ATOM 5292 C C . ARG B 1 34 ? 19.58000 -34.33700 48.87000 1.000 24.10026 403 ARG B C 1
ATOM 5293 O O . ARG B 1 34 ? 19.84500 -35.42200 49.40000 1.000 23.57914 403 ARG B O 1
ATOM 5314 N N . GLN B 1 35 ? 20.45200 -33.32600 48.83400 1.000 30.64841 404 GLN B N 1
ATOM 5315 C CA . GLN B 1 35 ? 21.82600 -33.49200 49.30100 1.000 31.21427 404 GLN B CA 1
ATOM 5316 C C . GLN B 1 35 ? 21.92000 -33.53400 50.82100 1.000 31.40113 404 GLN B C 1
ATOM 5317 O O . GLN B 1 35 ? 22.79000 -34.22300 51.36500 1.000 31.91172 404 GLN B O 1
ATOM 5331 N N . SER B 1 36 ? 21.04600 -32.81300 51.52000 1.000 22.95012 405 SER B N 1
ATOM 5332 C CA . SER B 1 36 ? 21.09500 -32.76300 52.97500 1.000 23.50282 405 SER B CA 1
ATOM 5333 C C . SER B 1 36 ? 20.39800 -33.94100 53.64200 1.000 22.78957 405 SER B C 1
ATOM 5334 O O . SER B 1 36 ? 20.50100 -34.08400 54.86700 1.000 23.45018 405 SER B O 1
ATOM 5342 N N . GLY B 1 37 ? 19.69700 -34.78100 52.87900 1.000 19.89186 406 GLY B N 1
ATOM 5343 C CA . GLY B 1 37 ? 18.90000 -35.85100 53.43800 1.000 19.22862 406 GLY B CA 1
ATOM 5344 C C . GLY B 1 37 ? 17.45900 -35.48700 53.71800 1.000 19.04439 406 GLY B C 1
ATOM 5345 O O . GLY B 1 37 ? 16.68500 -36.36200 54.13100 1.000 19.15756 406 GLY B O 1
ATOM 5349 N N . GLY B 1 38 ? 17.06900 -34.23000 53.49800 1.000 20.68669 407 GLY B N 1
ATOM 5350 C CA . GLY B 1 38 ? 15.69600 -33.83300 53.76500 1.000 21.19991 407 GLY B CA 1
ATOM 5351 C C . GLY B 1 38 ? 14.69300 -34.55100 52.88400 1.000 21.19465 407 GLY B C 1
ATOM 5352 O O . GLY B 1 38 ? 13.58000 -34.85900 53.31700 1.000 21.95000 407 GLY B O 1
ATOM 5356 N N . LEU B 1 39 ? 15.06900 -34.82500 51.63300 1.000 17.45736 408 LEU B N 1
ATOM 5357 C CA . LEU B 1 39 ? 14.15900 -35.53700 50.74100 1.000 17.47841 408 LEU B CA 1
ATOM 5358 C C . LEU B 1 39 ? 13.88500 -36.94500 51.25500 1.000 17.43104 408 LEU B C 1
ATOM 5359 O O . LEU B 1 39 ? 12.73900 -37.40400 51.24300 1.000 17.80477 408 LEU B O 1
ATOM 5375 N N . ASP B 1 40 ? 14.92400 -37.64100 51.72400 1.000 23.21857 409 ASP B N 1
ATOM 5376 C CA . ASP B 1 40 ? 14.71400 -38.96200 52.30600 1.000 22.89748 409 ASP B CA 1
ATOM 5377 C C . ASP B 1 40 ? 13.86000 -38.87600 53.56400 1.000 23.71863 409 ASP B C 1
ATOM 5378 O O . ASP B 1 40 ? 13.02800 -39.75300 53.82100 1.000 23.88444 409 ASP B O 1
ATOM 5387 N N . LEU B 1 41 ? 14.05600 -37.82700 54.36300 1.000 18.83647 410 LEU B N 1
ATOM 5388 C CA . LEU B 1 41 ? 13.23700 -37.65400 55.55900 1.000 20.39718 410 LEU B CA 1
ATOM 5389 C C . LEU B 1 41 ? 11.77400 -37.44800 55.18900 1.000 21.72103 410 LEU B C 1
ATOM 5390 O O . LEU B 1 41 ? 10.87600 -37.97300 55.85800 1.000 23.42912 410 LEU B O 1
ATOM 5406 N N . LEU B 1 42 ? 11.51500 -36.68900 54.12000 1.000 16.25195 411 LEU B N 1
ATOM 5407 C CA . LEU B 1 42 ? 10.14700 -36.52300 53.64000 1.000 17.64159 411 LEU B CA 1
ATOM 5408 C C . LEU B 1 42 ? 9.53800 -37.86600 53.25600 1.000 17.42577 411 LEU B C 1
ATOM 5409 O O . LEU B 1 42 ? 8.39900 -38.17400 53.62600 1.000 19.27073 411 LEU B O 1
ATOM 5425 N N A MET B 1 43 ? 10.28600 -38.67800 52.50800 0.550 17.92847 412 MET B N 1
ATOM 5426 N N B MET B 1 43 ? 10.28200 -38.67800 52.50000 0.450 17.92583 412 MET B N 1
ATOM 5427 C CA A MET B 1 43 ? 9.78200 -39.98500 52.10000 0.550 17.19680 412 MET B CA 1
ATOM 5428 C CA B MET B 1 43 ? 9.77100 -39.98600 52.10300 0.450 17.21522 412 MET B CA 1
ATOM 5429 C C A MET B 1 43 ? 9.61600 -40.91600 53.29300 0.550 17.14153 412 MET B C 1
ATOM 5430 C C B MET B 1 43 ? 9.60500 -40.91000 53.30100 0.450 17.17311 412 MET B C 1
ATOM 5431 O O A MET B 1 43 ? 8.76100 -41.80900 53.26900 0.550 16.63357 412 MET B O 1
ATOM 5432 O O B MET B 1 43 ? 8.74100 -41.79400 53.28700 0.450 16.68358 412 MET B O 1
ATOM 5459 N N . LYS B 1 44 ? 10.41600 -40.72400 54.34300 1.000 23.02645 413 LYS B N 1
ATOM 5460 C CA . LYS B 1 44 ? 10.26200 -41.53300 55.54800 1.000 23.26332 413 LYS B CA 1
ATOM 5461 C C . LYS B 1 44 ? 9.01100 -41.12700 56.31700 1.000 26.14524 413 LYS B C 1
ATOM 5462 O O . LYS B 1 44 ? 8.31500 -41.97900 56.88000 1.000 25.86363 413 LYS B O 1
ATOM 5481 N N . ASN B 1 45 ? 8.69400 -39.83100 56.32600 1.000 15.12813 414 ASN B N 1
ATOM 5482 C CA . ASN B 1 45 ? 7.60700 -39.31100 57.14200 1.000 18.63381 414 ASN B CA 1
ATOM 5483 C C . ASN B 1 45 ? 6.25800 -39.29000 56.43500 1.000 19.04965 414 ASN B C 1
ATOM 5484 O O . ASN B 1 45 ? 5.23000 -39.14500 57.10700 1.000 20.88935 414 ASN B O 1
ATOM 5495 N N . CYS B 1 46 ? 6.22200 -39.43100 55.10800 1.000 23.49755 415 CYS B N 1
ATOM 5496 C CA . CYS B 1 46 ? 4.95500 -39.26400 54.40300 1.000 23.42649 415 CYS B CA 1
ATOM 5497 C C . CYS B 1 46 ? 3.96500 -40.38600 54.69400 1.000 21.02621 415 CYS B C 1
ATOM 5498 O O . CYS B 1 46 ? 2.79300 -40.25900 54.32300 1.000 20.26822 415 CYS B O 1
ATOM 5506 N N . VAL B 1 47 ? 4.39200 -41.46500 55.35700 1.000 24.72139 416 VAL B N 1
ATOM 5507 C CA . VAL B 1 47 ? 3.47800 -42.52700 55.76600 1.000 22.30531 416 VAL B CA 1
ATOM 5508 C C . VAL B 1 47 ? 3.06600 -42.40500 57.22600 1.000 24.21343 416 VAL B C 1
ATOM 5509 O O . VAL B 1 47 ? 2.29700 -43.24100 57.71800 1.000 22.37900 416 VAL B O 1
ATOM 5522 N N . LYS B 1 48 ? 3.54600 -41.38400 57.93000 1.000 21.92368 417 LYS B N 1
ATOM 5523 C CA . LYS B 1 48 ? 3.18700 -41.17200 59.33000 1.000 24.08447 417 LYS B CA 1
ATOM 5524 C C . LYS B 1 48 ? 2.02000 -40.19400 59.41700 1.000 25.40568 417 LYS B C 1
ATOM 5525 O O . LYS B 1 48 ? 2.10900 -39.09000 58.87100 1.000 27.01113 417 LYS B O 1
ATOM 5544 N N . PRO B 1 49 ? 0.92300 -40.55200 60.09200 1.000 31.32481 418 PRO B N 1
ATOM 5545 C CA . PRO B 1 49 ? -0.27100 -39.69000 60.04400 1.000 31.62221 418 PRO B CA 1
ATOM 5546 C C . PRO B 1 49 ? -0.04200 -38.27200 60.54300 1.000 34.73574 418 PRO B C 1
ATOM 5547 O O . PRO B 1 49 ? -0.67500 -37.34200 60.02800 1.000 34.79101 418 PRO B O 1
ATOM 5558 N N . ASP B 1 50 ? 0.83500 -38.07000 61.52900 1.000 44.55797 419 ASP B N 1
ATOM 5559 C CA . ASP B 1 50 ? 1.05500 -36.72600 62.05200 1.000 46.40030 419 ASP B CA 1
ATOM 5560 C C . ASP B 1 50 ? 1.87600 -35.85600 61.10700 1.000 47.04511 419 ASP B C 1
ATOM 5561 O O . ASP B 1 50 ? 1.83600 -34.62700 61.22700 1.000 47.80836 419 ASP B O 1
ATOM 5570 N N . LEU B 1 51 ? 2.61600 -36.45900 60.17500 1.000 23.95024 420 LEU B N 1
ATOM 5571 C CA . LEU B 1 51 ? 3.47300 -35.71900 59.25600 1.000 24.38450 420 LEU B CA 1
ATOM 5572 C C . LEU B 1 51 ? 3.11100 -35.95900 57.79700 1.000 23.62125 420 LEU B C 1
ATOM 5573 O O . LEU B 1 51 ? 3.84400 -35.51400 56.90500 1.000 23.75548 420 LEU B O 1
ATOM 5589 N N . GLN B 1 52 ? 1.99600 -36.63700 57.53000 1.000 22.03685 421 GLN B N 1
ATOM 5590 C CA . GLN B 1 52 ? 1.69500 -37.07500 56.17200 1.000 21.65786 421 GLN B CA 1
ATOM 5591 C C . GLN B 1 52 ? 1.44900 -35.89600 55.24000 1.000 20.02872 421 GLN B C 1
ATOM 5592 O O . GLN B 1 52 ? 2.05200 -35.80700 54.16300 1.000 19.03912 421 GLN B O 1
ATOM 5606 N N . PHE B 1 53 ? 0.55300 -34.98600 55.62300 1.000 21.87368 422 PHE B N 1
ATOM 5607 C CA . PHE B 1 53 ? 0.21100 -33.89100 54.72100 1.000 21.04200 422 PHE B CA 1
ATOM 5608 C C . PHE B 1 53 ? 1.38000 -32.92800 54.55600 1.000 21.43152 422 PHE B C 1
ATOM 5609 O O . PHE B 1 53 ? 1.75200 -32.58100 53.42900 1.000 20.44982 422 PHE B O 1
ATOM 5626 N N . SER B 1 54 ? 1.97100 -32.48100 55.66800 1.000 22.30531 423 SER B N 1
ATOM 5627 C CA . SER B 1 54 ? 3.08000 -31.53500 55.57200 1.000 23.23173 423 SER B CA 1
ATOM 5628 C C . SER B 1 54 ? 4.21900 -32.11200 54.74000 1.000 21.96579 423 SER B C 1
ATOM 5629 O O . SER B 1 54 ? 4.88400 -31.38100 53.99900 1.000 22.01580 423 SER B O 1
ATOM 5637 N N . SER B 1 55 ? 4.45200 -33.42500 54.83900 1.000 19.78132 424 SER B N 1
ATOM 5638 C CA . SER B 1 55 ? 5.46400 -34.06600 54.00400 1.000 18.68382 424 SER B CA 1
ATOM 5639 C C . SER B 1 55 ? 5.05200 -34.04300 52.53900 1.000 17.05731 424 SER B C 1
ATOM 5640 O O . SER B 1 55 ? 5.85000 -33.69500 51.66100 1.000 16.77043 424 SER B O 1
ATOM 5648 N N . ALA B 1 56 ? 3.80400 -34.41900 52.25600 1.000 16.14930 425 ALA B N 1
ATOM 5649 C CA . ALA B 1 56 ? 3.31800 -34.39300 50.88200 1.000 14.78862 425 ALA B CA 1
ATOM 5650 C C . ALA B 1 56 ? 3.30900 -32.97500 50.32800 1.000 15.27025 425 ALA B C 1
ATOM 5651 O O . ALA B 1 56 ? 3.64100 -32.75600 49.15800 1.000 14.53069 425 ALA B O 1
ATOM 5658 N N . GLN B 1 57 ? 2.92300 -32.00100 51.15300 1.000 20.69459 426 GLN B N 1
ATOM 5659 C CA . GLN B 1 57 ? 2.86800 -30.62000 50.68500 1.000 21.22886 426 GLN B CA 1
ATOM 5660 C C . GLN B 1 57 ? 4.23300 -30.15200 50.20000 1.000 21.57627 426 GLN B C 1
ATOM 5661 O O . GLN B 1 57 ? 4.34000 -29.51400 49.14500 1.000 21.26044 426 GLN B O 1
ATOM 5675 N N . LEU B 1 58 ? 5.29300 -30.46700 50.94800 1.000 18.63908 427 LEU B N 1
ATOM 5676 C CA . LEU B 1 58 ? 6.62900 -30.06700 50.51700 1.000 19.23915 427 LEU B CA 1
ATOM 5677 C C . LEU B 1 58 ? 7.09900 -30.91100 49.33900 1.000 17.60737 427 LEU B C 1
ATOM 5678 O O . LEU B 1 58 ? 7.75200 -30.39900 48.42400 1.000 17.69949 427 LEU B O 1
ATOM 5694 N N . LEU B 1 59 ? 6.77400 -32.20600 49.34100 1.000 18.71277 428 LEU B N 1
ATOM 5695 C CA . LEU B 1 59 ? 7.13300 -33.06300 48.21600 1.000 17.56790 428 LEU B CA 1
ATOM 5696 C C . LEU B 1 59 ? 6.62700 -32.49100 46.89800 1.000 16.73359 428 LEU B C 1
ATOM 5697 O O . LEU B 1 59 ? 7.35000 -32.48700 45.89600 1.000 16.50987 428 LEU B O 1
ATOM 5713 N N A GLU B 1 60 ? 5.39000 -31.99400 46.88300 0.460 18.98122 429 GLU B N 1
ATOM 5714 N N B GLU B 1 60 ? 5.38100 -32.01000 46.87600 0.540 18.96017 429 GLU B N 1
ATOM 5715 C CA A GLU B 1 60 ? 4.81900 -31.47900 45.64300 0.460 18.29167 429 GLU B CA 1
ATOM 5716 C CA B GLU B 1 60 ? 4.82300 -31.47300 45.64000 0.540 18.29693 429 GLU B CA 1
ATOM 5717 C C A GLU B 1 60 ? 5.65400 -30.34100 45.06900 0.460 19.03386 429 GLU B C 1
ATOM 5718 C C B GLU B 1 60 ? 5.70000 -30.37200 45.06200 0.540 19.03386 429 GLU B C 1
ATOM 5719 O O A GLU B 1 60 ? 5.67000 -30.14000 43.84800 0.460 18.55749 429 GLU B O 1
ATOM 5720 O O B GLU B 1 60 ? 5.79100 -30.22800 43.83700 0.540 18.55486 429 GLU B O 1
ATOM 5743 N N . GLN B 1 61 ? 6.35300 -29.59500 45.92200 1.000 23.27384 430 GLN B N 1
ATOM 5744 C CA . GLN B 1 61 ? 7.10200 -28.41800 45.50400 1.000 24.51347 430 GLN B CA 1
ATOM 5745 C C . GLN B 1 61 ? 8.55500 -28.69800 45.13900 1.000 24.90825 430 GLN B C 1
ATOM 5746 O O . GLN B 1 61 ? 9.26100 -27.76200 44.75000 1.000 26.12682 430 GLN B O 1
ATOM 5760 N N . CYS B 1 62 ? 9.02900 -29.94500 45.24900 1.000 20.09451 431 CYS B N 1
ATOM 5761 C CA . CYS B 1 62 ? 10.44500 -30.20400 45.00900 1.000 20.78670 431 CYS B CA 1
ATOM 5762 C C . CYS B 1 62 ? 10.67500 -31.44100 44.14700 1.000 19.63656 431 CYS B C 1
ATOM 5763 O O . CYS B 1 62 ? 11.72800 -32.08100 44.24800 1.000 20.14978 431 CYS B O 1
ATOM 5771 N N . LEU B 1 63 ? 9.73000 -31.77100 43.27000 1.000 18.41010 432 LEU B N 1
ATOM 5772 C CA . LEU B 1 63 ? 9.87500 -32.92700 42.38300 1.000 17.69159 432 LEU B CA 1
ATOM 5773 C C . LEU B 1 63 ? 10.44800 -32.49400 41.03100 1.000 18.00216 432 LEU B C 1
ATOM 5774 O O . LEU B 1 63 ? 9.84200 -32.65700 39.96900 1.000 17.55474 432 LEU B O 1
ATOM 5790 N N . THR B 1 64 ? 11.64600 -31.91700 41.10600 1.000 20.53404 433 THR B N 1
ATOM 5791 C CA . THR B 1 64 ? 12.43000 -31.59200 39.92600 1.000 21.15254 433 THR B CA 1
ATOM 5792 C C . THR B 1 64 ? 12.97000 -32.86700 39.28100 1.000 20.98146 433 THR B C 1
ATOM 5793 O O . THR B 1 64 ? 12.89000 -33.96500 39.84000 1.000 20.56826 433 THR B O 1
ATOM 5804 N N . THR B 1 65 ? 13.55700 -32.70300 38.09300 1.000 23.16857 434 THR B N 1
ATOM 5805 C CA . THR B 1 65 ? 14.07100 -33.85000 37.35100 1.000 23.17383 434 THR B CA 1
ATOM 5806 C C . THR B 1 65 ? 14.92900 -34.74700 38.24000 1.000 23.65810 434 THR B C 1
ATOM 5807 O O . THR B 1 65 ? 14.72600 -35.96600 38.29600 1.000 23.14488 434 THR B O 1
ATOM 5818 N N . GLU B 1 66 ? 15.88500 -34.15200 38.96100 1.000 24.78192 435 GLU B N 1
ATOM 5819 C CA . GLU B 1 66 ? 16.80400 -34.94000 39.77700 1.000 25.47937 435 GLU B CA 1
ATOM 5820 C C . GLU B 1 66 ? 16.09400 -35.57100 40.97000 1.000 24.72402 435 GLU B C 1
ATOM 5821 O O . GLU B 1 66 ? 16.38700 -36.71400 41.34100 1.000 24.73718 435 GLU B O 1
ATOM 5833 N N . ASN B 1 67 ? 15.16800 -34.84100 41.59300 1.000 20.34454 436 ASN B N 1
ATOM 5834 C CA . ASN B 1 67 ? 14.48300 -35.38300 42.76300 1.000 19.79185 436 ASN B CA 1
ATOM 5835 C C . ASN B 1 67 ? 13.46200 -36.44200 42.37600 1.000 19.16546 436 ASN B C 1
ATOM 5836 O O . ASN B 1 67 ? 13.21300 -37.37200 43.15300 1.000 19.72868 436 ASN B O 1
ATOM 5847 N N . ARG B 1 68 ? 12.85900 -36.31900 41.19300 1.000 18.72330 437 ARG B N 1
ATOM 5848 C CA . ARG B 1 68 ? 11.98700 -37.38000 40.70300 1.000 19.34969 437 ARG B CA 1
ATOM 5849 C C . ARG B 1 68 ? 12.75800 -38.68300 40.55200 1.000 19.69710 437 ARG B C 1
ATOM 5850 O O . ARG B 1 68 ? 12.26200 -39.75500 40.91900 1.000 20.31296 437 ARG B O 1
ATOM 5871 N N . LYS B 1 69 ? 13.98200 -38.61200 40.02400 1.000 24.33186 438 LYS B N 1
ATOM 5872 C CA . LYS B 1 69 ? 14.80100 -39.81300 39.92300 1.000 24.39766 438 LYS B CA 1
ATOM 5873 C C . LYS B 1 69 ? 15.09500 -40.38300 41.30500 1.000 24.71612 438 LYS B C 1
ATOM 5874 O O . LYS B 1 69 ? 15.04600 -41.60300 41.50700 1.000 25.00037 438 LYS B O 1
ATOM 5893 N N . HIS B 1 70 ? 15.37700 -39.51200 42.27700 1.000 18.87595 439 HIS B N 1
ATOM 5894 C CA . HIS B 1 70 ? 15.64800 -39.97800 43.63300 1.000 19.24968 439 HIS B CA 1
ATOM 5895 C C . HIS B 1 70 ? 14.44100 -40.70300 44.21800 1.000 19.81027 439 HIS B C 1
ATOM 5896 O O . HIS B 1 70 ? 14.58700 -41.74700 44.86700 1.000 20.13136 439 HIS B O 1
ATOM 5910 N N . VAL B 1 71 ? 13.24100 -40.16800 43.99900 1.000 15.53344 440 VAL B N 1
ATOM 5911 C CA . VAL B 1 71 ? 12.03200 -40.83200 44.47900 1.000 16.18615 440 VAL B CA 1
ATOM 5912 C C . VAL B 1 71 ? 11.84000 -42.16400 43.76500 1.000 16.51777 440 VAL B C 1
ATOM 5913 O O . VAL B 1 71 ? 11.55000 -43.18600 44.39400 1.000 16.97046 440 VAL B O 1
ATOM 5926 N N . VAL B 1 72 ? 12.00500 -42.17300 42.44100 1.000 16.19668 441 VAL B N 1
ATOM 5927 C CA . VAL B 1 72 ? 11.84700 -43.41300 41.68400 1.000 16.43881 441 VAL B CA 1
ATOM 5928 C C . VAL B 1 72 ? 12.75300 -44.50200 42.24500 1.000 16.40197 441 VAL B C 1
ATOM 5929 O O . VAL B 1 72 ? 12.38000 -45.68000 42.29000 1.000 16.71253 441 VAL B O 1
ATOM 5942 N N . ASP B 1 73 ? 13.94700 -44.12400 42.70300 1.000 26.00575 442 ASP B N 1
ATOM 5943 C CA . ASP B 1 73 ? 14.93400 -45.10100 43.13900 1.000 25.90574 442 ASP B CA 1
ATOM 5944 C C . ASP B 1 73 ? 14.80600 -45.49200 44.60400 1.000 26.25841 442 ASP B C 1
ATOM 5945 O O . ASP B 1 73 ? 15.38100 -46.51100 45.00400 1.000 26.35579 442 ASP B O 1
ATOM 5954 N N . ASN B 1 74 ? 14.07600 -44.72100 45.41500 1.000 22.31583 443 ASN B N 1
ATOM 5955 C CA . ASN B 1 74 ? 14.07200 -44.93700 46.85600 1.000 22.60797 443 ASN B CA 1
ATOM 5956 C C . ASN B 1 74 ? 12.70000 -45.16200 47.47700 1.000 23.25805 443 ASN B C 1
ATOM 5957 O O . ASN B 1 74 ? 12.63600 -45.72600 48.57500 1.000 23.53966 443 ASN B O 1
ATOM 5968 N N . GLY B 1 75 ? 11.61500 -44.73700 46.83600 1.000 15.71241 444 GLY B N 1
ATOM 5969 C CA . GLY B 1 75 ? 10.30200 -44.95100 47.41700 1.000 16.14404 444 GLY B CA 1
ATOM 5970 C C . GLY B 1 75 ? 9.14600 -44.45700 46.57500 1.000 16.08614 444 GLY B C 1
ATOM 5971 O O . GLY B 1 75 ? 8.29100 -43.70800 47.05900 1.000 16.16246 444 GLY B O 1
ATOM 5975 N N . LEU B 1 76 ? 9.08700 -44.89400 45.31900 1.000 16.27827 445 LEU B N 1
ATOM 5976 C CA . LEU B 1 76 ? 8.00800 -44.44500 44.44600 1.000 15.79137 445 LEU B CA 1
ATOM 5977 C C . LEU B 1 76 ? 6.65200 -44.88900 44.98000 1.000 15.00180 445 LEU B C 1
ATOM 5978 O O . LEU B 1 76 ? 5.70100 -44.10000 45.00900 1.000 13.94641 445 LEU B O 1
ATOM 5994 N N . ASP B 1 77 ? 6.54900 -46.14300 45.42800 1.000 17.61527 446 ASP B N 1
ATOM 5995 C CA . ASP B 1 77 ? 5.25800 -46.66000 45.87200 1.000 16.77306 446 ASP B CA 1
ATOM 5996 C C . ASP B 1 77 ? 4.70600 -45.85600 47.04600 1.000 17.27576 446 ASP B C 1
ATOM 5997 O O . ASP B 1 77 ? 3.50900 -45.54600 47.08300 1.000 16.49935 446 ASP B O 1
ATOM 6006 N N . LYS B 1 78 ? 5.56000 -45.50300 48.01200 1.000 16.21247 447 LYS B N 1
ATOM 6007 C CA . LYS B 1 78 ? 5.10300 -44.70100 49.14300 1.000 17.05731 447 LYS B CA 1
ATOM 6008 C C . LYS B 1 78 ? 4.57700 -43.34600 48.69300 1.000 16.59936 447 LYS B C 1
ATOM 6009 O O . LYS B 1 78 ? 3.55300 -42.86700 49.19700 1.000 16.88360 447 LYS B O 1
ATOM 6028 N N . VAL B 1 79 ? 5.28400 -42.69700 47.76700 1.000 18.15218 448 VAL B N 1
ATOM 6029 C CA . VAL B 1 79 ? 4.92300 -41.34000 47.37900 1.000 16.69411 448 VAL B CA 1
ATOM 6030 C C . VAL B 1 79 ? 3.65000 -41.34900 46.54700 1.000 14.53332 448 VAL B C 1
ATOM 6031 O O . VAL B 1 79 ? 2.78300 -40.48200 46.70600 1.000 13.63848 448 VAL B O 1
ATOM 6044 N N . VAL B 1 80 ? 3.50200 -42.32700 45.65600 1.000 16.63357 449 VAL B N 1
ATOM 6045 C CA . VAL B 1 80 ? 2.23800 -42.44400 44.93800 1.000 14.98074 449 VAL B CA 1
ATOM 6046 C C . VAL B 1 80 ? 1.11700 -42.77100 45.91500 1.000 15.95718 449 VAL B C 1
ATOM 6047 O O . VAL B 1 80 ? 0.01700 -42.21500 45.83000 1.000 15.68609 449 VAL B O 1
ATOM 6060 N N . ASN B 1 81 ? 1.39000 -43.65000 46.88100 1.000 19.40496 450 ASN B N 1
ATOM 6061 C CA . ASN B 1 81 ? 0.36200 -44.01500 47.85000 1.000 20.88671 450 ASN B CA 1
ATOM 6062 C C . ASN B 1 81 ? -0.11300 -42.79800 48.63900 1.000 22.41321 450 ASN B C 1
ATOM 6063 O O . ASN B 1 81 ? -1.32100 -42.60900 48.82600 1.000 23.26595 450 ASN B O 1
ATOM 6074 N N . VAL B 1 82 ? 0.81800 -41.95400 49.10000 1.000 17.26260 451 VAL B N 1
ATOM 6075 C CA . VAL B 1 82 ? 0.42300 -40.78000 49.87700 1.000 18.52854 451 VAL B CA 1
ATOM 6076 C C . VAL B 1 82 ? -0.33300 -39.79200 48.99900 1.000 16.20194 451 VAL B C 1
ATOM 6077 O O . VAL B 1 82 ? -1.29100 -39.15100 49.44500 1.000 16.93098 451 VAL B O 1
ATOM 6090 N N . ALA B 1 83 ? 0.08500 -39.64900 47.73900 1.000 14.66228 452 ALA B N 1
ATOM 6091 C CA . ALA B 1 83 ? -0.64800 -38.78700 46.82000 1.000 13.02261 452 ALA B CA 1
ATOM 6092 C C . ALA B 1 83 ? -2.08900 -39.25200 46.67300 1.000 14.30698 452 ALA B C 1
ATOM 6093 O O . ALA B 1 83 ? -3.01900 -38.43800 46.70200 1.000 14.89915 452 ALA B O 1
ATOM 6100 N N . CYS B 1 84 ? -2.29700 -40.56000 46.51900 1.000 20.32875 453 CYS B N 1
ATOM 6101 C CA . CYS B 1 84 ? -3.65700 -41.07100 46.38800 1.000 21.73945 453 CYS B CA 1
ATOM 6102 C C . CYS B 1 84 ? -4.45100 -40.84600 47.66900 1.000 25.05564 453 CYS B C 1
ATOM 6103 O O . CYS B 1 84 ? -5.64300 -40.52200 47.61700 1.000 26.23209 453 CYS B O 1
ATOM 6111 N N . VAL B 1 85 ? -3.80500 -40.99800 48.82700 1.000 17.75476 454 VAL B N 1
ATOM 6112 C CA . VAL B 1 85 ? -4.47700 -40.72000 50.09400 1.000 18.84173 454 VAL B CA 1
ATOM 6113 C C . VAL B 1 85 ? -4.97800 -39.28200 50.12300 1.000 18.05480 454 VAL B C 1
ATOM 6114 O O . VAL B 1 85 ? -6.08600 -39.00200 50.59800 1.000 18.11796 454 VAL B O 1
ATOM 6127 N N . CYS B 1 86 ? -4.17300 -38.34700 49.61600 1.000 22.71588 455 CYS B N 1
ATOM 6128 C CA . CYS B 1 86 ? -4.56000 -36.94100 49.66400 1.000 21.32098 455 CYS B CA 1
ATOM 6129 C C . CYS B 1 86 ? -5.76900 -36.66700 48.77500 1.000 21.33940 455 CYS B C 1
ATOM 6130 O O . CYS B 1 86 ? -6.62700 -35.85200 49.12800 1.000 21.16570 455 CYS B O 1
ATOM 6138 N N . THR B 1 87 ? -5.86700 -37.34900 47.63000 1.000 20.56299 456 THR B N 1
ATOM 6139 C CA . THR B 1 87 ? -6.98200 -37.09800 46.72200 1.000 20.79197 456 THR B CA 1
ATOM 6140 C C . THR B 1 87 ? -8.30800 -37.60400 47.27900 1.000 22.13160 456 THR B C 1
ATOM 6141 O O . THR B 1 87 ? -9.36500 -37.19000 46.79400 1.000 21.93158 456 THR B O 1
ATOM 6152 N N . LYS B 1 88 ? -8.28100 -38.47900 48.28300 1.000 34.44360 457 LYS B N 1
ATOM 6153 C CA . LYS B 1 88 ? -9.49600 -38.98600 48.90700 1.000 34.62784 457 LYS B CA 1
ATOM 6154 C C . LYS B 1 88 ? -9.87300 -38.22000 50.16600 1.000 34.39097 457 LYS B C 1
ATOM 6155 O O . LYS B 1 88 ? -10.91200 -38.50700 50.76500 1.000 34.34886 457 LYS B O 1
ATOM 6174 N N . ASN B 1 89 ? -9.05400 -37.25700 50.57800 1.000 33.66719 458 ASN B N 1
ATOM 6175 C CA . ASN B 1 89 ? -9.34000 -36.47400 51.76800 1.000 33.28557 458 ASN B CA 1
ATOM 6176 C C . ASN B 1 89 ? -10.53100 -35.54800 51.52700 1.000 32.67760 458 ASN B C 1
ATOM 6177 O O . ASN B 1 89 ? -10.86900 -35.20100 50.39200 1.000 32.33282 458 ASN B O 1
ATOM 6188 N N . SER B 1 90 ? -11.18300 -35.15600 52.62400 1.000 48.92429 459 SER B N 1
ATOM 6189 C CA . SER B 1 90 ? -12.29100 -34.21400 52.53900 1.000 49.56910 459 SER B CA 1
ATOM 6190 C C . SER B 1 90 ? -11.83300 -32.79000 52.25000 1.000 49.53225 459 SER B C 1
ATOM 6191 O O . SER B 1 90 ? -12.67300 -31.94000 51.93600 1.000 50.25866 459 SER B O 1
ATOM 6199 N N . ASN B 1 91 ? -10.53500 -32.51500 52.34100 1.000 50.29287 460 ASN B N 1
ATOM 6200 C CA . ASN B 1 91 ? -10.01100 -31.15800 52.27800 1.000 50.61133 460 ASN B CA 1
ATOM 6201 C C . ASN B 1 91 ? -9.56000 -30.82900 50.86200 1.000 49.13484 460 ASN B C 1
ATOM 6202 O O . ASN B 1 91 ? -8.88300 -31.63500 50.21500 1.000 47.71625 460 ASN B O 1
ATOM 6213 N N . MET B 1 92 ? -9.93700 -29.63900 50.38900 1.000 30.51945 461 MET B N 1
ATOM 6214 C CA . MET B 1 92 ? -9.50400 -29.19700 49.06800 1.000 29.33773 461 MET B CA 1
ATOM 6215 C C . MET B 1 92 ? -7.99600 -28.98900 49.02500 1.000 28.61396 461 MET B C 1
ATOM 6216 O O . MET B 1 92 ? -7.35200 -29.26100 48.00400 1.000 27.25064 461 MET B O 1
ATOM 6230 N N . GLU B 1 93 ? -7.42000 -28.49000 50.11900 1.000 31.10373 462 GLU B N 1
ATOM 6231 C CA . GLU B 1 93 ? -5.97600 -28.29900 50.17400 1.000 30.74579 462 GLU B CA 1
ATOM 6232 C C . GLU B 1 93 ? -5.24600 -29.62000 49.97200 1.000 29.11139 462 GLU B C 1
ATOM 6233 O O . GLU B 1 93 ? -4.19500 -29.66700 49.32100 1.000 28.15338 462 GLU B O 1
ATOM 6245 N N . HIS B 1 94 ? -5.80000 -30.70900 50.51100 1.000 23.22384 463 HIS B N 1
ATOM 6246 C CA . HIS B 1 94 ? -5.17600 -32.01900 50.35600 1.000 22.11318 463 HIS B CA 1
ATOM 6247 C C . HIS B 1 94 ? -5.28900 -32.51600 48.91900 1.000 21.43152 463 HIS B C 1
ATOM 6248 O O . HIS B 1 94 ? -4.31600 -33.02100 48.34800 1.000 20.76038 463 HIS B O 1
ATOM 6262 N N . SER B 1 95 ? -6.47200 -32.38100 48.31500 1.000 26.58740 464 SER B N 1
ATOM 6263 C CA . SER B 1 95 ? -6.66200 -32.85800 46.94700 1.000 26.55318 464 SER B CA 1
ATOM 6264 C C . SER B 1 95 ? -5.69400 -32.19100 45.97800 1.000 24.92404 464 SER B C 1
ATOM 6265 O O . SER B 1 95 ? -5.15300 -32.84600 45.08000 1.000 24.41345 464 SER B O 1
ATOM 6273 N N . ARG B 1 96 ? -5.48000 -30.88100 46.12900 1.000 17.78897 465 ARG B N 1
ATOM 6274 C CA . ARG B 1 96 ? -4.54700 -30.18200 45.25300 1.000 17.18890 465 ARG B CA 1
ATOM 6275 C C . ARG B 1 96 ? -3.13700 -30.73900 45.38600 1.000 16.56778 465 ARG B C 1
ATOM 6276 O O . ARG B 1 96 ? -2.42900 -30.90700 44.38500 1.000 15.74399 465 ARG B O 1
ATOM 6297 N N . VAL B 1 97 ? -2.70000 -31.00700 46.61800 1.000 15.28078 466 VAL B N 1
ATOM 6298 C CA . VAL B 1 97 ? -1.36400 -31.55500 46.83100 1.000 14.91495 466 VAL B CA 1
ATOM 6299 C C . VAL B 1 97 ? -1.23900 -32.92700 46.17500 1.000 13.77270 466 VAL B C 1
ATOM 6300 O O . VAL B 1 97 ? -0.23900 -33.23100 45.51300 1.000 13.14631 466 VAL B O 1
ATOM 6313 N N . GLY B 1 98 ? -2.24900 -33.78100 46.35900 1.000 12.35411 467 GLY B N 1
ATOM 6314 C CA . GLY B 1 98 ? -2.18600 -35.11900 45.79000 1.000 12.35411 467 GLY B CA 1
ATOM 6315 C C . GLY B 1 98 ? -2.07100 -35.10700 44.27800 1.000 11.15923 467 GLY B C 1
ATOM 6316 O O . GLY B 1 98 ? -1.24500 -35.81700 43.69700 1.000 10.36177 467 GLY B O 1
ATOM 6320 N N . THR B 1 99 ? -2.90400 -34.30100 43.61700 1.000 15.75715 468 THR B N 1
ATOM 6321 C CA . THR B 1 99 ? -2.86000 -34.24200 42.16000 1.000 15.15182 468 THR B CA 1
ATOM 6322 C C . THR B 1 99 ? -1.55100 -33.63600 41.66900 1.000 14.00431 468 THR B C 1
ATOM 6323 O O . THR B 1 99 ? -1.02800 -34.03600 40.62100 1.000 13.57794 468 THR B O 1
ATOM 6334 N N . GLY B 1 100 ? -1.01400 -32.65800 42.40200 1.000 14.59122 469 GLY B N 1
ATOM 6335 C CA . GLY B 1 100 ? 0.25800 -32.07100 42.01400 1.000 14.64386 469 GLY B CA 1
ATOM 6336 C C . GLY B 1 100 ? 1.40300 -33.06500 42.04900 1.000 14.33067 469 GLY B C 1
ATOM 6337 O O . GLY B 1 100 ? 2.24100 -33.09300 41.14600 1.000 14.22539 469 GLY B O 1
ATOM 6341 N N . ILE B 1 101 ? 1.46700 -33.88500 43.10000 1.000 13.08315 470 ILE B N 1
ATOM 6342 C CA . ILE B 1 101 ? 2.50600 -34.90800 43.17300 1.000 13.09631 470 ILE B CA 1
ATOM 6343 C C . ILE B 1 101 ? 2.42300 -35.83000 41.96100 1.000 12.89628 470 ILE B C 1
ATOM 6344 O O . ILE B 1 101 ? 3.42800 -36.10700 41.29400 1.000 13.44109 470 ILE B O 1
ATOM 6360 N N . LEU B 1 102 ? 1.21600 -36.30600 41.65200 1.000 13.08841 471 LEU B N 1
ATOM 6361 C CA . LEU B 1 102 ? 1.03800 -37.21700 40.52500 1.000 12.91207 471 LEU B CA 1
ATOM 6362 C C . LEU B 1 102 ? 1.38200 -36.53400 39.20700 1.000 13.13842 471 LEU B C 1
ATOM 6363 O O . LEU B 1 102 ? 1.95900 -37.15600 38.30600 1.000 13.83061 471 LEU B O 1
ATOM 6379 N N . GLU B 1 103 ? 1.04200 -35.25000 39.08100 1.000 14.94390 472 GLU B N 1
ATOM 6380 C CA . GLU B 1 103 ? 1.43100 -34.48800 37.90000 1.000 15.73873 472 GLU B CA 1
ATOM 6381 C C . GLU B 1 103 ? 2.92900 -34.60300 37.64300 1.000 16.82307 472 GLU B C 1
ATOM 6382 O O . GLU B 1 103 ? 3.36200 -34.86700 36.51600 1.000 18.35746 472 GLU B O 1
ATOM 6394 N N . HIS B 1 104 ? 3.74000 -34.41200 38.68300 1.000 13.74639 473 HIS B N 1
ATOM 6395 C CA . HIS B 1 104 ? 5.18300 -34.39300 38.48000 1.000 15.04391 473 HIS B CA 1
ATOM 6396 C C . HIS B 1 104 ? 5.75400 -35.79200 38.30100 1.000 16.42039 473 HIS B C 1
ATOM 6397 O O . HIS B 1 104 ? 6.71200 -35.96900 37.54300 1.000 18.10743 473 HIS B O 1
ATOM 6411 N N . LEU B 1 105 ? 5.16800 -36.79900 38.95100 1.000 11.98828 474 LEU B N 1
ATOM 6412 C CA . LEU B 1 105 ? 5.68000 -38.15500 38.80000 1.000 13.73586 474 LEU B CA 1
ATOM 6413 C C . LEU B 1 105 ? 5.45100 -38.70700 37.39800 1.000 15.13339 474 LEU B C 1
ATOM 6414 O O . LEU B 1 105 ? 6.08600 -39.70000 37.02500 1.000 16.66779 474 LEU B O 1
ATOM 6430 N N . PHE B 1 106 ? 4.57800 -38.08200 36.60700 1.000 13.80165 475 PHE B N 1
ATOM 6431 C CA . PHE B 1 106 ? 4.37300 -38.46500 35.21800 1.000 15.10181 475 PHE B CA 1
ATOM 6432 C C . PHE B 1 106 ? 5.40000 -37.83900 34.27300 1.000 16.04666 475 PHE B C 1
ATOM 6433 O O . PHE B 1 106 ? 5.23900 -37.95300 33.05200 1.000 16.04140 475 PHE B O 1
ATOM 6450 N N . LYS B 1 107 ? 6.44200 -37.19900 34.80400 1.000 15.73873 476 LYS B N 1
ATOM 6451 C CA . LYS B 1 107 ? 7.46800 -36.53300 34.01000 1.000 15.27288 476 LYS B CA 1
ATOM 6452 C C . LYS B 1 107 ? 8.83800 -37.16300 34.23200 1.000 15.16498 476 LYS B C 1
ATOM 6453 O O . LYS B 1 107 ? 9.85600 -36.46800 34.29200 1.000 14.62017 476 LYS B O 1
ATOM 6472 N N . HIS B 1 108 ? 8.89300 -38.49100 34.34800 1.000 17.91531 477 HIS B N 1
ATOM 6473 C CA . HIS B 1 108 ? 10.16700 -39.17400 34.54200 1.000 17.72581 477 HIS B CA 1
ATOM 6474 C C . HIS B 1 108 ? 10.52500 -40.08700 33.37700 1.000 17.65212 477 HIS B C 1
ATOM 6475 O O . HIS B 1 108 ? 11.57200 -39.89100 32.75000 1.000 17.06257 477 HIS B O 1
ATOM 6489 N N . SER B 1 109 ? 9.70300 -41.08700 33.07300 1.000 14.93337 478 SER B N 1
ATOM 6490 C CA . SER B 1 109 ? 10.04900 -42.05800 32.04400 1.000 14.81493 478 SER B CA 1
ATOM 6491 C C . SER B 1 109 ? 8.82200 -42.89200 31.71200 1.000 14.86494 478 SER B C 1
ATOM 6492 O O . SER B 1 109 ? 7.81800 -42.87200 32.43000 1.000 14.81757 478 SER B O 1
ATOM 6500 N N A GLU B 1 110 ? 8.92300 -43.63300 30.60600 0.530 18.67856 479 GLU B N 1
ATOM 6501 N N B GLU B 1 110 ? 8.92200 -43.63800 30.60900 0.470 18.67592 479 GLU B N 1
ATOM 6502 C CA A GLU B 1 110 ? 7.86300 -44.56200 30.23200 0.530 18.26798 479 GLU B CA 1
ATOM 6503 C CA B GLU B 1 110 ? 7.84700 -44.55300 30.24200 0.470 18.25745 479 GLU B CA 1
ATOM 6504 C C A GLU B 1 110 ? 7.61900 -45.57800 31.34100 0.530 17.93636 479 GLU B C 1
ATOM 6505 C C B GLU B 1 110 ? 7.61500 -45.59100 31.33300 0.470 17.93636 479 GLU B C 1
ATOM 6506 O O A GLU B 1 110 ? 6.47200 -45.84000 31.72300 0.530 17.27839 479 GLU B O 1
ATOM 6507 O O B GLU B 1 110 ? 6.46800 -45.88100 31.69200 0.470 17.27576 479 GLU B O 1
ATOM 6530 N N . GLY B 1 111 ? 8.69500 -46.15700 31.87700 1.000 15.75715 480 GLY B N 1
ATOM 6531 C CA . GLY B 1 111 ? 8.54400 -47.16300 32.91600 1.000 15.84400 480 GLY B CA 1
ATOM 6532 C C . GLY B 1 111 ? 7.91200 -46.62200 34.18300 1.000 14.35172 480 GLY B C 1
ATOM 6533 O O . GLY B 1 111 ? 7.09300 -47.29400 34.81400 1.000 14.17538 480 GLY B O 1
ATOM 6537 N N . THR B 1 112 ? 8.29200 -45.40800 34.58500 1.000 13.95957 481 THR B N 1
ATOM 6538 C CA . THR B 1 112 ? 7.69500 -44.83000 35.78400 1.000 13.83061 481 THR B CA 1
ATOM 6539 C C . THR B 1 112 ? 6.22900 -44.48400 35.55100 1.000 12.79101 481 THR B C 1
ATOM 6540 O O . THR B 1 112 ? 5.40100 -44.63100 36.45700 1.000 11.96196 481 THR B O 1
ATOM 6551 N N . CYS B 1 113 ? 5.88200 -44.03300 34.34300 1.000 12.87523 482 CYS B N 1
ATOM 6552 C CA . CYS B 1 113 ? 4.47200 -43.82600 34.02800 1.000 11.56981 482 CYS B CA 1
ATOM 6553 C C . CYS B 1 113 ? 3.67700 -45.11100 34.23600 1.000 11.79615 482 CYS B C 1
ATOM 6554 O O . CYS B 1 113 ? 2.58300 -45.08700 34.80900 1.000 11.32241 482 CYS B O 1
ATOM 6562 N N . SER B 1 114 ? 4.22300 -46.24500 33.79000 1.000 16.03350 483 SER B N 1
ATOM 6563 C CA . SER B 1 114 ? 3.54800 -47.52500 33.98200 1.000 15.91507 483 SER B CA 1
ATOM 6564 C C . SER B 1 114 ? 3.37400 -47.84600 35.46000 1.000 15.50186 483 SER B C 1
ATOM 6565 O O . SER B 1 114 ? 2.32600 -48.35500 35.87400 1.000 15.52818 483 SER B O 1
ATOM 6573 N N . ASP B 1 115 ? 4.40100 -47.57700 36.26800 1.000 17.25207 484 ASP B N 1
ATOM 6574 C CA . ASP B 1 115 ? 4.30800 -47.87100 37.69400 1.000 17.31260 484 ASP B CA 1
ATOM 6575 C C . ASP B 1 115 ? 3.26700 -46.98800 38.37000 1.000 16.25458 484 ASP B C 1
ATOM 6576 O O . ASP B 1 115 ? 2.48100 -47.46600 39.19500 1.000 15.82558 484 ASP B O 1
ATOM 6585 N N . VAL B 1 116 ? 3.23600 -45.69800 38.02800 1.000 13.32791 485 VAL B N 1
ATOM 6586 C CA . VAL B 1 116 ? 2.26500 -44.79800 38.64300 1.000 12.21725 485 VAL B CA 1
ATOM 6587 C C . VAL B 1 116 ? 0.84600 -45.22500 38.29000 1.000 11.33557 485 VAL B C 1
ATOM 6588 O O . VAL B 1 116 ? -0.05800 -45.17900 39.13400 1.000 11.06185 485 VAL B O 1
ATOM 6601 N N . ILE B 1 117 ? 0.62300 -45.64400 37.04000 1.000 12.76206 486 ILE B N 1
ATOM 6602 C CA . ILE B 1 117 ? -0.69000 -46.15300 36.65000 1.000 13.15158 486 ILE B CA 1
ATOM 6603 C C . ILE B 1 117 ? -1.02700 -47.40600 37.44900 1.000 13.88061 486 ILE B C 1
ATOM 6604 O O . ILE B 1 117 ? -2.12500 -47.53600 38.00100 1.000 14.02010 486 ILE B O 1
ATOM 6620 N N . ARG B 1 118 ? -0.08400 -48.34900 37.51700 1.000 18.03900 487 ARG B N 1
ATOM 6621 C CA . ARG B 1 118 ? -0.32600 -49.58700 38.25000 1.000 18.94964 487 ARG B CA 1
ATOM 6622 C C . ARG B 1 118 ? -0.69100 -49.30300 39.70100 1.000 18.49432 487 ARG B C 1
ATOM 6623 O O . ARG B 1 118 ? -1.57900 -49.95400 40.26600 1.000 19.12335 487 ARG B O 1
ATOM 6644 N N . LEU B 1 119 ? -0.01600 -48.33500 40.31700 1.000 16.66779 488 LEU B N 1
ATOM 6645 C CA . LEU B 1 119 ? -0.22700 -48.01600 41.72300 1.000 16.57041 488 LEU B CA 1
ATOM 6646 C C . LEU B 1 119 ? -1.49900 -47.21900 41.97700 1.000 16.28616 488 LEU B C 1
ATOM 6647 O O . LEU B 1 119 ? -1.84100 -46.99400 43.14400 1.000 17.05731 488 LEU B O 1
ATOM 6663 N N . GLY B 1 120 ? -2.20300 -46.79000 40.93400 1.000 14.08590 489 GLY B N 1
ATOM 6664 C CA . GLY B 1 120 ? -3.43900 -46.05500 41.09400 1.000 14.14380 489 GLY B CA 1
ATOM 6665 C C . GLY B 1 120 ? -3.35800 -44.56700 40.83500 1.000 13.66216 489 GLY B C 1
ATOM 6666 O O . GLY B 1 120 ? -4.35800 -43.86700 41.04000 1.000 14.34646 489 GLY B O 1
ATOM 6670 N N . GLY B 1 121 ? -2.21200 -44.06400 40.37700 1.000 13.28580 490 GLY B N 1
ATOM 6671 C CA . GLY B 1 121 ? -2.06200 -42.62900 40.19800 1.000 12.86733 490 GLY B CA 1
ATOM 6672 C C . GLY B 1 121 ? -2.96600 -42.06500 39.11800 1.000 12.77785 490 GLY B C 1
ATOM 6673 O O . GLY B 1 121 ? -3.48300 -40.95200 39.25000 1.000 13.11210 490 GLY B O 1
ATOM 6677 N N . LEU B 1 122 ? -3.15900 -42.80900 38.02700 1.000 12.75679 491 LEU B N 1
ATOM 6678 C CA . LEU B 1 122 ? -4.03100 -42.31200 36.96600 1.000 13.05420 491 LEU B CA 1
ATOM 6679 C C . LEU B 1 122 ? -5.49000 -42.32500 37.40700 1.000 14.10959 491 LEU B C 1
ATOM 6680 O O . LEU B 1 122 ? -6.24100 -41.38800 37.11400 1.000 14.97022 491 LEU B O 1
ATOM 6696 N N . ASP B 1 123 ? -5.90900 -43.37600 38.11100 1.000 16.26511 492 ASP B N 1
ATOM 6697 C CA . ASP B 1 123 ? -7.27700 -43.42400 38.61700 1.000 17.66791 492 ASP B CA 1
ATOM 6698 C C . ASP B 1 123 ? -7.56000 -42.25800 39.55700 1.000 18.96280 492 ASP B C 1
ATOM 6699 O O . ASP B 1 123 ? -8.66500 -41.7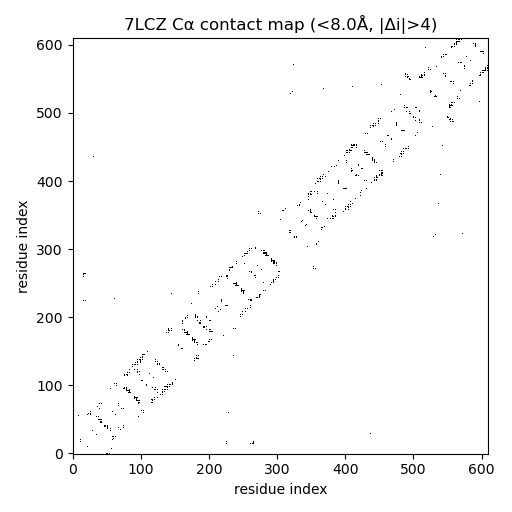0100 39.55200 1.000 20.44192 492 ASP B O 1
ATOM 6708 N N . ALA B 1 124 ? -6.57600 -41.87400 40.37300 1.000 10.48284 493 ALA B N 1
ATOM 6709 C CA . ALA B 1 124 ? -6.77200 -40.74300 41.27500 1.000 10.84867 493 ALA B CA 1
ATOM 6710 C C . ALA B 1 124 ? -6.91400 -39.44100 40.49900 1.000 11.04343 493 ALA B C 1
ATOM 6711 O O . ALA B 1 124 ? -7.74600 -38.59400 40.84200 1.000 13.40687 493 ALA B O 1
ATOM 6718 N N . VAL B 1 125 ? -6.10800 -39.26000 39.45200 1.000 11.35926 494 VAL B N 1
ATOM 6719 C CA . VAL B 1 125 ? -6.22300 -38.06200 38.62600 1.000 11.75930 494 VAL B CA 1
ATOM 6720 C C . VAL B 1 125 ? -7.59800 -38.00100 37.96700 1.000 13.72007 494 VAL B C 1
ATOM 6721 O O . VAL B 1 125 ? -8.26600 -36.96100 37.97800 1.000 15.58345 494 VAL B O 1
ATOM 6734 N N . LEU B 1 126 ? -8.04600 -39.11800 37.38800 1.000 14.34119 495 LEU B N 1
ATOM 6735 C CA . LEU B 1 126 ? -9.34700 -39.12100 36.72500 1.000 15.33868 495 LEU B CA 1
ATOM 6736 C C . LEU B 1 126 ? -10.47000 -38.85700 37.72000 1.000 16.78886 495 LEU B C 1
ATOM 6737 O O . LEU B 1 126 ? -11.46400 -38.20100 37.38700 1.000 17.30471 495 LEU B O 1
ATOM 6753 N N . PHE B 1 127 ? -10.33500 -39.36800 38.94500 1.000 14.16222 496 PHE B N 1
ATOM 6754 C CA . PHE B 1 127 ? -11.33200 -39.08300 39.97100 1.000 15.22025 496 PHE B CA 1
ATOM 6755 C C . PHE B 1 127 ? -11.40600 -37.59100 40.25900 1.000 15.78084 496 PHE B C 1
ATOM 6756 O O . PHE B 1 127 ? -12.49800 -37.02400 40.38400 1.000 15.88085 496 PHE B O 1
ATOM 6773 N N . GLU B 1 128 ? -10.25400 -36.93400 40.36100 1.000 18.87858 497 GLU B N 1
ATOM 6774 C CA . GLU B 1 128 ? -10.24600 -35.50700 40.64900 1.000 18.63645 497 GLU B CA 1
ATOM 6775 C C . GLU B 1 128 ? -10.72600 -34.67000 39.47200 1.000 18.15744 497 GLU B C 1
ATOM 6776 O O . GLU B 1 128 ? -11.03300 -33.49000 39.66400 1.000 17.67580 497 GLU B O 1
ATOM 6788 N N . CYS B 1 129 ? -10.82700 -35.24900 38.27300 1.000 18.95490 498 CYS B N 1
ATOM 6789 C CA . CYS B 1 129 ? -11.38600 -34.50700 37.14800 1.000 18.51011 498 CYS B CA 1
ATOM 6790 C C . CYS B 1 129 ? -12.85000 -34.14400 37.35200 1.000 18.33904 498 CYS B C 1
ATOM 6791 O O . CYS B 1 129 ? -13.37500 -33.31800 36.59600 1.000 17.89951 498 CYS B O 1
ATOM 6799 N N . ARG B 1 130 ? -13.52500 -34.75000 38.33200 1.000 32.85657 499 ARG B N 1
ATOM 6800 C CA . ARG B 1 130 ? -14.90500 -34.39700 38.63400 1.000 32.59865 499 ARG B CA 1
ATOM 6801 C C . ARG B 1 130 ? -15.02400 -33.08800 39.40200 1.000 32.40915 499 ARG B C 1
ATOM 6802 O O . ARG B 1 130 ? -16.11800 -32.51600 39.46100 1.000 32.16965 499 ARG B O 1
ATOM 6823 N N . THR B 1 131 ? -13.93500 -32.61800 40.00100 1.000 22.24740 500 THR B N 1
ATOM 6824 C CA . THR B 1 131 ? -13.99300 -31.46400 40.88100 1.000 21.88683 500 THR B CA 1
ATOM 6825 C C . THR B 1 131 ? -14.16700 -30.18100 40.07300 1.000 21.39993 500 THR B C 1
ATOM 6826 O O . THR B 1 131 ? -13.94900 -30.14100 38.86000 1.000 21.32887 500 THR B O 1
ATOM 6837 N N . SER B 1 132 ? -14.58300 -29.12500 40.77000 1.000 24.32134 501 SER B N 1
ATOM 6838 C CA . SER B 1 132 ? -14.65900 -27.78800 40.20000 1.000 24.87403 501 SER B CA 1
ATOM 6839 C C . SER B 1 132 ? -13.46000 -26.92300 40.56800 1.000 24.64506 501 SER B C 1
ATOM 6840 O O . SER B 1 132 ? -13.28800 -25.84900 39.98200 1.000 25.03195 501 SER B O 1
ATOM 6848 N N . ASP B 1 133 ? -12.63200 -27.36600 41.51200 1.000 18.85226 502 ASP B N 1
ATOM 6849 C CA . ASP B 1 133 ? -11.50100 -26.56700 41.96900 1.000 18.86805 502 ASP B CA 1
ATOM 6850 C C . ASP B 1 133 ? -10.51500 -26.32400 40.83300 1.000 17.89425 502 ASP B C 1
ATOM 6851 O O . ASP B 1 133 ? -10.04100 -27.26700 40.19500 1.000 17.33366 502 ASP B O 1
ATOM 6860 N N . LEU B 1 134 ? -10.17900 -25.05200 40.60500 1.000 21.20254 503 LEU B N 1
ATOM 6861 C CA . LEU B 1 134 ? -9.35300 -24.70700 39.45200 1.000 20.58931 503 LEU B CA 1
ATOM 6862 C C . LEU B 1 134 ? -7.94400 -25.27200 39.58300 1.000 19.51023 503 LEU B C 1
ATOM 6863 O O . LEU B 1 134 ? -7.41900 -25.86800 38.63500 1.000 19.19704 503 LEU B O 1
ATOM 6879 N N . GLU B 1 135 ? -7.30400 -25.08300 40.74200 1.000 21.84736 504 GLU B N 1
ATOM 6880 C CA . GLU B 1 135 ? -5.94300 -25.58800 40.90100 1.000 20.98673 504 GLU B CA 1
ATOM 6881 C C . GLU B 1 135 ? -5.89900 -27.09900 40.72400 1.000 19.69183 504 GLU B C 1
ATOM 6882 O O . GLU B 1 135 ? -4.95600 -27.63600 40.13100 1.000 19.20757 504 GLU B O 1
ATOM 6894 N N . THR B 1 136 ? -6.90100 -27.80700 41.24900 1.000 14.77546 505 THR B N 1
ATOM 6895 C CA . THR B 1 136 ? -6.93000 -29.25700 41.08800 1.000 14.96495 505 THR B CA 1
ATOM 6896 C C . THR B 1 136 ? -7.04100 -29.63700 39.61600 1.000 15.52555 505 THR B C 1
ATOM 6897 O O . THR B 1 136 ? -6.26800 -30.46200 39.11600 1.000 15.24656 505 THR B O 1
ATOM 6908 N N . LEU B 1 137 ? -8.00200 -29.04200 38.90400 1.000 13.47267 506 LEU B N 1
ATOM 6909 C CA . LEU B 1 137 ? -8.18300 -29.36800 37.49300 1.000 13.96483 506 LEU B CA 1
ATOM 6910 C C . LEU B 1 137 ? -6.94800 -29.00400 36.67600 1.000 13.63058 506 LEU B C 1
ATOM 6911 O O . LEU B 1 137 ? -6.59600 -29.71200 35.72400 1.000 13.88588 506 LEU B O 1
ATOM 6927 N N . ARG B 1 138 ? -6.28100 -27.90100 37.02400 1.000 17.22312 507 ARG B N 1
ATOM 6928 C CA . ARG B 1 138 ? -5.04900 -27.54300 36.32600 1.000 17.18627 507 ARG B CA 1
ATOM 6929 C C . ARG B 1 138 ? -3.98100 -28.61100 36.52000 1.000 16.37302 507 ARG B C 1
ATOM 6930 O O . ARG B 1 138 ? -3.26800 -28.96500 35.57300 1.000 16.56514 507 ARG B O 1
ATOM 6951 N N . HIS B 1 139 ? -3.84800 -29.13000 37.74500 1.000 18.64171 508 HIS B N 1
ATOM 6952 C CA . HIS B 1 139 ? -2.94100 -30.24900 37.97600 1.000 17.53631 508 HIS B CA 1
ATOM 6953 C C . HIS B 1 139 ? -3.35500 -31.46300 37.15100 1.000 17.80740 508 HIS B C 1
ATOM 6954 O O . HIS B 1 139 ? -2.50500 -32.14800 36.56800 1.000 17.34682 508 HIS B O 1
ATOM 6968 N N . CYS B 1 140 ? -4.66100 -31.74700 37.10100 1.000 11.70403 509 CYS B N 1
ATOM 6969 C CA . CYS B 1 140 ? -5.15600 -32.88200 36.32800 1.000 12.42517 509 CYS B CA 1
ATOM 6970 C C . CYS B 1 140 ? -4.81000 -32.73600 34.85200 1.000 13.26212 509 CYS B C 1
ATOM 6971 O O . CYS B 1 140 ? -4.29900 -33.67100 34.22400 1.000 13.01998 509 CYS B O 1
ATOM 6979 N N . ALA B 1 141 ? -5.11400 -31.57500 34.26900 1.000 11.54612 510 ALA B N 1
ATOM 6980 C CA . ALA B 1 141 ? -4.82800 -31.37200 32.85300 1.000 12.08829 510 ALA B CA 1
ATOM 6981 C C . ALA B 1 141 ? -3.33300 -31.47800 32.57500 1.000 12.04881 510 ALA B C 1
ATOM 6982 O O . ALA B 1 141 ? -2.92100 -32.07900 31.57500 1.000 11.75141 510 ALA B O 1
ATOM 6989 N N . SER B 1 142 ? -2.50400 -30.90400 33.45100 1.000 12.88839 511 SER B N 1
ATOM 6990 C CA A SER B 1 142 ? -1.05800 -30.99500 33.26800 0.410 12.92523 511 SER B CA 1
ATOM 6991 C CA B SER B 1 142 ? -1.06000 -30.99500 33.26600 0.590 12.92787 511 SER B CA 1
ATOM 6992 C C . SER B 1 142 ? -0.56700 -32.42500 33.45300 1.000 12.15935 511 SER B C 1
ATOM 6993 O O . SER B 1 142 ? 0.31100 -32.88600 32.71400 1.000 12.93050 511 SER B O 1
ATOM 7006 N N . ALA B 1 143 ? -1.11200 -33.13800 34.44100 1.000 11.21977 512 ALA B N 1
ATOM 7007 C CA . ALA B 1 143 ? -0.72400 -34.52900 34.64600 1.000 10.19070 512 ALA B CA 1
ATOM 7008 C C . ALA B 1 143 ? -1.00500 -35.36500 33.40600 1.000 11.19345 512 ALA B C 1
ATOM 7009 O O . ALA B 1 143 ? -0.19000 -36.21000 33.01400 1.000 11.52507 512 ALA B O 1
ATOM 7016 N N . LEU B 1 144 ? -2.15800 -35.14400 32.77000 1.000 10.04594 513 LEU B N 1
ATOM 7017 C CA . LEU B 1 144 ? -2.49500 -35.91500 31.57900 1.000 10.61969 513 LEU B CA 1
ATOM 7018 C C . LEU B 1 144 ? -1.62500 -35.51900 30.39400 1.000 11.51191 513 LEU B C 1
ATOM 7019 O O . LEU B 1 144 ? -1.26700 -36.37600 29.58200 1.000 12.05408 513 LEU B O 1
ATOM 7035 N N . ALA B 1 145 ? -1.26100 -34.23900 30.28400 1.000 11.61192 514 ALA B N 1
ATOM 7036 C CA . ALA B 1 145 ? -0.30000 -33.84500 29.26000 1.000 11.69088 514 ALA B CA 1
ATOM 7037 C C . ALA B 1 145 ? 1.04500 -34.52200 29.49200 1.000 11.80931 514 ALA B C 1
ATOM 7038 O O . ALA B 1 145 ? 1.65900 -35.05000 28.55800 1.000 11.86984 514 ALA B O 1
ATOM 7045 N N . ASN B 1 146 ? 1.51900 -34.51900 30.73900 1.000 10.82498 515 ASN B N 1
ATOM 7046 C CA . ASN B 1 146 ? 2.79600 -35.15700 31.04200 1.000 11.03290 515 ASN B CA 1
ATOM 7047 C C . ASN B 1 146 ? 2.74800 -36.64600 30.72200 1.000 11.20924 515 ASN B C 1
ATOM 7048 O O . ASN B 1 146 ? 3.67300 -37.19400 30.11100 1.000 11.42242 515 ASN B O 1
ATOM 7059 N N . LEU B 1 147 ? 1.67500 -37.32100 31.14100 1.000 13.46477 516 LEU B N 1
ATOM 7060 C CA . LEU B 1 147 ? 1.53500 -38.74500 30.85100 1.000 12.68047 516 LEU B CA 1
ATOM 7061 C C . LEU B 1 147 ? 1.53400 -39.00200 29.35100 1.000 13.47267 516 LEU B C 1
ATOM 7062 O O . LEU B 1 147 ? 2.13000 -39.97900 28.87900 1.000 13.33844 516 LEU B O 1
ATOM 7078 N N . SER B 1 148 ? 0.86300 -38.14100 28.58200 1.000 11.56454 517 SER B N 1
ATOM 7079 C CA . SER B 1 148 ? 0.85400 -38.30600 27.13200 1.000 12.20936 517 SER B CA 1
ATOM 7080 C C . SER B 1 148 ? 2.25800 -38.16900 26.55800 1.000 12.55150 517 SER B C 1
ATOM 7081 O O . SER B 1 148 ? 2.64100 -38.91600 25.64900 1.000 13.58847 517 SER B O 1
ATOM 7089 N N . LEU B 1 149 ? 3.04600 -37.22600 27.08100 1.000 15.54134 518 LEU B N 1
ATOM 7090 C CA . LEU B 1 149 ? 4.38100 -36.98300 26.54400 1.000 15.07023 518 LEU B CA 1
ATOM 7091 C C . LEU B 1 149 ? 5.37400 -38.05900 26.96500 1.000 15.28341 518 LEU B C 1
ATOM 7092 O O . LEU B 1 149 ? 6.25600 -38.43200 26.18200 1.000 15.30447 518 LEU B O 1
ATOM 7108 N N . TYR B 1 150 ? 5.25800 -38.55800 28.19600 1.000 16.18352 519 TYR B N 1
ATOM 7109 C CA . TYR B 1 150 ? 6.23900 -39.47700 28.75800 1.000 16.17826 519 TYR B CA 1
ATOM 7110 C C . TYR B 1 150 ? 5.80200 -40.93600 28.72000 1.000 16.15720 519 TYR B C 1
ATOM 7111 O O . TYR B 1 150 ? 6.64200 -41.81800 28.91500 1.000 16.06508 519 TYR B O 1
ATOM 7129 N N . GLY B 1 151 ? 4.52400 -41.21500 28.46500 1.000 19.58393 520 GLY B N 1
ATOM 7130 C CA . GLY B 1 151 ? 4.01300 -42.55600 28.69800 1.000 18.74698 520 GLY B CA 1
ATOM 7131 C C . GLY B 1 151 ? 4.52600 -43.58100 27.70500 1.000 18.90227 520 GLY B C 1
ATOM 7132 O O . GLY B 1 151 ? 4.84700 -44.71300 28.08000 1.000 18.62065 520 GLY B O 1
ATOM 7136 N N . GLY B 1 152 ? 4.59800 -43.21200 26.43300 1.000 19.63130 521 GLY B N 1
ATOM 7137 C CA . GLY B 1 152 ? 4.94500 -44.16100 25.39600 1.000 20.45772 521 GLY B CA 1
ATOM 7138 C C . GLY B 1 152 ? 3.73300 -44.91600 24.88800 1.000 21.05252 521 GLY B C 1
ATOM 7139 O O . GLY B 1 152 ? 2.60300 -44.74900 25.35400 1.000 20.26559 521 GLY B O 1
ATOM 7143 N N . ALA B 1 153 ? 3.98900 -45.79300 23.91400 1.000 37.56240 522 ALA B N 1
ATOM 7144 C CA . ALA B 1 153 ? 2.90100 -46.47900 23.22200 1.000 38.73096 522 ALA B CA 1
ATOM 7145 C C . ALA B 1 153 ? 2.07700 -47.33100 24.18100 1.000 38.48093 522 ALA B C 1
ATOM 7146 O O . ALA B 1 153 ? 0.84400 -47.23600 24.21100 1.000 38.20195 522 ALA B O 1
ATOM 7153 N N . GLU B 1 154 ? 2.74100 -48.17900 24.97000 1.000 46.05815 523 GLU B N 1
ATOM 7154 C CA . GLU B 1 154 ? 2.01300 -49.09900 25.84000 1.000 46.13711 523 GLU B CA 1
ATOM 7155 C C . GLU B 1 154 ? 1.10400 -48.35000 26.80500 1.000 44.22899 523 GLU B C 1
ATOM 7156 O O . GLU B 1 154 ? -0.05200 -48.74000 27.00900 1.000 44.45533 523 GLU B O 1
ATOM 7168 N N . ASN B 1 155 ? 1.60800 -47.27400 27.41100 1.000 25.57938 524 ASN B N 1
ATOM 7169 C CA . ASN B 1 155 ? 0.79700 -46.52200 28.36100 1.000 24.02656 524 ASN B CA 1
ATOM 7170 C C . ASN B 1 155 ? -0.32500 -45.76600 27.66700 1.000 23.90813 524 ASN B C 1
ATOM 7171 O O . ASN B 1 155 ? -1.37000 -45.52100 28.27700 1.000 23.27384 524 ASN B O 1
ATOM 7182 N N . GLN B 1 156 ? -0.13100 -45.38300 26.40500 1.000 32.08279 525 GLN B N 1
ATOM 7183 C CA . GLN B 1 156 ? -1.20300 -44.71700 25.67500 1.000 32.16965 525 GLN B CA 1
ATOM 7184 C C . GLN B 1 156 ? -2.35000 -45.67800 25.39600 1.000 33.27241 525 GLN B C 1
ATOM 7185 O O . GLN B 1 156 ? -3.52100 -45.31300 25.54500 1.000 32.99080 525 GLN B O 1
ATOM 7199 N N . GLU B 1 157 ? -2.03600 -46.91600 25.00400 1.000 46.45031 526 GLU B N 1
ATOM 7200 C CA . GLU B 1 157 ? -3.07500 -47.93600 24.92100 1.000 47.86627 526 GLU B CA 1
ATOM 7201 C C . GLU B 1 157 ? -3.76700 -48.11600 26.26400 1.000 46.92668 526 GLU B C 1
ATOM 7202 O O . GLU B 1 157 ? -4.97300 -48.37900 26.31300 1.000 47.54781 526 GLU B O 1
ATOM 7214 N N . GLU B 1 158 ? -3.02100 -47.97700 27.36300 1.000 36.65966 527 GLU B N 1
ATOM 7215 C CA . GLU B 1 158 ? -3.63100 -48.07200 28.68300 1.000 35.78324 527 GLU B CA 1
ATOM 7216 C C . GLU B 1 158 ? -4.57100 -46.90100 28.93300 1.000 34.58573 527 GLU B C 1
ATOM 7217 O O . GLU B 1 158 ? -5.62600 -47.06500 29.55700 1.000 34.63310 527 GLU B O 1
ATOM 7229 N N . MET B 1 159 ? -4.20800 -45.70700 28.45600 1.000 25.51359 528 MET B N 1
ATOM 7230 C CA A MET B 1 159 ? -5.11100 -44.56800 28.57400 0.740 24.82666 528 MET B CA 1
ATOM 7231 C CA B MET B 1 159 ? -5.11200 -44.56900 28.57500 0.260 24.82403 528 MET B CA 1
ATOM 7232 C C . MET B 1 159 ? -6.39000 -44.79800 27.78000 1.000 26.00838 528 MET B C 1
ATOM 7233 O O . MET B 1 159 ? -7.46400 -44.33700 28.18600 1.000 25.83994 528 MET B O 1
ATOM 7258 N N . ILE B 1 160 ? -6.29600 -45.51400 26.65700 1.000 36.18065 529 ILE B N 1
ATOM 7259 C CA . ILE B 1 160 ? -7.47500 -45.81100 25.84900 1.000 37.69136 529 ILE B CA 1
ATOM 7260 C C . ILE B 1 160 ? -8.41400 -46.74000 26.60700 1.000 38.51514 529 ILE B C 1
ATOM 7261 O O . ILE B 1 160 ? -9.61800 -46.47700 26.71700 1.000 38.89151 529 ILE B O 1
ATOM 7277 N N . LEU B 1 161 ? -7.87800 -47.84100 27.14100 1.000 38.66253 530 LEU B N 1
ATOM 7278 C CA . LEU B 1 161 ? -8.69600 -48.77500 27.90800 1.000 39.65475 530 LEU B CA 1
ATOM 7279 C C . LEU B 1 161 ? -9.50300 -48.04800 28.97500 1.000 38.42303 530 LEU B C 1
ATOM 7280 O O . LEU B 1 161 ? -10.70600 -48.28100 29.13200 1.000 39.48631 530 LEU B O 1
ATOM 7296 N N . ARG B 1 162 ? -8.85000 -47.15700 29.71700 1.000 40.76805 531 ARG B N 1
ATOM 7297 C CA . ARG B 1 162 ? -9.48400 -46.43800 30.81500 1.000 39.71529 531 ARG B CA 1
ATOM 7298 C C . ARG B 1 162 ? -10.30000 -45.24100 30.34300 1.000 39.56001 531 ARG B C 1
ATOM 7299 O O . ARG B 1 162 ? -10.81900 -44.49400 31.18100 1.000 38.94414 531 ARG B O 1
ATOM 7320 N N . LYS B 1 163 ? -10.43100 -45.04800 29.03200 1.000 50.89821 532 LYS B N 1
ATOM 7321 C CA . LYS B 1 163 ? -11.21900 -43.95600 28.46800 1.000 51.01664 532 LYS B CA 1
ATOM 7322 C C . LYS B 1 163 ? -10.76500 -42.60800 29.02400 1.000 49.46909 532 LYS B C 1
ATOM 7323 O O . LYS B 1 163 ? -11.56900 -41.76700 29.43000 1.000 49.64016 532 LYS B O 1
ATOM 7342 N N . VAL B 1 164 ? -9.44500 -42.41300 29.04800 1.000 34.70679 533 VAL B N 1
ATOM 7343 C CA . VAL B 1 164 ? -8.89700 -41.09900 29.39900 1.000 34.49098 533 VAL B CA 1
ATOM 7344 C C . VAL B 1 164 ? -9.40900 -40.02300 28.45700 1.000 35.38845 533 VAL B C 1
ATOM 7345 O O . VAL B 1 164 ? -9.78600 -38.93700 28.93100 1.000 35.69639 533 VAL B O 1
ATOM 7358 N N . PRO B 1 165 ? -9.44200 -40.22100 27.13200 1.000 45.97920 534 PRO B N 1
ATOM 7359 C CA . PRO B 1 165 ? -9.96900 -39.16800 26.24700 1.000 46.57137 534 PRO B CA 1
ATOM 7360 C C . PRO B 1 165 ? -11.33000 -38.65100 26.67800 1.000 46.77140 534 PRO B C 1
ATOM 7361 O O . PRO B 1 165 ? -11.59500 -37.44800 26.56000 1.000 46.74771 534 PRO B O 1
ATOM 7372 N N . MET B 1 166 ? -12.20200 -39.53000 27.17800 1.000 67.01067 535 MET B N 1
ATOM 7373 C CA . MET B 1 166 ? -13.48800 -39.08300 27.70500 1.000 67.01593 535 MET B CA 1
ATOM 7374 C C . MET B 1 166 ? -13.30100 -38.02000 28.78000 1.000 66.75800 535 MET B C 1
ATOM 7375 O O . MET B 1 166 ? -14.06900 -37.05300 28.84700 1.000 66.73432 535 MET B O 1
ATOM 7389 N N . TRP B 1 167 ? -12.29600 -38.19200 29.64100 1.000 35.46215 536 TRP B N 1
ATOM 7390 C CA . TRP B 1 167 ? -12.01600 -37.21900 30.68800 1.000 35.54637 536 TRP B CA 1
ATOM 7391 C C . TRP B 1 167 ? -11.21500 -36.03200 30.18300 1.000 35.56742 536 TRP B C 1
ATOM 7392 O O . TRP B 1 167 ? -11.27900 -34.95300 30.78100 1.000 35.58058 536 TRP B O 1
ATOM 7413 N N . LEU B 1 168 ? -10.46900 -36.20800 29.09700 1.000 20.41297 537 LEU B N 1
ATOM 7414 C CA . LEU B 1 168 ? -9.60900 -35.14700 28.59600 1.000 20.29454 537 LEU B CA 1
ATOM 7415 C C . LEU B 1 168 ? -10.40300 -34.10500 27.81700 1.000 20.11294 537 LEU B C 1
ATOM 7416 O O . LEU B 1 168 ? -10.19200 -32.90000 28.00300 1.000 19.79185 537 LEU B O 1
ATOM 7432 N N . PHE B 1 169 ? -11.33300 -34.54000 26.96500 1.000 21.62628 538 PHE B N 1
ATOM 7433 C CA . PHE B 1 169 ? -12.05700 -33.58800 26.12500 1.000 21.36309 538 PHE B CA 1
ATOM 7434 C C . PHE B 1 169 ? -12.80900 -32.54800 26.94500 1.000 20.99989 538 PHE B C 1
ATOM 7435 O O . PHE B 1 169 ? -12.71000 -31.35100 26.62300 1.000 20.63142 538 PHE B O 1
ATOM 7452 N N . PRO B 1 170 ? -13.56200 -32.90600 27.99200 1.000 18.94174 539 PRO B N 1
ATOM 7453 C CA . PRO B 1 170 ? -14.20000 -31.85800 28.80600 1.000 18.74435 539 PRO B CA 1
ATOM 7454 C C . PRO B 1 170 ? -13.22100 -30.83200 29.34800 1.000 18.57854 539 PRO B C 1
ATOM 7455 O O . PRO B 1 170 ? -13.55500 -29.64200 29.41700 1.000 18.47853 539 PRO B O 1
ATOM 7466 N N . LEU B 1 171 ? -12.01400 -31.25400 29.73300 1.000 19.59972 540 LEU B N 1
ATOM 7467 C CA . LEU B 1 171 ? -11.02400 -30.29700 30.21400 1.000 19.68394 540 LEU B CA 1
ATOM 7468 C C . LEU B 1 171 ? -10.62900 -29.31700 29.11600 1.000 19.32600 540 LEU B C 1
ATOM 7469 O O . LEU B 1 171 ? -10.40200 -28.13100 29.38200 1.000 19.49707 540 LEU B O 1
ATOM 7485 N N . ALA B 1 172 ? -10.54500 -29.79500 27.87300 1.000 16.39933 541 ALA B N 1
ATOM 7486 C CA . ALA B 1 172 ? -10.16700 -28.91600 26.77300 1.000 16.17826 541 ALA B CA 1
ATOM 7487 C C . ALA B 1 172 ? -11.17900 -27.79600 26.57400 1.000 16.22563 541 ALA B C 1
ATOM 7488 O O . ALA B 1 172 ? -10.80400 -26.68700 26.17600 1.000 16.36775 541 ALA B O 1
ATOM 7495 N N . PHE B 1 173 ? -12.45600 -28.05600 26.84500 1.000 17.49157 542 PHE B N 1
ATOM 7496 C CA . PHE B 1 173 ? -13.50600 -27.06200 26.67700 1.000 18.53643 542 PHE B CA 1
ATOM 7497 C C . PHE B 1 173 ? -13.72600 -26.21300 27.92400 1.000 18.78383 542 PHE B C 1
ATOM 7498 O O . PHE B 1 173 ? -14.65500 -25.39900 27.94600 1.000 19.96029 542 PHE B O 1
ATOM 7515 N N . HIS B 1 174 ? -12.90100 -26.38000 28.95400 1.000 18.77594 543 HIS B N 1
ATOM 7516 C CA . HIS B 1 174 ? -13.05300 -25.59300 30.16800 1.000 19.21809 543 HIS B CA 1
ATOM 7517 C C . HIS B 1 174 ? -12.78200 -24.11900 29.88300 1.000 19.94450 543 HIS B C 1
ATOM 7518 O O . HIS B 1 174 ? -11.98700 -23.76600 29.00600 1.000 19.83396 543 HIS B O 1
ATOM 7532 N N . ASN B 1 175 ? -13.45700 -23.25300 30.64000 1.000 30.47734 544 ASN B N 1
ATOM 7533 C CA . ASN B 1 175 ? -13.33400 -21.81500 30.42100 1.000 31.58537 544 ASN B CA 1
ATOM 7534 C C . ASN B 1 175 ? -11.96500 -21.29300 30.84400 1.000 31.40377 544 ASN B C 1
ATOM 7535 O O . ASN B 1 175 ? -11.49600 -20.28300 30.30600 1.000 32.15122 544 ASN B O 1
ATOM 7546 N N . ASP B 1 176 ? -11.31200 -21.96300 31.79000 1.000 19.13650 545 ASP B N 1
ATOM 7547 C CA . ASP B 1 176 ? -10.00700 -21.52300 32.26500 1.000 18.94174 545 ASP B CA 1
ATOM 7548 C C . ASP B 1 176 ? -8.93300 -21.81600 31.22400 1.000 18.87595 545 ASP B C 1
ATOM 7549 O O . ASP B 1 176 ? -8.84200 -22.93300 30.70800 1.000 18.59697 545 ASP B O 1
ATOM 7558 N N . ASP B 1 177 ? -8.10200 -20.81200 30.93400 1.000 24.68454 546 ASP B N 1
ATOM 7559 C CA . ASP B 1 177 ? -7.13100 -20.94900 29.85300 1.000 24.82666 546 ASP B CA 1
ATOM 7560 C C . ASP B 1 177 ? -6.06900 -21.99800 30.15400 1.000 24.74244 546 ASP B C 1
ATOM 7561 O O . ASP B 1 177 ? -5.59600 -22.67300 29.23300 1.000 24.70033 546 ASP B O 1
ATOM 7570 N N . ASN B 1 178 ? -5.67400 -22.14800 31.42000 1.000 22.09212 547 ASN B N 1
ATOM 7571 C CA . ASN B 1 178 ? -4.61600 -23.09800 31.74700 1.000 21.91315 547 ASN B CA 1
ATOM 7572 C C . ASN B 1 178 ? -5.12200 -24.53700 31.72600 1.000 21.73418 547 ASN B C 1
ATOM 7573 O O . ASN B 1 178 ? -4.39100 -25.44500 31.31400 1.000 21.76577 547 ASN B O 1
ATOM 7584 N N . ILE B 1 179 ? -6.36200 -24.76900 32.16300 1.000 14.01484 548 ILE B N 1
ATOM 7585 C CA . ILE B 1 179 ? -6.95200 -26.09900 32.02000 1.000 13.17000 548 ILE B CA 1
ATOM 7586 C C . ILE B 1 179 ? -7.09400 -26.44800 30.54400 1.000 13.08841 548 ILE B C 1
ATOM 7587 O O . ILE B 1 179 ? -6.71600 -27.53900 30.10200 1.000 12.62783 548 ILE B O 1
ATOM 7603 N N . LYS B 1 180 ? -7.65500 -25.52300 29.76300 1.000 16.66779 549 LYS B N 1
ATOM 7604 C CA . LYS B 1 180 ? -7.80300 -25.74200 28.32700 1.000 15.99402 549 LYS B CA 1
ATOM 7605 C C . LYS B 1 180 ? -6.45700 -26.02200 27.67100 1.000 15.85980 549 LYS B C 1
ATOM 7606 O O . LYS B 1 180 ? -6.31500 -26.97500 26.89600 1.000 15.03601 549 LYS B O 1
ATOM 7625 N N . TYR B 1 181 ? -5.45400 -25.20000 27.97700 1.000 13.77007 550 TYR B N 1
ATOM 7626 C CA . TYR B 1 181 ? -4.18900 -25.27200 27.25400 1.000 13.75691 550 TYR B CA 1
ATOM 7627 C C . TYR B 1 181 ? -3.52600 -26.63300 27.42900 1.000 12.76206 550 TYR B C 1
ATOM 7628 O O . TYR B 1 181 ? -3.13100 -27.27500 26.45000 1.000 12.76469 550 TYR B O 1
ATOM 7646 N N . TYR B 1 182 ? -3.40300 -27.10000 28.67000 1.000 17.81529 551 TYR B N 1
ATOM 7647 C CA . TYR B 1 182 ? -2.68100 -28.34800 28.89100 1.000 17.39419 551 TYR B CA 1
ATOM 7648 C C . TYR B 1 182 ? -3.50400 -29.56400 28.49100 1.000 16.60989 551 TYR B C 1
ATOM 7649 O O . TYR B 1 182 ? -2.93200 -30.57500 28.06700 1.000 16.21510 551 TYR B O 1
ATOM 7667 N N . ALA B 1 183 ? -4.83300 -29.48500 28.58500 1.000 12.90944 552 ALA B N 1
ATOM 7668 C CA . ALA B 1 183 ? -5.65600 -30.53000 27.98500 1.000 12.50413 552 ALA B CA 1
ATOM 7669 C C . ALA B 1 183 ? -5.44100 -30.58100 26.47700 1.000 12.15672 552 ALA B C 1
ATOM 7670 O O . ALA B 1 183 ? -5.28700 -31.66300 25.89600 1.000 12.27516 552 ALA B O 1
ATOM 7677 N N . CYS B 1 184 ? -5.39800 -29.41500 25.82700 1.000 15.04128 553 CYS B N 1
ATOM 7678 C CA . CYS B 1 184 ? -5.17800 -29.39000 24.38500 1.000 14.80967 553 CYS B CA 1
ATOM 7679 C C . CYS B 1 184 ? -3.78400 -29.89300 24.03100 1.000 14.74387 553 CYS B C 1
ATOM 7680 O O . CYS B 1 184 ? -3.60300 -30.55800 23.00400 1.000 14.96758 553 CYS B O 1
ATOM 7688 N N . LEU B 1 185 ? -2.78500 -29.58700 24.86400 1.000 15.02812 554 LEU B N 1
ATOM 7689 C CA . LEU B 1 185 ? -1.44800 -30.13100 24.63800 1.000 14.91758 554 LEU B CA 1
ATOM 7690 C C . LEU B 1 185 ? -1.46800 -31.65300 24.70500 1.000 15.27552 554 LEU B C 1
ATOM 7691 O O . LEU B 1 185 ? -0.87600 -32.33100 23.85900 1.000 15.55713 554 LEU B O 1
ATOM 7707 N N . ALA B 1 186 ? -2.13900 -32.21000 25.71500 1.000 11.83037 555 ALA B N 1
ATOM 7708 C CA . ALA B 1 186 ? -2.26800 -33.66100 25.79500 1.000 11.72246 555 ALA B CA 1
ATOM 7709 C C . ALA B 1 186 ? -2.90600 -34.21700 24.52800 1.000 12.64889 555 ALA B C 1
ATOM 7710 O O . ALA B 1 186 ? -2.44200 -35.22200 23.97600 1.000 13.31212 555 ALA B O 1
ATOM 7717 N N . ILE B 1 187 ? -3.96500 -33.56500 24.04700 1.000 15.53871 556 ILE B N 1
ATOM 7718 C CA . ILE B 1 187 ? -4.65100 -34.03000 22.84600 1.000 16.22037 556 ILE B CA 1
ATOM 7719 C C . ILE B 1 187 ? -3.73300 -33.93100 21.63300 1.000 16.60725 556 ILE B C 1
ATOM 7720 O O . ILE B 1 187 ? -3.67500 -34.84800 20.80400 1.000 17.49157 556 ILE B O 1
ATOM 7736 N N . ALA B 1 188 ? -2.99600 -32.82500 21.51500 1.0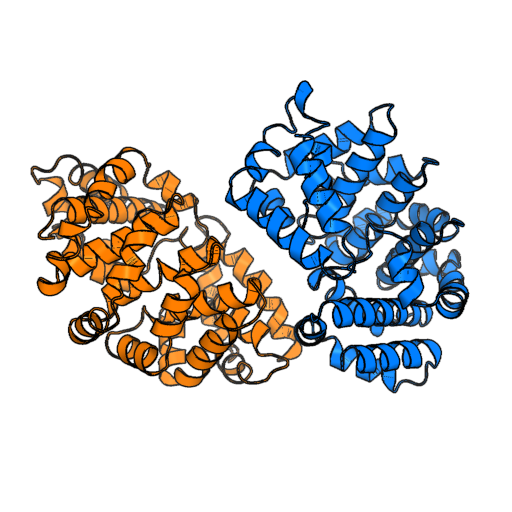00 14.70439 557 ALA B N 1
ATOM 7737 C CA . ALA B 1 188 ? -2.09200 -32.65300 20.38300 1.000 15.72031 557 ALA B CA 1
ATOM 7738 C C . ALA B 1 188 ? -0.99900 -33.71200 20.36800 1.000 15.91507 557 ALA B C 1
ATOM 7739 O O . ALA B 1 188 ? -0.52800 -34.10900 19.29500 1.000 17.13890 557 ALA B O 1
ATOM 7746 N N . VAL B 1 189 ? -0.57300 -34.17300 21.54200 1.000 15.16761 558 VAL B N 1
ATOM 7747 C CA . VAL B 1 189 ? 0.42100 -35.23900 21.59500 1.000 15.51239 558 VAL B CA 1
ATOM 7748 C C . VAL B 1 189 ? -0.21700 -36.57500 21.23700 1.000 16.20721 558 VAL B C 1
ATOM 7749 O O . VAL B 1 189 ? 0.36600 -37.38000 20.49900 1.000 17.28892 558 VAL B O 1
ATOM 7762 N N . LEU B 1 190 ? -1.43500 -36.82000 21.72400 1.000 19.85501 559 LEU B N 1
ATOM 7763 C CA . LEU B 1 190 ? -2.07600 -38.11500 21.53400 1.000 19.66552 559 LEU B CA 1
ATOM 7764 C C . LEU B 1 190 ? -2.57700 -38.33600 20.11100 1.000 20.06556 559 LEU B C 1
ATOM 7765 O O . LEU B 1 190 ? -2.70900 -39.49300 19.69500 1.000 20.15768 559 LEU B O 1
ATOM 7781 N N . VAL B 1 191 ? -2.86000 -37.27100 19.35400 1.000 26.65583 560 VAL B N 1
ATOM 7782 C CA . VAL B 1 191 ? -3.36100 -37.45700 17.99500 1.000 27.16642 560 VAL B CA 1
ATOM 7783 C C . VAL B 1 191 ? -2.33600 -38.17100 17.12700 1.000 28.32971 560 VAL B C 1
ATOM 7784 O O . VAL B 1 191 ? -2.69200 -38.73500 16.08800 1.000 29.87463 560 VAL B O 1
ATOM 7797 N N . ALA B 1 192 ? -1.06100 -38.16000 17.52700 1.000 27.31380 561 ALA B N 1
ATOM 7798 C CA . ALA B 1 192 ? -0.06100 -38.95100 16.82100 1.000 28.62448 561 ALA B CA 1
ATOM 7799 C C . ALA B 1 192 ? -0.33300 -40.44400 16.94700 1.000 29.48775 561 ALA B C 1
ATOM 7800 O O . ALA B 1 192 ? 0.23100 -41.23500 16.18400 1.000 31.29059 561 ALA B O 1
ATOM 7807 N N . ASN B 1 193 ? -1.18000 -40.84300 17.89200 1.000 34.65415 562 ASN B N 1
ATOM 7808 C CA . ASN B 1 193 ? -1.60400 -42.23200 18.03700 1.000 35.60690 562 ASN B CA 1
ATOM 7809 C C . ASN B 1 193 ? -2.85200 -42.43200 17.18400 1.000 37.04128 562 ASN B C 1
ATOM 7810 O O . ASN B 1 193 ? -3.90300 -41.84600 17.46200 1.000 36.25961 562 ASN B O 1
ATOM 7821 N N . LYS B 1 194 ? -2.74000 -43.26000 16.14400 1.000 47.19776 563 LYS B N 1
ATOM 7822 C CA . LYS B 1 194 ? -3.80700 -43.33500 15.15200 1.000 48.92166 563 LYS B CA 1
ATOM 7823 C C . LYS B 1 194 ? -5.10600 -43.86600 15.74600 1.000 48.90586 563 LYS B C 1
ATOM 7824 O O . LYS B 1 194 ? -6.19100 -43.47400 15.30200 1.000 49.46909 563 LYS B O 1
ATOM 7843 N N . GLU B 1 195 ? -5.02700 -44.74000 16.75200 1.000 64.76829 564 GLU B N 1
ATOM 7844 C CA . GLU B 1 195 ? -6.24700 -45.17800 17.42300 1.000 64.73408 564 GLU B CA 1
ATOM 7845 C C . GLU B 1 195 ? -6.94500 -44.00600 18.10100 1.000 62.69173 564 GLU B C 1
ATOM 7846 O O . GLU B 1 195 ? -8.17300 -43.88000 18.03900 1.000 63.20495 564 GLU B O 1
ATOM 7858 N N . ILE B 1 196 ? -6.17100 -43.13300 18.74800 1.000 35.09895 565 ILE B N 1
ATOM 7859 C CA . ILE B 1 196 ? -6.74800 -41.99500 19.45200 1.000 33.39085 565 ILE B CA 1
ATOM 7860 C C . ILE B 1 196 ? -7.10000 -40.87200 18.48900 1.000 33.75142 565 ILE B C 1
ATOM 7861 O O . ILE B 1 196 ? -7.99800 -40.06900 18.77000 1.000 33.23293 565 ILE B O 1
ATOM 7877 N N . GLU B 1 197 ? -6.40900 -40.78900 17.35000 1.000 37.32816 566 GLU B N 1
ATOM 7878 C CA . GLU B 1 197 ? -6.65400 -39.70100 16.40900 1.000 37.76242 566 GLU B CA 1
ATOM 7879 C C . GLU B 1 197 ? -8.12600 -39.63500 16.02100 1.000 38.80728 566 GLU B C 1
ATOM 7880 O O . GLU B 1 197 ? -8.73400 -38.55900 16.02400 1.000 38.25195 566 GLU B O 1
ATOM 7892 N N . ALA B 1 198 ? -8.71700 -40.78600 15.69400 1.000 34.12251 567 ALA B N 1
ATOM 7893 C CA . ALA B 1 198 ? -10.10800 -40.80100 15.25400 1.000 35.53847 567 ALA B CA 1
ATOM 7894 C C . ALA B 1 198 ? -11.02700 -40.20100 16.31100 1.000 34.08303 567 ALA B C 1
ATOM 7895 O O . ALA B 1 198 ? -11.92200 -39.41100 15.99000 1.000 34.45413 567 ALA B O 1
ATOM 7902 N N A GLU B 1 199 ? -10.82400 -40.56700 17.57900 0.510 33.93565 568 GLU B N 1
ATOM 7903 N N B GLU B 1 199 ? -10.81300 -40.55600 17.57900 0.490 33.91986 568 GLU B N 1
ATOM 7904 C CA A GLU B 1 199 ? -11.66000 -40.02100 18.64300 0.510 32.73550 568 GLU B CA 1
ATOM 7905 C CA B GLU B 1 199 ? -11.65800 -40.02400 18.64200 0.490 32.73814 568 GLU B CA 1
ATOM 7906 C C A GLU B 1 199 ? -11.45200 -38.51900 18.79100 0.510 31.39324 568 GLU B C 1
ATOM 7907 C C B GLU B 1 199 ? -11.44800 -38.52400 18.81300 0.490 31.36429 568 GLU B C 1
ATOM 7908 O O A GLU B 1 199 ? -12.41200 -37.77200 19.01300 0.510 31.30375 568 GLU B O 1
ATOM 7909 O O B GLU B 1 199 ? -12.40400 -37.78400 19.07300 0.490 31.24585 568 GLU B O 1
ATOM 7932 N N . VAL B 1 200 ? -10.20700 -38.05700 18.66700 1.000 24.45293 569 VAL B N 1
ATOM 7933 C CA . VAL B 1 200 ? -9.93200 -36.63000 18.81100 1.000 23.37649 569 VAL B CA 1
ATOM 7934 C C . VAL B 1 200 ? -10.61500 -35.83300 17.70700 1.000 24.45293 569 VAL B C 1
ATOM 7935 O O . VAL B 1 200 ? -11.18600 -34.76400 17.95500 1.000 24.02393 569 VAL B O 1
ATOM 7948 N N . LEU B 1 201 ? -10.55400 -36.32700 16.46900 1.000 23.99235 570 LEU B N 1
ATOM 7949 C CA . LEU B 1 201 ? -11.17600 -35.60600 15.36400 1.000 25.37409 570 LEU B CA 1
ATOM 7950 C C . LEU B 1 201 ? -12.68800 -35.53700 15.53800 1.000 26.14524 570 LEU B C 1
ATOM 7951 O O . LEU B 1 201 ? -13.31200 -34.51900 15.22000 1.000 26.49265 570 LEU B O 1
ATOM 7967 N N . LYS B 1 202 ? -13.29300 -36.60700 16.05800 1.000 35.61480 571 LYS B N 1
ATOM 7968 C CA . LYS B 1 202 ? -14.73100 -36.59700 16.30300 1.000 36.51227 571 LYS B CA 1
ATOM 7969 C C . LYS B 1 202 ? -15.11200 -35.57700 17.36900 1.000 35.01736 571 LYS B C 1
ATOM 7970 O O . LYS B 1 202 ? -16.21500 -35.02100 17.32500 1.000 35.83588 571 LYS B O 1
ATOM 7989 N N . SER B 1 203 ? -14.21300 -35.30400 18.31800 1.000 26.49265 572 SER B N 1
ATOM 7990 C CA . SER B 1 203 ? -14.52900 -34.39700 19.41500 1.000 25.31093 572 SER B CA 1
ATOM 7991 C C . SER B 1 203 ? -14.51600 -32.93600 18.98500 1.000 25.24513 572 SER B C 1
ATOM 7992 O O . SER B 1 203 ? -15.22600 -32.11700 19.57800 1.000 25.10301 572 SER B O 1
ATOM 8000 N N . GLY B 1 204 ? -13.70900 -32.58800 17.98500 1.000 22.99749 573 GLY B N 1
ATOM 8001 C CA . GLY B 1 204 ? -13.55600 -31.20500 17.58900 1.000 23.01592 573 GLY B CA 1
ATOM 8002 C C . GLY B 1 204 ? -12.70700 -30.37000 18.51900 1.000 21.40783 573 GLY B C 1
ATOM 8003 O O . GLY B 1 204 ? -12.63400 -29.14900 18.33700 1.000 21.54206 573 GLY B O 1
ATOM 8007 N N . CYS B 1 205 ? -12.06000 -30.99100 19.50900 1.000 27.16115 574 CYS B N 1
ATOM 8008 C CA . CYS B 1 205 ? -11.23000 -30.24000 20.44700 1.000 25.83468 574 CYS B CA 1
ATOM 8009 C C . CYS B 1 205 ? -10.15600 -29.44000 19.72400 1.000 25.84520 574 CYS B C 1
ATOM 8010 O O . CYS B 1 205 ? -9.85200 -28.30600 20.11000 1.000 25.51095 574 CYS B O 1
ATOM 8018 N N . LEU B 1 206 ? -9.56600 -30.01200 18.67400 1.000 24.66085 575 LEU B N 1
ATOM 8019 C CA . LEU B 1 206 ? -8.49300 -29.31900 17.97200 1.000 24.88456 575 LEU B CA 1
ATOM 8020 C C . LEU B 1 206 ? -8.95200 -27.99300 17.38000 1.000 25.76888 575 LEU B C 1
ATOM 8021 O O . LEU B 1 206 ? -8.11200 -27.12800 17.10800 1.000 25.89521 575 LEU B O 1
ATOM 8037 N N . ASP B 1 207 ? -10.26100 -27.80800 17.17700 1.000 25.03195 576 ASP B N 1
ATOM 8038 C CA . ASP B 1 207 ? -10.77100 -26.52200 16.71700 1.000 26.00838 576 ASP B CA 1
ATOM 8039 C C . ASP B 1 207 ? -10.64300 -25.42900 17.77000 1.000 25.31883 576 ASP B C 1
ATOM 8040 O O . ASP B 1 207 ? -10.88200 -24.25900 17.45300 1.000 26.21367 576 ASP B O 1
ATOM 8049 N N . LEU B 1 208 ? -10.29600 -25.77700 19.01000 1.000 19.98924 577 LEU B N 1
ATOM 8050 C CA . LEU B 1 208 ? -10.06200 -24.78100 20.04600 1.000 19.52339 577 LEU B CA 1
ATOM 8051 C C . LEU B 1 208 ? -8.70300 -24.10600 19.92100 1.000 19.41285 577 LEU B C 1
ATOM 8052 O O . LEU B 1 208 ? -8.48600 -23.06700 20.55300 1.000 19.53918 577 LEU B O 1
ATOM 8068 N N . VAL B 1 209 ? -7.79700 -24.65500 19.10900 1.000 19.32600 578 VAL B N 1
ATOM 8069 C CA . VAL B 1 209 ? -6.41400 -24.18600 19.10700 1.000 19.23652 578 VAL B CA 1
ATOM 8070 C C . VAL B 1 209 ? -6.31300 -22.80200 18.47900 1.000 20.55510 578 VAL B C 1
ATOM 8071 O O . VAL B 1 209 ? -5.75300 -21.87300 19.07500 1.000 20.67880 578 VAL B O 1
ATOM 8084 N N . GLU B 1 210 ? -6.83800 -22.64100 17.26400 1.000 28.54553 579 GLU B N 1
ATOM 8085 C CA . GLU B 1 210 ? -6.67300 -21.36500 16.56900 1.000 29.97728 579 GLU B CA 1
ATOM 8086 C C . GLU B 1 210 ? -7.26500 -20.20400 17.35500 1.000 30.35101 579 GLU B C 1
ATOM 8087 O O . GLU B 1 210 ? -6.58600 -19.17200 17.49200 1.000 31.03530 579 GLU B O 1
ATOM 8099 N N . PRO B 1 211 ? -8.48900 -20.28600 17.89100 1.000 26.93481 580 PRO B N 1
ATOM 8100 C CA . PRO B 1 211 ? -8.97500 -19.18200 18.73600 1.000 27.46908 580 PRO B CA 1
ATOM 8101 C C . PRO B 1 211 ? -8.04500 -18.86100 19.89500 1.000 26.78216 580 PRO B C 1
ATOM 8102 O O . PRO B 1 211 ? -7.85300 -17.68400 20.22400 1.000 27.80333 580 PRO B O 1
ATOM 8113 N N . PHE B 1 212 ? -7.45400 -19.88100 20.52200 1.000 21.72629 581 PHE B N 1
ATOM 8114 C CA . PHE B 1 212 ? -6.61800 -19.64300 21.69400 1.000 21.15517 581 PHE B CA 1
ATOM 8115 C C . PHE B 1 212 ? -5.31600 -18.94100 21.32500 1.000 21.90789 581 PHE B C 1
ATOM 8116 O O . PHE B 1 212 ? -4.95300 -17.92800 21.93300 1.000 22.72378 581 PHE B O 1
ATOM 8133 N N . VAL B 1 213 ? -4.58200 -19.48600 20.35200 1.000 21.84736 582 VAL B N 1
ATOM 8134 C CA . VAL B 1 213 ? -3.25100 -18.96400 20.05500 1.000 22.60271 582 VAL B CA 1
ATOM 8135 C C . VAL B 1 213 ? -3.33400 -17.57300 19.44000 1.000 24.49767 582 VAL B C 1
ATOM 8136 O O . VAL B 1 213 ? -2.44100 -16.74200 19.65100 1.000 25.47674 582 VAL B O 1
ATOM 8149 N N . THR B 1 214 ? -4.39200 -17.28900 18.68000 1.000 29.09559 583 THR B N 1
ATOM 8150 C CA . THR B 1 214 ? -4.53200 -15.98100 18.05300 1.000 31.05109 583 THR B CA 1
ATOM 8151 C C . THR B 1 214 ? -5.04500 -14.91900 19.01800 1.000 31.83013 583 THR B C 1
ATOM 8152 O O . THR B 1 214 ? -4.94100 -13.72600 18.71400 1.000 33.65404 583 THR B O 1
ATOM 8163 N N . SER B 1 215 ? -5.58900 -15.32000 20.16600 1.000 30.81159 584 SER B N 1
ATOM 8164 C CA . SER B 1 215 ? -6.09500 -14.38300 21.15800 1.000 31.69854 584 SER B CA 1
ATOM 8165 C C . SER B 1 215 ? -5.20300 -14.27800 22.38700 1.000 31.35113 584 SER B C 1
ATOM 8166 O O . SER B 1 215 ? -5.51500 -13.49900 23.29500 1.000 32.29071 584 SER B O 1
ATOM 8174 N N . HIS B 1 216 ? -4.11000 -15.03800 22.44400 1.000 27.28222 585 HIS B N 1
ATOM 8175 C CA . HIS B 1 216 ? -3.22400 -15.06500 23.59900 1.000 26.91902 585 HIS B CA 1
ATOM 8176 C C . HIS B 1 216 ? -1.81000 -14.70600 23.17500 1.000 27.54541 585 HIS B C 1
ATOM 8177 O O . HIS B 1 216 ? -1.24400 -15.33600 22.27500 1.000 27.12694 585 HIS B O 1
ATOM 8192 N N . ASP B 1 217 ? -1.24700 -13.70100 23.82800 1.000 35.24896 586 ASP B N 1
ATOM 8193 C CA . ASP B 1 217 ? 0.15400 -13.36100 23.63600 1.000 36.04643 586 ASP B CA 1
ATOM 8194 C C . ASP B 1 217 ? 1.01800 -14.37000 24.38300 1.000 34.97788 586 ASP B C 1
ATOM 8195 O O . ASP B 1 217 ? 0.83000 -14.55100 25.59100 1.000 34.68047 586 ASP B O 1
ATOM 8204 N N . PRO B 1 218 ? 1.95700 -15.05300 23.71600 1.000 27.64016 587 PRO B N 1
ATOM 8205 C CA . PRO B 1 218 ? 2.75500 -16.06500 24.43200 1.000 27.34275 587 PRO B CA 1
ATOM 8206 C C . PRO B 1 218 ? 3.42300 -15.52700 25.68600 1.000 28.72186 587 PRO B C 1
ATOM 8207 O O . PRO B 1 218 ? 3.53400 -16.24800 26.68500 1.000 29.07454 587 PRO B O 1
ATOM 8218 N N . SER B 1 219 ? 3.86400 -14.26500 25.66000 1.000 39.80477 588 SER B N 1
ATOM 8219 C CA . SER B 1 219 ? 4.51200 -13.68000 26.82900 1.000 41.32601 588 SER B CA 1
ATOM 8220 C C . SER B 1 219 ? 3.52400 -13.50400 27.97600 1.000 41.11546 588 SER B C 1
ATOM 8221 O O . SER B 1 219 ? 3.85600 -13.77500 29.13600 1.000 42.05767 588 SER B O 1
ATOM 8229 N N . ALA B 1 220 ? 2.30300 -13.05400 27.67200 1.000 37.44396 589 ALA B N 1
ATOM 8230 C CA . ALA B 1 220 ? 1.31900 -12.81800 28.72400 1.000 37.62030 589 ALA B CA 1
ATOM 8231 C C . ALA B 1 220 ? 0.82600 -14.12800 29.32600 1.000 35.76481 589 ALA B C 1
ATOM 8232 O O . ALA B 1 220 ? 0.58600 -14.20900 30.53700 1.000 36.03327 589 ALA B O 1
ATOM 8239 N N . PHE B 1 221 ? 0.66000 -15.16300 28.50000 1.000 27.09799 590 PHE B N 1
ATOM 8240 C CA . PHE B 1 221 ? 0.18900 -16.44200 29.01900 1.000 25.66887 590 PHE B CA 1
ATOM 8241 C C . PHE B 1 221 ? 1.21400 -17.07700 29.95000 1.000 26.54792 590 PHE B C 1
ATOM 8242 O O . PHE B 1 221 ? 0.83900 -17.80300 30.87800 1.000 25.70308 590 PHE B O 1
ATOM 8259 N N . ALA B 1 222 ? 2.50300 -16.80200 29.73400 1.000 32.89079 591 ALA B N 1
ATOM 8260 C CA . ALA B 1 222 ? 3.53200 -17.35900 30.60600 1.000 34.71206 591 ALA B CA 1
ATOM 8261 C C . ALA B 1 222 ? 3.37000 -16.86800 32.03800 1.000 34.45939 591 ALA B C 1
ATOM 8262 O O . ALA B 1 222 ? 3.59300 -17.62400 32.99100 1.000 34.56467 591 ALA B O 1
ATOM 8269 N N . ARG B 1 223 ? 2.98900 -15.60200 32.21200 1.000 36.77020 592 ARG B N 1
ATOM 8270 C CA . ARG B 1 223 ? 2.84200 -15.03100 33.54400 1.000 37.60977 592 ARG B CA 1
ATOM 8271 C C . ARG B 1 223 ? 1.50400 -15.36100 34.19600 1.000 36.55175 592 ARG B C 1
ATOM 8272 O O . ARG B 1 223 ? 1.31700 -15.04300 35.37500 1.000 37.83612 592 ARG B O 1
ATOM 8293 N N . SER B 1 224 ? 0.58000 -15.99900 33.47400 1.000 33.34347 593 SER B N 1
ATOM 8294 C CA . SER B 1 224 ? -0.76300 -16.19500 34.01100 1.000 32.85920 593 SER B CA 1
ATOM 8295 C C . SER B 1 224 ? -0.79700 -17.22500 35.13400 1.000 32.33809 593 SER B C 1
ATOM 8296 O O . SER B 1 224 ? -1.67500 -17.15800 36.00100 1.000 32.76972 593 SER B O 1
ATOM 8304 N N . ASN B 1 225 ? 0.12300 -18.18800 35.13300 1.000 35.70428 594 ASN B N 1
ATOM 8305 C CA . ASN B 1 225 ? 0.13600 -19.25500 36.12900 1.000 35.28844 594 ASN B CA 1
ATOM 8306 C C . ASN B 1 225 ? 1.53100 -19.38000 36.72000 1.000 36.90706 594 ASN B C 1
ATOM 8307 O O . ASN B 1 225 ? 2.49500 -19.63300 35.99100 1.000 37.93613 594 ASN B O 1
ATOM 8318 N N . LEU B 1 226 ? 1.63500 -19.22000 38.04200 1.000 33.39348 595 LEU B N 1
ATOM 8319 C CA . LEU B 1 226 ? 2.93200 -19.36500 38.69600 1.000 35.67796 595 LEU B CA 1
ATOM 8320 C C . LEU B 1 226 ? 3.47000 -20.78400 38.57200 1.000 36.67808 595 LEU B C 1
ATOM 8321 O O . LEU B 1 226 ? 4.68900 -20.98300 38.53800 1.000 39.28629 595 LEU B O 1
ATOM 8337 N N . ALA B 1 227 ? 2.58200 -21.78100 38.50600 1.000 29.30878 596 ALA B N 1
ATOM 8338 C CA . ALA B 1 227 ? 3.02100 -23.17000 38.44000 1.000 30.10624 596 ALA B CA 1
ATOM 8339 C C . ALA B 1 227 ? 3.85300 -23.45900 37.19800 1.000 30.73526 596 ALA B C 1
ATOM 8340 O O . ALA B 1 227 ? 4.53300 -24.49100 37.14900 1.000 31.63011 596 ALA B O 1
ATOM 8347 N N . HIS B 1 228 ? 3.81000 -22.58000 36.19100 1.000 29.80357 597 HIS B N 1
ATOM 8348 C CA . HIS B 1 228 ? 4.60200 -22.77100 34.98200 1.000 30.46944 597 HIS B CA 1
ATOM 8349 C C . HIS B 1 228 ? 5.25700 -21.47400 34.51900 1.000 31.70380 597 HIS B C 1
ATOM 8350 O O . HIS B 1 228 ? 5.65100 -21.37300 33.35000 1.000 31.69591 597 HIS B O 1
ATOM 8364 N N . ALA B 1 229 ? 5.38800 -20.48400 35.40600 1.000 24.26080 598 ALA B N 1
ATOM 8365 C CA . ALA B 1 229 ? 6.01100 -19.22100 35.02900 1.000 25.32146 598 ALA B CA 1
ATOM 8366 C C . ALA B 1 229 ? 7.43700 -19.40900 34.53100 1.000 27.18747 598 ALA B C 1
ATOM 8367 O O . ALA B 1 229 ? 7.95400 -18.53900 33.82300 1.000 27.63752 598 ALA B O 1
ATOM 8374 N N . HIS B 1 230 ? 8.08300 -20.51900 34.88100 1.000 24.16606 599 HIS B N 1
ATOM 8375 C CA . HIS B 1 230 ? 9.45800 -20.78300 34.48400 1.000 25.11354 599 HIS B CA 1
ATOM 8376 C C . HIS B 1 230 ? 9.56000 -21.75200 33.31400 1.000 23.46860 599 HIS B C 1
ATOM 8377 O O . HIS B 1 230 ? 10.67200 -22.12500 32.92900 1.000 24.20553 599 HIS B O 1
ATOM 8391 N N . GLY B 1 231 ? 8.43300 -22.16100 32.73700 1.000 21.80788 600 GLY B N 1
ATOM 8392 C CA . GLY B 1 231 ? 8.45000 -23.06900 31.61000 1.000 20.42877 600 GLY B CA 1
ATOM 8393 C C . GLY B 1 231 ? 8.76800 -24.49400 32.02100 1.000 19.97608 600 GLY B C 1
ATOM 8394 O O . GLY B 1 231 ? 8.93300 -24.82400 33.19700 1.000 20.57352 600 GLY B O 1
ATOM 8398 N N . GLN B 1 232 ? 8.86800 -25.35600 31.01400 1.000 25.66360 601 GLN B N 1
ATOM 8399 C CA . GLN B 1 232 ? 9.11600 -26.77700 31.20600 1.000 23.97656 601 GLN B CA 1
ATOM 8400 C C . GLN B 1 232 ? 10.60700 -27.08000 31.08800 1.000 23.76338 601 GLN B C 1
ATOM 8401 O O . GLN B 1 232 ? 11.40300 -26.26000 30.62600 1.000 24.65559 601 GLN B O 1
ATOM 8415 N N . SER B 1 233 ? 10.98000 -28.28400 31.51900 1.000 22.86853 602 SER B N 1
ATOM 8416 C CA . SER B 1 233 ? 12.36700 -28.71300 31.46100 1.000 22.72378 602 SER B CA 1
ATOM 8417 C C . SER B 1 233 ? 12.74500 -29.10600 30.03500 1.000 22.22109 602 SER B C 1
ATOM 8418 O O . SER B 1 233 ? 11.89500 -29.29000 29.16100 1.000 20.88408 602 SER B O 1
ATOM 8426 N N . LYS B 1 234 ? 14.05300 -29.24700 29.80600 1.000 24.88719 603 LYS B N 1
ATOM 8427 C CA . LYS B 1 234 ? 14.52300 -29.61700 28.47600 1.000 25.17933 603 LYS B CA 1
ATOM 8428 C C . LYS B 1 234 ? 14.05800 -31.01300 28.07900 1.000 24.31344 603 LYS B C 1
ATOM 8429 O O . LYS B 1 234 ? 13.78600 -31.26000 26.89900 1.000 23.88444 603 LYS B O 1
ATOM 8448 N N . HIS B 1 235 ? 13.96400 -31.93900 29.03700 1.000 26.23472 604 HIS B N 1
ATOM 8449 C CA . HIS B 1 235 ? 13.48600 -33.28100 28.71600 1.000 25.61623 604 HIS B CA 1
ATOM 8450 C C . HIS B 1 235 ? 12.01600 -33.26100 28.31700 1.000 23.71074 604 HIS B C 1
ATOM 8451 O O . HIS B 1 235 ? 11.60000 -33.99300 27.41100 1.000 23.33964 604 HIS B O 1
ATOM 8465 N N . TRP B 1 236 ? 11.21700 -32.43400 28.99400 1.000 19.22073 605 TRP B N 1
ATOM 8466 C CA . TRP B 1 236 ? 9.82100 -32.24800 28.61000 1.000 17.62317 605 TRP B CA 1
ATOM 8467 C C . TRP B 1 236 ? 9.72800 -31.66400 27.20700 1.000 17.52052 605 TRP B C 1
ATOM 8468 O O . TRP B 1 236 ? 8.99200 -32.17200 26.35300 1.000 16.90729 605 TRP B O 1
ATOM 8489 N N . LEU B 1 237 ? 10.49900 -30.60700 26.94400 1.000 18.36536 606 LEU B N 1
ATOM 8490 C CA . LEU B 1 237 ? 10.45200 -29.96300 25.63700 1.000 18.48116 606 LEU B CA 1
ATOM 8491 C C . LEU B 1 237 ? 10.99800 -30.86900 24.54100 1.000 19.25757 606 LEU B C 1
ATOM 8492 O O . LEU B 1 237 ? 10.53400 -30.80400 23.39700 1.000 19.10755 606 LEU B O 1
ATOM 8508 N N . LYS B 1 238 ? 11.98600 -31.70500 24.86400 1.000 21.24465 607 LYS B N 1
ATOM 8509 C CA . LYS B 1 238 ? 12.48800 -32.66800 23.89100 1.000 22.21845 607 LYS B CA 1
ATOM 8510 C C . LYS B 1 238 ? 11.36400 -33.54700 23.36000 1.000 21.31571 607 LYS B C 1
ATOM 8511 O O . LYS B 1 238 ? 11.27100 -33.79000 22.15100 1.000 21.83683 607 LYS B O 1
ATOM 8530 N N . ARG B 1 239 ? 10.49800 -34.03300 24.25100 1.000 20.59984 608 ARG B N 1
ATOM 8531 C CA . ARG B 1 239 ? 9.40500 -34.90400 23.84100 1.000 19.95766 608 ARG B CA 1
ATOM 8532 C C . ARG B 1 239 ? 8.31400 -34.16100 23.08400 1.000 19.08124 608 ARG B C 1
ATOM 8533 O O . ARG B 1 239 ? 7.48100 -34.80700 22.44100 1.000 18.97859 608 ARG B O 1
ATOM 8554 N N . LEU B 1 240 ? 8.29700 -32.83100 23.14000 1.000 17.35998 609 LEU B N 1
ATOM 8555 C CA . LEU B 1 240 ? 7.30600 -32.05800 22.40200 1.000 16.77306 609 LEU B CA 1
ATOM 8556 C C . LEU B 1 240 ? 7.76400 -31.68800 20.99600 1.000 17.86530 609 LEU B C 1
ATOM 8557 O O . LEU B 1 240 ? 6.91900 -31.37900 20.14800 1.000 17.74950 609 LEU B O 1
ATOM 8573 N N . VAL B 1 241 ? 9.06400 -31.73000 20.72100 1.000 19.11282 610 VAL B N 1
ATOM 8574 C CA . VAL B 1 241 ? 9.59000 -31.32200 19.41900 1.000 20.37876 610 VAL B CA 1
ATOM 8575 C C . VAL B 1 241 ? 8.88600 -32.05500 18.28000 1.000 20.82092 610 VAL B C 1
ATOM 8576 O O . VAL B 1 241 ? 8.58100 -31.43200 17.25200 1.000 21.33414 610 VAL B O 1
ATOM 8589 N N . PRO B 1 242 ? 8.61900 -33.36000 18.39500 1.000 20.90777 611 PRO B N 1
ATOM 8590 C CA . PRO B 1 242 ? 7.93800 -34.05600 17.28900 1.000 21.68944 611 PRO B CA 1
ATOM 8591 C C . PRO B 1 242 ? 6.57800 -33.47800 16.94200 1.000 20.88671 611 PRO B C 1
ATOM 8592 O O . PRO B 1 242 ? 6.13000 -33.61500 15.79700 1.000 21.91842 611 PRO B O 1
ATOM 8603 N N . VAL B 1 243 ? 5.89400 -32.83900 17.89300 1.000 19.31021 612 VAL B N 1
ATOM 8604 C CA . VAL B 1 243 ? 4.59200 -32.26500 17.58500 1.000 18.73909 612 VAL B CA 1
ATOM 8605 C C . VAL B 1 243 ? 4.71500 -31.10500 16.60600 1.000 19.47339 612 VAL B C 1
ATOM 8606 O O . VAL B 1 243 ? 3.73300 -30.75400 15.94200 1.000 19.68131 612 VAL B O 1
ATOM 8619 N N . LEU B 1 244 ? 5.90500 -30.51200 16.47400 1.000 21.18412 613 LEU B N 1
ATOM 8620 C CA . LEU B 1 244 ? 6.09000 -29.45600 15.48400 1.000 22.14739 613 LEU B CA 1
ATOM 8621 C C . LEU B 1 244 ? 5.87900 -29.97500 14.06900 1.000 23.72390 613 LEU B C 1
ATOM 8622 O O . LEU B 1 244 ? 5.51200 -29.20300 13.17500 1.000 24.52136 613 LEU B O 1
ATOM 8638 N N . SER B 1 245 ? 6.11400 -31.26900 13.84100 1.000 27.44803 614 SER B N 1
ATOM 8639 C CA . SER B 1 245 ? 5.84600 -31.90800 12.55800 1.000 29.20877 614 SER B CA 1
ATOM 8640 C C . SER B 1 245 ? 4.63600 -32.83500 12.64200 1.000 28.94031 614 SER B C 1
ATOM 8641 O O . SER B 1 245 ? 4.58400 -33.86800 11.97000 1.000 30.40891 614 SER B O 1
ATOM 8649 N N . SER B 1 246 ? 3.65000 -32.46600 13.45700 1.000 26.50318 615 SER B N 1
ATOM 8650 C CA . SER B 1 246 ? 2.50100 -33.32400 13.69300 1.000 26.23999 615 SER B CA 1
ATOM 8651 C C . SER B 1 246 ? 1.69200 -33.53700 12.41900 1.000 27.99809 615 SER B C 1
ATOM 8652 O O . SER B 1 246 ? 1.71800 -32.73100 11.48500 1.000 29.01401 615 SER B O 1
ATOM 8660 N N . ASN B 1 247 ? 0.94800 -34.64600 12.40300 1.000 47.63729 616 ASN B N 1
ATOM 8661 C CA . ASN B 1 247 ? 0.03400 -34.91800 11.30100 1.000 49.50594 616 ASN B CA 1
ATOM 8662 C C . ASN B 1 247 ? -1.02600 -33.83200 11.17700 1.000 49.06641 616 ASN B C 1
ATOM 8663 O O . ASN B 1 247 ? -1.45300 -33.50600 10.06400 1.000 50.81399 616 ASN B O 1
ATOM 8674 N N . ARG B 1 248 ? -1.45400 -33.25800 12.29700 1.000 26.27683 617 ARG B N 1
ATOM 8675 C CA . ARG B 1 248 ? -2.55000 -32.29800 12.31900 1.000 26.39527 617 ARG B CA 1
ATOM 8676 C C . ARG B 1 248 ? -2.00700 -30.87900 12.42200 1.000 25.33198 617 ARG B C 1
ATOM 8677 O O . ARG B 1 248 ? -1.16400 -30.58900 13.27800 1.000 23.76864 617 ARG B O 1
ATOM 8698 N N . GLU B 1 249 ? -2.50700 -29.99800 11.55200 1.000 32.70918 618 GLU B N 1
ATOM 8699 C CA . GLU B 1 249 ? -2.04700 -28.61400 11.53900 1.000 31.99857 618 GLU B CA 1
ATOM 8700 C C . GLU B 1 249 ? -2.32300 -27.92200 12.86800 1.000 29.71672 618 GLU B C 1
ATOM 8701 O O . GLU B 1 249 ? -1.53100 -27.08300 13.31500 1.000 28.99295 618 GLU B O 1
ATOM 8713 N N . GLU B 1 250 ? -3.44900 -28.24800 13.50700 1.000 21.61838 619 GLU B N 1
ATOM 8714 C CA . GLU B 1 250 ? -3.78000 -27.60700 14.77500 1.000 19.98924 619 GLU B CA 1
ATOM 8715 C C . GLU B 1 250 ? -2.74700 -27.94000 15.84400 1.000 18.55222 619 GLU B C 1
ATOM 8716 O O . GLU B 1 250 ? -2.38900 -27.08400 16.66100 1.000 17.64422 619 GLU B O 1
ATOM 8728 N N . ALA B 1 251 ? -2.26300 -29.18300 15.85900 1.000 18.57328 620 ALA B N 1
ATOM 8729 C CA . ALA B 1 251 ? -1.23300 -29.55500 16.82100 1.000 17.50736 620 ALA B CA 1
ATOM 8730 C C . ALA B 1 251 ? 0.06100 -28.79200 16.56100 1.000 17.81266 620 ALA B C 1
ATOM 8731 O O . ALA B 1 251 ? 0.72000 -28.33800 17.50500 1.000 16.94677 620 ALA B O 1
ATOM 8738 N N . ARG B 1 252 ? 0.44000 -28.64200 15.28900 1.000 22.13160 621 ARG B N 1
ATOM 8739 C CA . ARG B 1 252 ? 1.63100 -27.86200 14.96300 1.000 22.67114 621 ARG B CA 1
ATOM 8740 C C . ARG B 1 252 ? 1.50100 -26.42900 15.46600 1.000 22.13423 621 ARG B C 1
ATOM 8741 O O . ARG B 1 252 ? 2.45800 -25.86300 16.00700 1.000 21.89999 621 ARG B O 1
ATOM 8762 N N . ASN B 1 253 ? 0.32100 -25.82500 15.29500 1.000 19.34706 622 ASN B N 1
ATOM 8763 C CA . ASN B 1 253 ? 0.09700 -24.47100 15.79300 1.000 19.06281 622 ASN B CA 1
ATOM 8764 C C . ASN B 1 253 ? 0.33600 -24.39200 17.29400 1.000 17.67054 622 ASN B C 1
ATOM 8765 O O . ASN B 1 253 ? 1.03400 -23.49500 17.77900 1.000 17.70212 622 ASN B O 1
ATOM 8776 N N . LEU B 1 254 ? -0.25500 -25.31800 18.05100 1.000 16.90466 623 LEU B N 1
ATOM 8777 C CA . LEU B 1 254 ? -0.12300 -25.27600 19.50300 1.000 15.77031 623 LEU B CA 1
ATOM 8778 C C . LEU B 1 254 ? 1.32400 -25.49800 19.93200 1.000 15.72557 623 LEU B C 1
ATOM 8779 O O . LEU B 1 254 ? 1.82200 -24.81500 20.83500 1.000 15.52555 623 LEU B O 1
ATOM 8795 N N . ALA B 1 255 ? 2.01600 -26.44900 19.29900 1.000 15.92033 624 ALA B N 1
ATOM 8796 C CA . ALA B 1 255 ? 3.41800 -26.68400 19.63500 1.000 16.16773 624 ALA B CA 1
ATOM 8797 C C . ALA B 1 255 ? 4.27400 -25.47000 19.29800 1.000 17.07573 624 ALA B C 1
ATOM 8798 O O . ALA B 1 255 ? 5.15000 -25.08000 20.07900 1.000 17.16258 624 ALA B O 1
ATOM 8805 N N . ALA B 1 256 ? 4.04000 -24.85800 18.13500 1.000 17.99163 625 ALA B N 1
ATOM 8806 C CA . ALA B 1 256 ? 4.77100 -23.64500 17.78600 1.000 19.02597 625 ALA B CA 1
ATOM 8807 C C . ALA B 1 256 ? 4.51200 -22.54100 18.80200 1.000 18.65750 625 ALA B C 1
ATOM 8808 O O . ALA B 1 256 ? 5.44100 -21.83600 19.21900 1.000 19.27863 625 ALA B O 1
ATOM 8815 N N . PHE B 1 257 ? 3.25100 -22.36900 19.20300 1.000 17.88636 626 PHE B N 1
ATOM 8816 C CA . PHE B 1 257 ? 2.92200 -21.40400 20.24600 1.000 17.67317 626 PHE B CA 1
ATOM 8817 C C . PHE B 1 257 ? 3.69600 -21.69700 21.52400 1.000 17.23101 626 PHE B C 1
ATOM 8818 O O . PHE B 1 257 ? 4.22300 -20.78100 22.16600 1.000 18.54696 626 PHE B O 1
ATOM 8835 N N . HIS B 1 258 ? 3.78600 -22.97100 21.90600 1.000 16.38618 627 HIS B N 1
ATOM 8836 C CA . HIS B 1 258 ? 4.44200 -23.29300 23.16600 1.000 16.11509 627 HIS B CA 1
ATOM 8837 C C . HIS B 1 258 ? 5.94200 -23.03200 23.09800 1.000 17.23365 627 HIS B C 1
ATOM 8838 O O . HIS B 1 258 ? 6.53500 -22.53300 24.06300 1.000 17.73107 627 HIS B O 1
ATOM 8852 N N . PHE B 1 259 ? 6.57900 -23.38400 21.98000 1.000 17.86530 628 PHE B N 1
ATOM 8853 C CA . PHE B 1 259 ? 8.00800 -23.12200 21.85200 1.000 19.16019 628 PHE B CA 1
ATOM 8854 C C . PHE B 1 259 ? 8.29000 -21.62700 21.78100 1.000 20.29717 628 PHE B C 1
ATOM 8855 O O . PHE B 1 259 ? 9.33800 -21.17400 22.25100 1.000 21.40520 628 PHE B O 1
ATOM 8872 N N . CYS B 1 260 ? 7.37200 -20.84700 21.20700 1.000 20.26559 629 CYS B N 1
ATOM 8873 C CA . CYS B 1 260 ? 7.52900 -19.39800 21.23600 1.000 21.45520 629 CYS B CA 1
ATOM 8874 C C . CYS B 1 260 ? 7.44600 -18.87200 22.66500 1.000 21.44468 629 CYS B C 1
ATOM 8875 O O . CYS B 1 260 ? 8.26300 -18.03900 23.07400 1.000 22.83168 629 CYS B O 1
ATOM 8883 N N . MET B 1 261 ? 6.47800 -19.35900 23.44400 1.000 23.83707 630 MET B N 1
ATOM 8884 C CA . MET B 1 261 ? 6.39300 -18.97000 24.84800 1.000 24.73454 630 MET B CA 1
ATOM 8885 C C . MET B 1 261 ? 7.65900 -19.37200 25.59700 1.000 26.19525 630 MET B C 1
ATOM 8886 O O . MET B 1 261 ? 8.23500 -18.57200 26.34300 1.000 27.58752 630 MET B O 1
ATOM 8900 N N . GLU B 1 262 ? 8.11700 -20.61000 25.39300 1.000 20.28927 631 GLU B N 1
ATOM 8901 C CA . GLU B 1 262 ? 9.30100 -21.09300 26.09700 1.000 21.33940 631 GLU B CA 1
ATOM 8902 C C . GLU B 1 262 ? 10.53800 -20.28200 25.73600 1.000 23.26595 631 GLU B C 1
ATOM 8903 O O . GLU B 1 262 ? 11.37600 -19.99800 26.60000 1.000 24.97142 631 GLU B O 1
ATOM 8915 N N . ALA B 1 263 ? 10.68300 -19.92000 24.45900 1.000 23.42386 632 ALA B N 1
ATOM 8916 C CA . ALA B 1 263 ? 11.82800 -19.11500 24.04600 1.000 25.42673 632 ALA B CA 1
ATOM 8917 C C . ALA B 1 263 ? 11.88200 -17.80500 24.82100 1.000 26.76900 632 ALA B C 1
ATOM 8918 O O . ALA B 1 263 ? 12.96000 -17.36500 25.23900 1.000 28.60606 632 ALA B O 1
ATOM 8925 N N . GLY B 1 264 ? 10.72900 -17.16500 25.01900 1.000 26.85322 633 GLY B N 1
ATOM 8926 C CA . GLY B 1 264 ? 10.70500 -15.93600 25.79300 1.000 28.04547 633 GLY B CA 1
ATOM 8927 C C . GLY B 1 264 ? 11.04400 -16.16400 27.25300 1.000 28.81924 633 GLY B C 1
ATOM 8928 O O . GLY B 1 264 ? 11.79200 -15.38900 27.85400 1.000 30.58525 633 GLY B O 1
ATOM 8932 N N . ILE B 1 265 ? 10.50300 -17.23000 27.84300 1.000 27.01640 634 ILE B N 1
ATOM 8933 C CA . ILE B 1 265 ? 10.81800 -17.55000 29.23200 1.000 28.02968 634 ILE B CA 1
ATOM 8934 C C . ILE B 1 265 ? 12.30400 -17.84800 29.37900 1.000 29.56933 634 ILE B C 1
ATOM 8935 O O . ILE B 1 265 ? 12.97000 -17.35200 30.29600 1.000 31.14058 634 ILE B O 1
ATOM 8951 N N . LYS B 1 266 ? 12.84700 -18.66400 28.47300 1.000 30.18257 635 LYS B N 1
ATOM 8952 C CA . LYS B 1 266 ? 14.24300 -19.06800 28.58600 1.000 31.16426 635 LYS B CA 1
ATOM 8953 C C . LYS B 1 266 ? 15.19400 -17.92200 28.26900 1.000 31.96962 635 LYS B C 1
ATOM 8954 O O . LYS B 1 266 ? 16.29000 -17.85600 28.83900 1.000 33.99881 635 LYS B O 1
ATOM 8973 N N . ARG B 1 267 ? 14.80800 -17.01600 27.37000 1.000 39.84951 636 ARG B N 1
ATOM 8974 C CA . ARG B 1 267 ? 15.65400 -15.85600 27.10900 1.000 40.68119 636 ARG B CA 1
ATOM 8975 C C . ARG B 1 267 ? 15.79100 -14.99900 28.36100 1.000 42.36824 636 ARG B C 1
ATOM 8976 O O . ARG B 1 267 ? 16.89600 -14.56900 28.71100 1.000 44.77379 636 ARG B O 1
ATOM 8997 N N . GLU B 1 268 ? 14.67800 -14.75100 29.05600 1.000 61.79425 637 GLU B N 1
ATOM 8998 C CA . GLU B 1 268 ? 14.73100 -13.99000 30.29900 1.000 63.37865 637 GLU B CA 1
ATOM 8999 C C . GLU B 1 268 ? 15.55100 -14.70000 31.36800 1.000 64.34719 637 GLU B C 1
ATOM 9000 O O . GLU B 1 268 ? 16.06700 -14.04100 32.27800 1.000 66.74221 637 GLU B O 1
ATOM 9012 N N . GLN B 1 269 ? 15.68400 -16.02400 31.28100 1.000 49.90862 638 GLN B N 1
ATOM 9013 C CA . GLN B 1 269 ? 16.51900 -16.77300 32.21000 1.000 50.60080 638 GLN B CA 1
ATOM 9014 C C . GLN B 1 269 ? 17.96500 -16.87600 31.74900 1.000 52.20363 638 GLN B C 1
ATOM 9015 O O . GLN B 1 269 ? 18.86300 -17.03600 32.58400 1.000 54.32493 638 GLN B O 1
ATOM 9029 N N . GLY B 1 270 ? 18.21000 -16.79300 30.44300 1.000 51.49038 639 GLY B N 1
ATOM 9030 C CA . GLY B 1 270 ? 19.54500 -16.96400 29.91200 1.000 53.35640 639 GLY B CA 1
ATOM 9031 C C . GLY B 1 270 ? 19.90800 -18.38900 29.56500 1.000 52.16415 639 GLY B C 1
ATOM 9032 O O . GLY B 1 270 ? 21.09600 -18.73200 29.56800 1.000 54.08806 639 GLY B O 1
ATOM 9036 N N . ASN B 1 271 ? 18.92600 -19.23200 29.26300 1.000 77.95672 640 ASN B N 1
ATOM 9037 C CA . ASN B 1 271 ? 19.15000 -20.63700 28.93200 1.000 76.83816 640 ASN B CA 1
ATOM 9038 C C . ASN B 1 271 ? 18.52600 -20.92500 27.57000 1.000 74.90898 640 ASN B C 1
ATOM 9039 O O . ASN B 1 271 ? 17.48400 -21.58000 27.48200 1.000 72.57186 640 ASN B O 1
ATOM 9050 N N . THR B 1 272 ? 19.16700 -20.44300 26.50500 1.000 44.75800 641 THR B N 1
ATOM 9051 C CA . THR B 1 272 ? 18.65700 -20.65600 25.15800 1.000 43.39731 641 THR B CA 1
ATOM 9052 C C . THR B 1 272 ? 19.27900 -21.85800 24.46200 1.000 43.46837 641 THR B C 1
ATOM 9053 O O . THR B 1 272 ? 18.69000 -22.36500 23.50200 1.000 42.08663 641 THR B O 1
ATOM 9064 N N . ASP B 1 273 ? 20.43700 -22.33500 24.91900 1.000 46.57927 642 ASP B N 1
ATOM 9065 C CA . ASP B 1 273 ? 21.06300 -23.48300 24.27800 1.000 46.95826 642 ASP B CA 1
ATOM 9066 C C . ASP B 1 273 ? 20.37700 -24.79700 24.62200 1.000 45.01066 642 ASP B C 1
ATOM 9067 O O . ASP B 1 273 ? 20.76200 -25.83100 24.06800 1.000 45.24490 642 ASP B O 1
ATOM 9076 N N . ILE B 1 274 ? 19.37200 -24.79300 25.50300 1.000 33.99092 643 ILE B N 1
ATOM 9077 C CA . ILE B 1 274 ? 18.56500 -25.99900 25.66800 1.000 32.05911 643 ILE B CA 1
ATOM 9078 C C . ILE B 1 274 ? 17.87300 -26.33200 24.35400 1.000 30.76685 643 ILE B C 1
ATOM 9079 O O . ILE B 1 274 ? 17.70700 -27.50400 23.99900 1.000 30.17993 643 ILE B O 1
ATOM 9095 N N . PHE B 1 275 ? 17.47400 -25.30100 23.60100 1.000 31.50378 644 PHE B N 1
ATOM 9096 C CA . PHE B 1 275 ? 16.84000 -25.52800 22.30800 1.000 30.64052 644 PHE B CA 1
ATOM 9097 C C . PHE B 1 275 ? 17.82500 -26.12400 21.31300 1.000 32.21965 644 PHE B C 1
ATOM 9098 O O . PHE B 1 275 ? 17.42400 -26.88900 20.43000 1.000 31.71696 644 PHE B O 1
ATOM 9115 N N . ARG B 1 276 ? 19.11100 -25.78700 21.43800 1.000 36.25698 645 ARG B N 1
ATOM 9116 C CA . ARG B 1 276 ? 20.13100 -26.51300 20.69300 1.000 37.99403 645 ARG B CA 1
ATOM 9117 C C . ARG B 1 276 ? 20.30400 -27.91900 21.25100 1.000 37.82032 645 ARG B C 1
ATOM 9118 O O . ARG B 1 276 ? 20.39300 -28.89300 20.49500 1.000 38.12036 645 ARG B O 1
ATOM 9139 N N . GLU B 1 277 ? 20.34000 -28.03800 22.58000 1.000 33.91459 646 GLU B N 1
ATOM 9140 C CA . GLU B 1 277 ? 20.59400 -29.32700 23.21500 1.000 34.07251 646 GLU B CA 1
ATOM 9141 C C . GLU B 1 277 ? 19.53300 -30.35200 22.83600 1.000 32.23018 646 GLU B C 1
ATOM 9142 O O . GLU B 1 277 ? 19.85100 -31.52800 22.61500 1.000 32.88026 646 GLU B O 1
ATOM 9154 N N . ILE B 1 278 ? 18.26800 -29.93700 22.77700 1.000 32.14070 647 ILE B N 1
ATOM 9155 C CA . ILE B 1 278 ? 17.19000 -30.85400 22.43200 1.000 30.55630 647 ILE B CA 1
ATOM 9156 C C . ILE B 1 278 ? 16.95200 -30.94500 20.92900 1.000 30.79580 647 ILE B C 1
ATOM 9157 O O . ILE B 1 278 ? 16.00800 -31.61100 20.49700 1.000 29.72198 647 ILE B O 1
ATOM 9173 N N . ASN B 1 279 ? 17.79700 -30.28800 20.12600 1.000 42.42088 648 ASN B N 1
ATOM 9174 C CA . ASN B 1 279 ? 17.69600 -30.34800 18.66600 1.000 43.09201 648 ASN B CA 1
ATOM 9175 C C . ASN B 1 279 ? 16.32900 -29.85700 18.19400 1.000 41.38391 648 ASN B C 1
ATOM 9176 O O . ASN B 1 279 ? 15.64700 -30.50600 17.40100 1.000 41.09440 648 ASN B O 1
ATOM 9187 N N . ALA B 1 280 ? 15.94100 -28.67800 18.68200 1.000 27.87966 649 ALA B N 1
ATOM 9188 C CA . ALA B 1 280 ? 14.69600 -28.04100 18.28000 1.000 26.52686 649 ALA B CA 1
ATOM 9189 C C . ALA B 1 280 ? 14.90000 -26.90100 17.29200 1.000 27.58752 649 ALA B C 1
ATOM 9190 O O . ALA B 1 280 ? 13.91200 -26.38800 16.75300 1.000 26.84796 649 ALA B O 1
ATOM 9197 N N . ILE B 1 281 ? 16.14800 -26.49400 17.04100 1.000 29.47459 650 ILE B N 1
ATOM 9198 C CA . ILE B 1 281 ? 16.40100 -25.37400 16.13700 1.000 30.71158 650 ILE B CA 1
ATOM 9199 C C . ILE B 1 281 ? 15.96300 -25.72600 14.72100 1.000 31.20637 650 ILE B C 1
ATOM 9200 O O . ILE B 1 281 ? 15.19500 -24.99300 14.08800 1.000 30.94845 650 ILE B O 1
ATOM 9216 N N . GLU B 1 282 ? 16.45700 -26.85100 14.19700 1.000 36.23329 651 GLU B N 1
ATOM 9217 C CA . GLU B 1 282 ? 16.10900 -27.23800 12.83400 1.000 37.13866 651 GLU B CA 1
ATOM 9218 C C . GLU B 1 282 ? 14.61400 -27.48400 12.69000 1.000 35.44899 651 GLU B C 1
ATOM 9219 O O . GLU B 1 282 ? 14.03600 -27.19500 11.63600 1.000 36.02011 651 GLU B O 1
ATOM 9231 N N . ALA B 1 283 ? 13.96800 -28.01100 13.73200 1.000 29.53512 652 ALA B N 1
ATOM 9232 C CA . ALA B 1 283 ? 12.52200 -28.18900 13.67600 1.000 28.03231 652 ALA B CA 1
ATOM 9233 C C . ALA B 1 283 ? 11.80700 -26.84500 13.59400 1.000 27.41645 652 ALA B C 1
ATOM 9234 O O . ALA B 1 283 ? 10.86000 -26.68700 12.81500 1.000 27.41118 652 ALA B O 1
ATOM 9241 N N . LEU B 1 284 ? 12.25400 -25.86100 14.38100 1.000 27.16115 653 LEU B N 1
ATOM 9242 C CA . LEU B 1 284 ? 11.61100 -24.55000 14.35900 1.000 26.81111 653 LEU B CA 1
ATOM 9243 C C . LEU B 1 284 ? 11.88700 -23.81900 13.05200 1.000 28.59553 653 LEU B C 1
ATOM 9244 O O . LEU B 1 284 ? 10.99000 -23.17700 12.49600 1.000 28.54816 653 LEU B O 1
ATOM 9260 N N . LYS B 1 285 ? 13.12400 -23.88300 12.55500 1.000 30.89055 654 LYS B N 1
ATOM 9261 C CA . LYS B 1 285 ? 13.40200 -23.32800 11.23400 1.000 32.82499 654 LYS B CA 1
ATOM 9262 C C . LYS B 1 285 ? 12.52100 -23.98600 10.18000 1.000 33.05660 654 LYS B C 1
ATOM 9263 O O . LYS B 1 285 ? 12.05800 -23.32500 9.24400 1.000 34.00671 654 LYS B O 1
ATOM 9282 N N . ASN B 1 286 ? 12.26500 -25.28900 10.32600 1.000 43.73945 655 ASN B N 1
ATOM 9283 C CA . ASN B 1 286 ? 11.35800 -25.97500 9.41400 1.000 44.10002 655 ASN B CA 1
ATOM 9284 C C . ASN B 1 286 ? 9.97000 -25.34700 9.45100 1.000 42.94989 655 ASN B C 1
ATOM 9285 O O . ASN B 1 286 ? 9.32800 -25.17700 8.40800 1.000 44.02370 655 ASN B O 1
ATOM 9296 N N . VAL B 1 287 ? 9.49000 -24.99900 10.64600 1.000 29.12981 656 VAL B N 1
ATOM 9297 C CA . VAL B 1 287 ? 8.16400 -24.40400 10.77200 1.000 28.12442 656 VAL B CA 1
ATOM 9298 C C . VAL B 1 287 ? 8.18300 -22.94500 10.33100 1.000 29.05875 656 VAL B C 1
ATOM 9299 O O . VAL B 1 287 ? 7.23900 -22.46700 9.69300 1.000 29.49301 656 VAL B O 1
ATOM 9312 N N . ALA B 1 288 ? 9.25900 -22.22100 10.65100 1.000 39.31524 657 ALA B N 1
ATOM 9313 C CA . ALA B 1 288 ? 9.32900 -20.80000 10.33200 1.000 40.33905 657 ALA B CA 1
ATOM 9314 C C . ALA B 1 288 ? 9.18400 -20.52900 8.84000 1.000 42.33139 657 ALA B C 1
ATOM 9315 O O . ALA B 1 288 ? 8.86600 -19.39800 8.45500 1.000 43.19728 657 ALA B O 1
ATOM 9322 N N . SER B 1 289 ? 9.40400 -21.53500 7.99400 1.000 51.05875 658 SER B N 1
ATOM 9323 C CA . SER B 1 289 ? 9.29600 -21.38200 6.55100 1.000 53.25112 658 SER B CA 1
ATOM 9324 C C . SER B 1 289 ? 8.14000 -22.17100 5.95100 1.000 53.27744 658 SER B C 1
ATOM 9325 O O . SER B 1 289 ? 7.93200 -22.10900 4.73400 1.000 55.29084 658 SER B O 1
ATOM 9333 N N . CYS B 1 290 ? 7.37900 -22.89900 6.76600 1.000 44.59219 659 CYS B N 1
ATOM 9334 C CA . CYS B 1 290 ? 6.25900 -23.67300 6.25900 1.000 44.76853 659 CYS B CA 1
ATOM 9335 C C . CYS B 1 290 ? 5.15700 -22.74300 5.75600 1.000 45.36860 659 CYS B C 1
ATOM 9336 O O . CYS B 1 290 ? 5.14400 -21.55000 6.06900 1.000 45.10804 659 CYS B O 1
ATOM 9344 N N . PRO B 1 291 ? 4.21700 -23.26700 4.96300 1.000 57.42531 660 PRO B N 1
ATOM 9345 C CA . PRO B 1 291 ? 3.11500 -22.41200 4.49400 1.000 58.20172 660 PRO B CA 1
ATOM 9346 C C . PRO B 1 291 ? 2.20200 -21.92800 5.61000 1.000 56.11462 660 PRO B C 1
ATOM 9347 O O . PRO B 1 291 ? 1.67200 -20.81400 5.51600 1.000 56.55152 660 PRO B O 1
ATOM 9358 N N . ASN B 1 292 ? 2.00300 -22.72600 6.66000 1.000 38.45198 661 ASN B N 1
ATOM 9359 C CA . ASN B 1 292 ? 1.10700 -22.36100 7.75400 1.000 36.60176 661 ASN B CA 1
ATOM 9360 C C . ASN B 1 292 ? 1.53600 -21.05700 8.41300 1.000 35.99642 661 ASN B C 1
ATOM 9361 O O . ASN B 1 292 ? 2.56000 -21.00600 9.10200 1.000 35.13579 661 ASN B O 1
ATOM 9372 N N . ALA B 1 293 ? 0.73100 -20.00600 8.23800 1.000 32.09332 662 ALA B N 1
ATOM 9373 C CA . ALA B 1 293 ? 1.12800 -18.68200 8.70500 1.000 32.08016 662 ALA B CA 1
ATOM 9374 C C . ALA B 1 293 ? 1.13100 -18.59900 10.22600 1.000 29.96675 662 ALA B C 1
ATOM 9375 O O . ALA B 1 293 ? 2.02100 -17.97300 10.81500 1.000 29.73778 662 ALA B O 1
ATOM 9382 N N . ILE B 1 294 ? 0.14400 -19.21400 10.88200 1.000 28.45604 663 ILE B N 1
ATOM 9383 C CA . ILE B 1 294 ? 0.05400 -19.13100 12.33900 1.000 26.64267 663 ILE B CA 1
ATOM 9384 C C . ILE B 1 294 ? 1.30100 -19.72900 12.98100 1.000 25.68729 663 ILE B C 1
ATOM 9385 O O . ILE B 1 294 ? 1.99100 -19.07600 13.77200 1.000 25.36620 663 ILE B O 1
ATOM 9401 N N . ALA B 1 295 ? 1.60700 -20.98600 12.64700 1.000 24.09499 664 ALA B N 1
ATOM 9402 C CA . ALA B 1 295 ? 2.76000 -21.64800 13.24900 1.000 23.37122 664 ALA B CA 1
ATOM 9403 C C . ALA B 1 295 ? 4.07200 -21.01200 12.80800 1.000 24.61085 664 ALA B C 1
ATOM 9404 O O . ALA B 1 295 ? 5.02600 -20.95800 13.59200 1.000 24.18185 664 ALA B O 1
ATOM 9411 N N A SER B 1 296 ? 4.14200 -20.54100 11.56200 0.580 26.34790 665 SER B N 1
ATOM 9412 N N B SER B 1 296 ? 4.14400 -20.51100 11.57200 0.420 26.35316 665 SER B N 1
ATOM 9413 C CA A SER B 1 296 ? 5.36900 -19.92700 11.06700 0.580 27.78754 665 SER B CA 1
ATOM 9414 C CA B SER B 1 296 ? 5.40000 -19.94300 11.09100 0.420 27.76386 665 SER B CA 1
ATOM 9415 C C A SER B 1 296 ? 5.75300 -18.72000 11.91200 0.580 27.67437 665 SER B C 1
ATOM 9416 C C B SER B 1 296 ? 5.77300 -18.68700 11.87100 0.420 27.75333 665 SER B C 1
ATOM 9417 O O A SER B 1 296 ? 6.90200 -18.59100 12.35000 0.580 27.90598 665 SER B O 1
ATOM 9418 O O B SER B 1 296 ? 6.94300 -18.49300 12.21900 0.420 28.14022 665 SER B O 1
ATOM 9433 N N . LYS B 1 297 ? 4.79600 -17.82400 12.15900 1.000 32.85920 666 LYS B N 1
ATOM 9434 C CA . LYS B 1 297 ? 5.09600 -16.61200 12.91400 1.000 33.13818 666 LYS B CA 1
ATOM 9435 C C . LYS B 1 297 ? 5.52600 -16.94000 14.33800 1.000 31.70643 666 LYS B C 1
ATOM 9436 O O . LYS B 1 297 ? 6.43700 -16.30200 14.87900 1.000 32.31703 666 LYS B O 1
ATOM 9456 N N . PHE B 1 298 ? 4.88700 -17.93200 14.96100 1.000 25.46884 667 PHE B N 1
ATOM 9457 C CA . PHE B 1 298 ? 5.31700 -18.35100 16.29100 1.000 24.26607 667 PHE B CA 1
ATOM 9458 C C . PHE B 1 298 ? 6.72100 -18.94500 16.25000 1.000 24.69243 667 PHE B C 1
ATOM 9459 O O . PHE B 1 298 ? 7.55100 -18.65300 17.11900 1.000 24.86351 667 PHE B O 1
ATOM 9476 N N . ALA B 1 299 ? 7.00900 -19.77200 15.24100 1.000 24.39503 668 ALA B N 1
ATOM 9477 C CA . ALA B 1 299 ? 8.34000 -20.35800 15.12100 1.000 25.07143 668 ALA B CA 1
ATOM 9478 C C . ALA B 1 299 ? 9.38700 -19.29300 14.81900 1.000 26.83480 668 ALA B C 1
ATOM 9479 O O . ALA B 1 299 ? 10.50300 -19.34400 15.35000 1.000 27.34538 668 ALA B O 1
ATOM 9486 N N . ALA B 1 300 ? 9.05100 -18.32000 13.96900 1.000 27.98757 669 ALA B N 1
ATOM 9487 C CA . ALA B 1 300 ? 9.99700 -17.25100 13.67000 1.000 29.86674 669 ALA B CA 1
ATOM 9488 C C . ALA B 1 300 ? 10.29400 -16.41800 14.91100 1.000 29.82200 669 ALA B C 1
ATOM 9489 O O . ALA B 1 300 ? 11.45400 -16.08500 15.18200 1.000 31.03530 669 ALA B O 1
ATOM 9496 N N . GLN B 1 301 ? 9.25800 -16.07200 15.67900 1.000 29.41142 670 GLN B N 1
ATOM 9497 C CA . GLN B 1 301 ? 9.47100 -15.30400 16.90200 1.000 29.56933 670 GLN B CA 1
ATOM 9498 C C . GLN B 1 301 ? 10.29600 -16.09800 17.90700 1.000 28.97979 670 GLN B C 1
ATOM 9499 O O . GLN B 1 301 ? 11.15100 -15.53700 18.60300 1.000 30.09308 670 GLN B O 1
ATOM 9513 N N . ALA B 1 302 ? 10.05500 -17.40700 17.99700 1.000 26.72689 671 ALA B N 1
ATOM 9514 C CA . ALA B 1 302 ? 10.84700 -18.24500 18.89000 1.000 26.33474 671 ALA B CA 1
ATOM 9515 C C . ALA B 1 302 ? 12.32600 -18.17400 18.52900 1.000 28.13495 671 ALA B C 1
ATOM 9516 O O . ALA B 1 302 ? 13.18500 -17.99900 19.40100 1.000 28.92452 671 ALA B O 1
ATOM 9523 N N . LEU B 1 303 ? 12.64000 -18.30400 17.23900 1.000 29.13770 672 LEU B N 1
ATOM 9524 C CA . LEU B 1 303 ? 14.03500 -18.29300 16.81000 1.000 31.02214 672 LEU B CA 1
ATOM 9525 C C . LEU B 1 303 ? 14.69200 -16.94300 17.07500 1.000 32.86973 672 LEU B C 1
ATOM 9526 O O . LEU B 1 303 ? 15.88700 -16.87900 17.39000 1.000 34.36465 672 LEU B O 1
ATOM 9542 N N . ARG B 1 304 ? 13.93700 -15.84900 16.93800 1.000 36.32804 673 ARG B N 1
ATOM 9543 C CA . ARG B 1 304 ? 14.48800 -14.54100 17.28000 1.000 38.24143 673 ARG B CA 1
ATOM 9544 C C . ARG B 1 304 ? 14.79800 -14.45600 18.76900 1.000 38.17037 673 ARG B C 1
ATOM 9545 O O . ARG B 1 304 ? 15.84500 -13.93100 19.16700 1.000 40.11007 673 ARG B O 1
ATOM 9566 N N . LEU B 1 305 ? 13.90000 -14.97600 19.60900 1.000 34.96472 674 LEU B N 1
ATOM 9567 C CA . LEU B 1 305 ? 14.15400 -14.98900 21.04500 1.000 34.98051 674 LEU B CA 1
ATOM 9568 C C . LEU B 1 305 ? 15.28400 -15.94700 21.40200 1.000 35.38582 674 LEU B C 1
ATOM 9569 O O . LEU B 1 305 ? 16.00300 -15.71400 22.37900 1.000 36.61492 674 LEU B O 1
ATOM 9585 N N . ILE B 1 306 ? 15.45500 -17.02000 20.62700 1.000 38.52041 675 ILE B N 1
ATOM 9586 C CA . ILE B 1 306 ? 16.55500 -17.95300 20.86800 1.000 39.15996 675 ILE B CA 1
ATOM 9587 C C . ILE B 1 306 ? 17.87300 -17.34400 20.40300 1.000 41.84186 675 ILE B C 1
ATOM 9588 O O . ILE B 1 306 ? 18.83500 -17.24400 21.17300 1.000 43.39204 675 ILE B O 1
ATOM 9604 N N . GLY B 1 307 ? 17.93200 -16.94000 19.13500 1.000 54.26177 676 GLY B N 1
ATOM 9605 C CA . GLY B 1 307 ? 19.12900 -16.36600 18.54600 1.000 56.92788 676 GLY B CA 1
ATOM 9606 C C . GLY B 1 307 ? 19.84100 -15.36800 19.43700 1.000 58.96233 676 GLY B C 1
ATOM 9607 O O . GLY B 1 307 ? 19.22000 -14.72200 20.28200 1.000 58.50965 676 GLY B O 1
#

Organism: Drosophila melanogaster (NCBI:txid7227)

Nearest PDB structures (foldseek):
  7m6k-assembly1_A  TM=1.002E+00  e=1.390E-38  Drosophila melanogaster
  7rtc-assembly1_A  TM=9.506E-01  e=2.459E-35  Drosophila melanogaster
  7cm6-assembly1_A  TM=8.619E-01  e=8.544E-19  Homo sapiens
  7djt-assembly1_A  TM=8.408E-01  e=1.640E-18  Homo sapiens
  7rht-assembly1_A  TM=5.533E-01  e=2.368E-07  Homo sapiens

Secondary structure (DSSP, 8-state):
-HHHHHHHHHHHHSTTTHHHHHHHHHHHHHHTTHHHHHHHHTTSTTTHHHHHHHHHH---HHHHHHHHHH-HHHHHHHHHHHHTSS-HHHHHHHHHHHHHHTSS-HHHHHHHHHTTHHHHHHHHTT---HHHHHHHHHHHHHHHHHS-HHHHHHHHHTTHHHHHHHHHT-SSHHHHHHHHHHHHHHTTSHHHHHHHHHHTGGGGHHHHHHHS-HHHHHTS-GGGTT---HHHHHHHGGGGG-SSHHHHHHHHHHHHHHHHHHHHHT-THHHHHTT-HHHHHHHHTSS-HHHHHHHHHHHHHH-/--TTGGGHHHHHHHHHHSTTTHHHHHHHHHHHHHHHTHHHHHHHHTTSTTTHHHHHHHHHT---HHHHHHHHHH-HHHHHHHHHHHHTSS-HHHHHHHHHHHHHHTSS-HHHHHHHHHTTHHHHHHHHTT---HHHHHHHHHHHHHHHHHSHHHHHHHHHHTTHHHHHHHHHT-SSHHHHHHHHHHHHHHTTSHHHHHHHHHHTGGGGHHHHHHHS-HHHHHHH-GGGTT---HHHHHHHGGGGG-SSHHHHHHHHHHHHHHHHHHHHHT--THHHHTT-HHHHHHHHTSS-HHHHHHHHHHHHHH-

InterPro domains:
  IPR000157 Toll/interleukin-1 receptor homology (TIR) domain [PF13676] (841-951)
  IPR000157 Toll/interleukin-1 receptor homology (TIR) domain [PS50104] (837-981)
  IPR000157 Toll/interleukin-1 receptor homology (TIR) domain [SM00255] (838-980)
  IPR001660 Sterile alpha motif domain [PF07647] (687-752)
  IPR001660 Sterile alpha motif domain [PF07647] (758-824)
  IPR001660 Sterile alpha motif domain [PS50105] (690-754)
  IPR001660 Sterile alpha motif domain [SM00454] (687-754)
  IPR001660 Sterile alpha motif domain [SM00454] (757-826)
  IPR011989 Armadillo-like helical [G3DSA:1.25.10.10] (456-674)
  IPR013761 Sterile alpha motif/pointed domain superfamily [G3DSA:1.10.150.50] (677-755)
  IPR013761 Sterile alpha motif/pointed domain superfamily [G3DSA:1.10.150.50] (756-827)
  IPR013761 Sterile alpha motif/pointed domain superfamily [SSF47769] (680-757)
  IPR013761 Sterile alpha motif/pointed domain superfamily [SSF47769] (761-823)
  IPR016024 Armadillo-type fold [SSF48371] (401-685)
  IPR035897 Toll/interleukin-1 receptor homology (TIR) domain superfamily [G3DSA:3.40.50.10140] (834-962)
  IPR035897 Toll/interleukin-1 receptor homology (TIR) domain superfamily [SSF52200] (829-972)
  IPR039184 Sterile alpha and TIR motif-containing protein 1 [PTHR22998] (56-1302)

Radius of gyration: 26.55 Å; Cα contacts (8 Å, |Δi|>4): 933; chains: 2; bounding box: 50×59×82 Å

Sequence (610 aa):
LEKINEVIRRAWAVPTHGHELGYSLCNSLRQSGGLDLLMMKNCCVKPDLQFSSSAQLLEQCCLTTENRKHVVDNGLDKVVNVACVCTKNSNMEHSRVGTGILEHLFKHSEGTCSDDVIRLGGLDAVLFECRTSDLETLRHCASSALANLSLYGGAENQEEMILRKVPMWLFPLAFHNDDNIKYYACLAIAVLVANKEIEAEVLKSGCLDLVEPFVTSHDPSAFARSNLAHAHGQSKHWLKRRLVPVLSSNREEARNLAAFHFCMEAGIKREQGNTDIFREINAIEALKNVASCPNAIASKFAAQALRLIGKSQYLEKINEVIRRAWAVPTHGHELGYSLCNSLRQSGGLDLLMMKNCVKPDLQFSSAQLLEEQCLTTENRKHVVDNGLDKVVNVACVCTKNSNMEHSRVGTGILEHLFKHSEEGTCSDVIRLGGLDAVLFECRTSDLETLRHCASSALANLSLYGGAENQEEMMILRKVPMWLFPLAFHNDDNIKYYACLAIAVLVANKEIEAEEVLKSGCLDLVEPFVTSHDPSAFARSNLAHAHGQSKHWLKRLVPVLSSNREEARNLAAFHFCMEAGIKREQGNTDIFREINAIEALKNVASCPNAIASSKFAAQALRLIG

Solvent-accessible surface area: 25710 Å² total; per-residue (Å²): 120,138,146,70,14,74,79,3,87,131,9,53,24,52,105,51,116,0,66,95,79,0,41,52,63,0,11,61,16,41,56,89,31,18,0,49,104,15,4,122,26,0,71,103,115,145,73,30,51,48,4,0,65,5,0,22,46,0,8,23,48,35,0,10,69,38,0,37,84,82,8,16,84,59,0,2,75,0,0,16,59,3,7,168,61,122,61,103,95,31,12,74,14,0,0,0,0,0,5,30,0,0,26,46,18,52,35,4,0,42,55,0,11,170,60,19,0,0,75,10,0,12,135,9,14,195,43,105,16,78,82,1,8,62,29,0,0,4,0,0,0,6,0,8,13,3,0,24,80,118,5,31,118,52,0,53,118,66,111,0,2,99,71,0,27,88,7,0,111,42,132,24,53,13,0,31,2,9,0,7,2,0,1,2,17,1,4,82,28,163,134,2,29,69,66,1,83,183,33,24,1,8,103,38,2,88,69,11,3,84,83,42,82,20,62,43,14,11,171,64,33,124,72,31,28,23,21,18,35,32,69,1,0,56,73,0,20,86,14,3,92,17,112,67,95,36,0,57,5,1,0,0,0,1,0,4,12,0,0,19,14,7,124,122,41,67,39,24,44,6,0,82,17,3,44,0,30,108,26,0,107,110,10,27,104,36,139,19,64,44,0,16,144,29,0,27,71,0,42,155,41,16,82,110,34,113,122,23,34,116,48,13,75,86,0,78,126,14,50,27,54,105,47,124,0,45,115,86,0,52,58,51,0,39,53,13,60,138,88,30,10,0,65,48,1,5,133,5,0,80,94,108,60,30,43,12,15,4,0,32,0,0,20,45,0,9,13,38,74,0,11,119,37,0,40,92,87,9,18,78,67,0,0,77,3,0,15,73,4,3,146,55,125,44,60,40,8,10,22,14,0,0,0,0,0,4,28,1,0,26,51,31,73,45,4,0,45,50,0,7,163,44,18,0,0,73,5,0,14,94,9,16,167,33,86,4,27,79,0,7,67,18,0,0,4,0,0,0,5,0,2,12,4,2,23,79,151,9,23,78,46,0,48,122,75,126,0,15,102,68,1,30,83,7,0,108,52,141,26,52,12,0,32,2,8,0,6,1,0,1,2,17,1,2,82,32,169,118,3,30,55,78,1,82,151,36,26,0,8,104,37,2,99,80,10,3,89,83,43,78,18,67,46,14,12,173,71,24,95,68,28,24,18,21,15,40,71,83,1,0,100,72,0,20,85,12,4,84,13,110,74,84,35,0,66,8,2,0,0,0,1,0,4,11,0,0,20,14,9,124,130,38,59,60,30,94,28,0,152,101,7,110,0,29,122,24,0,102,100,7,28,100,38,138,18,67,35,1,19,143,29,0,29,66,0,38,158,40,18,81

GO terms:
  GO:0061809 NAD+ nucleosidase activity, cyclic ADP-ribose generating (F, IDA)
  GO:0019677 NAD+ catabolic process (P, IDA)
  GO:0097677 STAT family protein binding (F, IDA)
  GO:0043005 neuron projection (C, IDA)
  GO:0043025 neuronal cell body (C, IDA)
  GO:0005829 cytosol (C, IDA)
  GO:1904894 positive regulation of receptor signaling pathway via STAT (P, IMP)
  GO:0140374 antiviral innate immune response (P, IMP)
  GO:0051607 defense response to virus (P, IMP)
  GO:0048678 response to axon injury (P, IMP)

Foldseek 3Di:
DVVLQVVLVVLLLPFLRSVVSNQVSLVVCVVVCNLVVLLVQCPPVVRNQVSLSSLLSNLPQVVLVVCVVRPVLSNLVSLLVLLPDPDVSSLLSSLSSLLSNLQHAQVSLVVSVVSCNLVSLLVQLPDPDPSNLLSSLSSLLSNLLHNPPVCLVVCVVVVVVVSLLVQLPDPDLSSNLSSVNSLLSSCLPVVVVVVSVVSCSLVVQVVNLVVDDLQVVCVVDSVAVLHDDLSSLLSLLVQCVGPDPSSVLSSLSRLLSNLQNCLSNVNLVSCVVSVNLVSLVVLLPDPSVRSNVSSVSSVVSSD/DLVCLLVVLVVLVVLLLPFLRSVVSNQVVLVCCVVVVVLVVLLVCCPPVVCNQSSLSSLLSRLPQVSLVVCVVRPVLSNLVSLLVQLPDPDPSSNLSSLSNLLSQLQHAQVSLVVSVVSCSLVSLLVQLVDPDPSSLLSSLSSLLSNLLHNPDVVLVVCVVVVVVVSLLVQLPDPDLSSNLSSVSSLLSCCLPVVVVVVSVVSCSLVSQVVNLVVDDLQVVLSPDSVAVQHDDLSSLLSLLVSCVGPDPSSVLSSLSRLLSNLQSCLSNVNLCSCVVSVNLVSLVVQLPDPPPNSNVSSVNSVVSSD

B-factor: mean 32.98, std 14.24, range [8.45, 121.12]